Protein 8R2J (pdb70)

InterPro domains:
  IPR016040 NAD(P)-binding domain [PF13460] (7-174)
  IPR036291 NAD(P)-binding domain superfamily [SSF51735] (2-244)
  IPR051604 Ergot Alkaloid Biosynthesis Oxidoreductase [PTHR43162] (2-290)

B-factor: mean 44.1, std 20.08, range [18.5, 123.07]

Foldseek 3Di:
DEEEEECCLPQQNVLLQVVCVVVVYQYEYEDCDDDPPSHDPNHHYQHDDLVDQVSCLVVLAPHQEYEDEWDLVCLLVNLVSNVVNPHQEYEYAAACCVVVVLDPDTRVSNVVSNVVSPHFYEYEHEYAALVLCCQQALVVCQVPLEAEAQFQVAWAFHAYSSLSNLQSNCRRDDPDRGPYYAYAGHPDTDGNNVLSVLLCVLLVHHRHYHHDHLVVQQVVLCVSDDPSNVCSCCVSVVDDSGVDDDHGHSCVPNVDHGDHSSNNSNVCSVSSHD/DEEEEECCQPQQNVLLQVVCVVVVHQAEYEDCDDDPPSHDPRHHYQHDDLLDLVSCLVVLAPHAEYEDEWDLVRLLVNLVSNVVNPHQEYEYAAACCVVVVLDPDTRVSNVVSNVVSPHFYEYEHEYAALVVCCQQVLVVCQVPLEAEEQFQVAWFFHAYSSLSSLLSNCRRPHPDRTPYYAYAGHPDTDGNNRLSVLLCVLLVHHHYYHHDHLVVQQVVQCVVDDPSVVCVCPVSVVDDSRDVDDDHGHSCVPNVDHTDHSSNVSNVCSVSSHD

Secondary structure (DSSP, 8-state):
-EEEETTTTSTTHHHHHHHHHHTT-EEEEEESS--TTSS-TT-EEEE--TTSGGGGTTTTTT-SEEEE---TTTHHHHHHHHHHHT--EEEEE--HHHHHT--SSSHHHHHHHHHHT-SEEEEEEE-SBTHHHHHHHHHHHHHHSEEEES-TT-EE--B-HHHHHHHHHHHHHSSS-TTEEEEE--SS-EEHHHHHHHHHHHHTS--EEEE--HHHHHHHHHHH-HHHHHTHHHHTTSS----PPP---THHHHSSPPPPHHHHHHHHGGGG--/-EEEETTTTSHHHHHHHHHHHHTT-EEEEEESS--TTSS-TTSEEEE--TTSGGGGHHHHTT-SEEEE---TTTHHHHHHHHHHHT--EEEEE--HHHHHT--SSSHHHHHHHHHHTSSEEEEEEE-SBTHHHHHHHHHHHHHHSEEEES-TT-EE--B-HHHHHHHHHHHHHSSS-TTEEEEEB-SS-EEHHHHHHHHHHHHTS--EEEE--HHHHHHHHHHH-HHHHHTHHHHTTSS-S--------BTHHHHSSPPPPHHHHHHHTGGGGT-

Solvent-accessible surface area: 25677 Å² total; per-residue (Å²): 76,17,0,2,0,4,21,1,45,29,50,5,1,129,23,0,1,115,26,0,34,160,121,63,46,79,5,25,0,10,14,182,162,48,90,131,74,8,15,59,183,84,16,131,47,20,103,7,38,18,72,117,10,176,69,3,144,93,2,3,115,52,2,54,5,1,1,4,87,8,33,31,97,20,5,144,84,4,6,34,40,0,83,102,38,44,4,178,36,0,0,0,16,5,19,10,36,16,77,62,49,107,19,76,120,96,34,60,44,0,1,178,16,0,38,69,11,18,21,55,11,2,0,0,34,4,19,49,46,0,24,41,7,21,37,18,3,0,47,20,0,78,79,102,60,2,0,55,7,29,36,14,114,47,26,104,20,3,1,7,11,18,3,0,0,16,0,0,0,32,0,7,45,76,99,22,16,20,11,34,41,37,20,0,8,1,57,71,97,17,47,35,93,102,0,5,74,18,0,18,100,21,9,66,73,162,22,147,35,67,86,15,62,57,90,98,0,70,116,54,8,97,94,53,24,62,68,0,23,148,39,9,63,91,77,33,64,88,96,107,143,58,163,103,39,125,68,56,26,2,92,84,20,30,64,145,107,10,62,49,4,21,63,0,1,136,76,22,9,113,83,0,86,108,77,20,0,3,0,2,21,1,42,32,74,5,1,99,23,0,2,113,26,0,35,158,118,66,44,74,3,17,1,10,11,184,155,51,80,134,59,2,20,62,180,78,14,133,50,24,108,8,38,20,72,117,10,184,71,3,146,99,1,2,124,51,3,35,6,1,1,4,85,10,32,27,102,18,4,145,90,4,6,36,41,0,87,100,39,45,3,153,35,0,0,0,15,4,18,10,38,15,74,62,48,102,19,76,122,95,36,60,43,0,1,179,15,0,38,68,10,16,19,54,10,2,0,0,34,5,20,46,47,0,20,36,6,20,39,16,4,0,46,19,0,88,81,108,65,2,0,57,7,26,38,14,114,46,25,101,21,3,0,8,10,17,4,0,0,11,0,0,0,34,1,7,45,76,106,20,16,20,11,34,41,36,21,0,9,1,56,70,102,16,50,32,93,101,0,5,76,19,0,19,101,22,9,66,70,166,21,145,38,60,85,12,71,69,112,93,0,75,112,49,8,82,93,53,21,61,63,0,26,147,45,6,41,92,71,31,60,102,107,96,133,47,66,167,99,50,121,69,59,27,2,92,84,21,27,63,122,105,11,60,48,3,24,63,0,0,138,73,24,8,107,77,0,84,124

Organism: NCBI:txid487165

Nearest PDB structures (foldseek):
  8r2j-assembly1_A  TM=1.004E+00  e=3.677E-57  Streptomyces swartbergensis
  8r2j-assembly2_B  TM=1.001E+00  e=3.340E-54  Streptomyces swartbergensis
  5l4l-assembly1_A  TM=8.929E-01  e=9.845E-27  Streptomyces antibioticus
  2vrc-assembly1_D  TM=8.024E-01  e=5.718E-16  Citrobacter sp. MY-5
  2vrb-assembly1_A-2  TM=8.067E-01  e=1.349E-15  Citrobacter sp. MY-5

Sequence (549 aa):
STILVTGATGNVGRRNVVRQLAEERRGHDVRALTRRARPGAAPEGVRVQEGDLTHPKTLKDALEGVDALFLFPVAATAEEVVGMAKSAGVRRIVVLSSGAVTAGYDTDFHLPVERAVEASGLEWTHVRPGEFAMNKLALWGPPIRAERVVREPAPDAGWFPVHEQQDIADVAVLALTEEGHAGQAYTLNGPELLTHRRQVELIADAMGEEIRLEVVTPQQAREIYLAQGGFAAENVDFLLGFEDYGSLGPMPTAEAVTGRPARTFAQWARDHADEFRASTILVTGATGNVGRRNVVRQLAERRGHDVRALTRRARPGAAPEGVRVQEGDLTHPKTLKDALEGVDALFLFPVAATAEEVVGMAKSAGVRRIVVLSSGAVTAGYDTDFHLPVERAVEASGLEWTHVRPGEFAMNKLALWGPPIRAERVVREPAPDAGWFPVHEQQDIADVAVLALTEEGHAGQAYTLNGPELLTHRRQVELIADAMGEEIRLEVVTPQQAREIYLAQGGFAAENVDFLLGFEDYGGSLGPMPTAEAVTGRPARTFAQWARDHADEFRA

Radius of gyration: 28.28 Å; Cα contacts (8 Å, |Δi|>4): 1142; chains: 2; bounding box: 81×77×38 Å

Structure (mmCIF, N/CA/C/O backbone):
data_8R2J
#
_entry.id   8R2J
#
_cell.length_a   87.313
_cell.length_b   87.313
_cell.length_c   174.382
_cell.angle_alpha   90.00
_cell.angle_beta   90.00
_cell.angle_gamma   120.00
#
_symmetry.space_group_name_H-M   'P 65'
#
loop_
_entity.id
_entity.type
_entity.pdbx_description
1 polymer 'NmrA family transcriptional regulator'
2 non-polymer DOXORUBICIN
3 non-polymer 'NADP NICOTINAMIDE-ADENINE-DINUCLEOTIDE PHOSPHATE'
4 water water
#
loop_
_atom_site.group_PDB
_atom_site.id
_atom_site.type_symbol
_atom_site.label_atom_id
_atom_site.label_alt_id
_atom_site.label_comp_id
_atom_site.label_asym_id
_atom_site.label_entity_id
_atom_site.label_seq_id
_atom_site.pdbx_PDB_ins_code
_atom_site.Cartn_x
_atom_site.Cartn_y
_atom_site.Cartn_z
_atom_site.occupancy
_atom_site.B_iso_or_equiv
_atom_site.auth_seq_id
_atom_site.auth_comp_id
_atom_site.auth_asym_id
_atom_site.auth_atom_id
_atom_site.pdbx_PDB_model_num
ATOM 1 N N . SER A 1 1 ? -4.815 16.139 -2.346 1.00 36.60 1 SER A N 1
ATOM 2 C CA . SER A 1 1 ? -4.646 15.511 -3.658 1.00 36.18 1 SER A CA 1
ATOM 3 C C . SER A 1 1 ? -5.621 16.142 -4.647 1.00 35.28 1 SER A C 1
ATOM 4 O O . SER A 1 1 ? -6.735 16.500 -4.243 1.00 34.11 1 SER A O 1
ATOM 7 N N . THR A 1 2 ? -5.235 16.236 -5.917 1.00 33.91 2 THR A N 1
ATOM 8 C CA . THR A 1 2 ? -6.152 16.684 -6.987 1.00 32.65 2 THR A CA 1
ATOM 9 C C . THR A 1 2 ? -6.906 15.469 -7.507 1.00 30.11 2 THR A C 1
ATOM 10 O O . THR A 1 2 ? -6.290 14.570 -8.006 1.00 28.77 2 THR A O 1
ATOM 14 N N . ILE A 1 3 ? -8.219 15.474 -7.377 1.00 29.55 3 ILE A N 1
ATOM 15 C CA . ILE A 1 3 ? -9.079 14.325 -7.760 1.00 28.27 3 ILE A CA 1
ATOM 16 C C . ILE A 1 3 ? -10.155 14.835 -8.707 1.00 28.21 3 ILE A C 1
ATOM 17 O O . ILE A 1 3 ? -10.849 15.806 -8.405 1.00 28.67 3 ILE A O 1
ATOM 22 N N . LEU A 1 4 ? -10.263 14.177 -9.844 1.00 27.71 4 LEU A N 1
ATOM 23 C CA . LEU A 1 4 ? -11.328 14.445 -10.812 1.00 27.23 4 LEU A CA 1
ATOM 24 C C . LEU A 1 4 ? -12.342 13.344 -10.637 1.00 25.87 4 LEU A C 1
ATOM 25 O O . LEU A 1 4 ? -11.954 12.181 -10.683 1.00 25.34 4 LEU A O 1
ATOM 30 N N . VAL A 1 5 ? -13.569 13.738 -10.414 1.00 26.07 5 VAL A N 1
ATOM 31 C CA . VAL A 1 5 ? -14.718 12.823 -10.293 1.00 25.91 5 VAL A CA 1
ATOM 32 C C . VAL A 1 5 ? -15.568 12.981 -11.538 1.00 26.89 5 VAL A C 1
ATOM 33 O O . VAL A 1 5 ? -16.222 14.057 -11.721 1.00 28.20 5 VAL A O 1
ATOM 37 N N . THR A 1 6 ? -15.562 11.942 -12.370 1.00 26.80 6 THR A N 1
ATOM 38 C CA . THR A 1 6 ? -16.536 11.761 -13.480 1.00 26.65 6 THR A CA 1
ATOM 39 C C . THR A 1 6 ? -17.744 11.075 -12.865 1.00 26.20 6 THR A C 1
ATOM 40 O O . THR A 1 6 ? -17.572 10.427 -11.847 1.00 25.56 6 THR A O 1
ATOM 44 N N . GLY A 1 7 ? -18.920 11.246 -13.443 1.00 27.28 7 GLY A N 1
ATOM 45 C CA . GLY A 1 7 ? -20.177 10.821 -12.790 1.00 27.60 7 GLY A CA 1
ATOM 46 C C . GLY A 1 7 ? -20.526 11.677 -11.576 1.00 27.72 7 GLY A C 1
ATOM 47 O O . GLY A 1 7 ? -21.329 11.206 -10.760 1.00 27.77 7 GLY A O 1
ATOM 48 N N . ALA A 1 8 ? -20.021 12.919 -11.531 1.00 27.91 8 ALA A N 1
ATOM 49 C CA . ALA A 1 8 ? -20.080 13.877 -10.399 1.00 28.39 8 ALA A CA 1
ATOM 50 C C . ALA A 1 8 ? -21.503 14.316 -10.058 1.00 29.01 8 ALA A C 1
ATOM 51 O O . ALA A 1 8 ? -21.678 14.620 -8.895 1.00 29.43 8 ALA A O 1
ATOM 53 N N . THR A 1 9 ? -22.405 14.486 -11.032 1.00 29.24 9 THR A N 1
ATOM 54 C CA . THR A 1 9 ? -23.813 14.887 -10.800 1.00 30.04 9 THR A CA 1
ATOM 55 C C . THR A 1 9 ? -24.665 13.654 -10.498 1.00 29.63 9 THR A C 1
ATOM 56 O O . THR A 1 9 ? -25.839 13.829 -10.188 1.00 30.76 9 THR A O 1
ATOM 60 N N . GLY A 1 10 ? -24.084 12.459 -10.510 1.00 28.34 10 GLY A N 1
ATOM 61 C CA . GLY A 1 10 ? -24.832 11.200 -10.346 1.00 28.13 10 GLY A CA 1
ATOM 62 C C . GLY A 1 10 ? -25.074 10.838 -8.891 1.00 28.40 10 GLY A C 1
ATOM 63 O O . GLY A 1 10 ? -24.409 11.407 -7.958 1.00 28.42 10 GLY A O 1
ATOM 64 N N . ASN A 1 11 ? -25.971 9.874 -8.699 1.00 28.65 11 ASN A N 1
ATOM 65 C CA . ASN A 1 11 ? -26.365 9.331 -7.377 1.00 28.60 11 ASN A CA 1
ATOM 66 C C . ASN A 1 11 ? -25.099 9.067 -6.550 1.00 27.92 11 ASN A C 1
ATOM 67 O O . ASN A 1 11 ? -25.073 9.448 -5.381 1.00 28.67 11 ASN A O 1
ATOM 72 N N . VAL A 1 12 ? -24.091 8.441 -7.133 1.00 26.88 12 VAL A N 1
ATOM 73 C CA . VAL A 1 12 ? -22.862 8.040 -6.411 1.00 26.27 12 VAL A CA 1
ATOM 74 C C . VAL A 1 12 ? -21.909 9.217 -6.397 1.00 26.85 12 VAL A C 1
ATOM 75 O O . VAL A 1 12 ? -21.564 9.653 -5.303 1.00 27.30 12 VAL A O 1
ATOM 79 N N . GLY A 1 13 ? -21.578 9.768 -7.559 1.00 27.51 13 GLY A N 1
ATOM 80 C CA . GLY A 1 13 ? -20.605 10.872 -7.679 1.00 28.09 13 GLY A CA 1
ATOM 81 C C . GLY A 1 13 ? -20.926 12.115 -6.841 1.00 28.95 13 GLY A C 1
ATOM 82 O O . GLY A 1 13 ? -19.944 12.710 -6.331 1.00 28.66 13 GLY A O 1
ATOM 83 N N . ARG A 1 14 ? -22.194 12.562 -6.752 1.00 29.80 14 ARG A N 1
ATOM 84 C CA A ARG A 1 14 ? -22.592 13.717 -5.898 0.70 31.39 14 ARG A CA 1
ATOM 85 C CA B ARG A 1 14 ? -22.550 13.738 -5.911 0.30 30.37 14 ARG A CA 1
ATOM 86 C C . ARG A 1 14 ? -21.954 13.531 -4.512 1.00 30.17 14 ARG A C 1
ATOM 87 O O . ARG A 1 14 ? -21.418 14.514 -3.942 1.00 30.32 14 ARG A O 1
ATOM 102 N N . ASN A 1 15 ? -22.056 12.311 -3.977 1.00 28.72 15 ASN A N 1
ATOM 103 C CA . ASN A 1 15 ? -21.626 11.981 -2.585 1.00 28.33 15 ASN A CA 1
ATOM 104 C C . ASN A 1 15 ? -20.091 11.968 -2.523 1.00 26.87 15 ASN A C 1
ATOM 105 O O . ASN A 1 15 ? -19.515 12.635 -1.642 1.00 27.28 15 ASN A O 1
ATOM 110 N N . VAL A 1 16 ? -19.466 11.272 -3.463 1.00 25.37 16 VAL A N 1
ATOM 111 C CA . VAL A 1 16 ? -17.987 11.227 -3.588 1.00 25.02 16 VAL A CA 1
ATOM 112 C C . VAL A 1 16 ? -17.451 12.663 -3.530 1.00 25.83 16 VAL A C 1
ATOM 113 O O . VAL A 1 16 ? -16.586 12.951 -2.686 1.00 25.29 16 VAL A O 1
ATOM 117 N N . VAL A 1 17 ? -17.986 13.546 -4.368 1.00 27.41 17 VAL A N 1
ATOM 118 C CA . VAL A 1 17 ? -17.549 14.969 -4.445 1.00 28.96 17 VAL A CA 1
ATOM 119 C C . VAL A 1 17 ? -17.643 15.602 -3.066 1.00 29.94 17 VAL A C 1
ATOM 120 O O . VAL A 1 17 ? -16.641 16.245 -2.670 1.00 29.73 17 VAL A O 1
ATOM 124 N N . ARG A 1 18 ? -18.799 15.479 -2.409 1.00 31.56 18 ARG A N 1
ATOM 125 C CA . ARG A 1 18 ? -19.071 16.208 -1.145 1.00 34.83 18 ARG A CA 1
ATOM 126 C C . ARG A 1 18 ? -18.051 15.721 -0.086 1.00 32.73 18 ARG A C 1
ATOM 127 O O . ARG A 1 18 ? -17.457 16.558 0.597 1.00 32.40 18 ARG A O 1
ATOM 135 N N . GLN A 1 19 ? -17.800 14.422 -0.011 1.00 30.37 19 GLN A N 1
ATOM 136 C CA . GLN A 1 19 ? -16.871 13.830 0.983 1.00 30.35 19 GLN A CA 1
ATOM 137 C C . GLN A 1 19 ? -15.410 14.201 0.666 1.00 29.28 19 GLN A C 1
ATOM 138 O O . GLN A 1 19 ? -14.701 14.513 1.592 1.00 30.20 19 GLN A O 1
ATOM 144 N N . LEU A 1 20 ? -14.945 14.173 -0.581 1.00 28.02 20 LEU A N 1
ATOM 145 C CA . LEU A 1 20 ? -13.547 14.555 -0.906 1.00 27.33 20 LEU A CA 1
ATOM 146 C C . LEU A 1 20 ? -13.325 16.027 -0.565 1.00 28.28 20 LEU A C 1
ATOM 147 O O . LEU A 1 20 ? -12.225 16.396 -0.147 1.00 28.11 20 LEU A O 1
ATOM 152 N N . ALA A 1 21 ? -14.363 16.847 -0.745 1.00 28.93 21 ALA A N 1
ATOM 153 C CA . ALA A 1 21 ? -14.295 18.298 -0.532 1.00 29.66 21 ALA A CA 1
ATOM 154 C C . ALA A 1 21 ? -14.204 18.536 0.967 1.00 29.92 21 ALA A C 1
ATOM 155 O O . ALA A 1 21 ? -13.384 19.336 1.337 1.00 30.28 21 ALA A O 1
ATOM 157 N N . GLU A 1 22 ? -14.938 17.775 1.781 1.00 29.63 22 GLU A N 1
ATOM 158 C CA A GLU A 1 22 ? -14.901 17.916 3.268 0.50 30.29 22 GLU A CA 1
ATOM 159 C CA B GLU A 1 22 ? -14.913 17.877 3.261 0.50 30.09 22 GLU A CA 1
ATOM 160 C C . GLU A 1 22 ? -13.503 17.513 3.760 1.00 29.43 22 GLU A C 1
ATOM 161 O O . GLU A 1 22 ? -12.968 18.220 4.627 1.00 30.46 22 GLU A O 1
ATOM 172 N N . ARG A 1 23 ? -12.933 16.436 3.223 1.00 27.76 23 ARG A N 1
ATOM 173 C CA A ARG A 1 23 ? -11.552 15.992 3.560 0.50 27.20 23 ARG A CA 1
ATOM 174 C CA B ARG A 1 23 ? -11.550 15.986 3.547 0.50 27.64 23 ARG A CA 1
ATOM 175 C C . ARG A 1 23 ? -10.544 17.079 3.146 1.00 28.47 23 ARG A C 1
ATOM 176 O O . ARG A 1 23 ? -9.349 16.948 3.467 1.00 28.78 23 ARG A O 1
ATOM 191 N N . GLY A 1 24 ? -11.018 18.135 2.494 1.00 29.33 24 GLY A N 1
ATOM 192 C CA . GLY A 1 24 ? -10.152 19.224 2.028 1.00 30.64 24 GLY A CA 1
ATOM 193 C C . GLY A 1 24 ? -9.256 18.812 0.861 1.00 30.38 24 GLY A C 1
ATOM 194 O O . GLY A 1 24 ? -8.194 19.381 0.692 1.00 30.20 24 GLY A O 1
ATOM 195 N N . HIS A 1 25 ? -9.668 17.870 0.032 1.00 30.26 25 HIS A N 1
ATOM 196 C CA . HIS A 1 25 ? -8.958 17.626 -1.244 1.00 30.96 25 HIS A CA 1
ATOM 197 C C . HIS A 1 25 ? -9.294 18.691 -2.301 1.00 32.44 25 HIS A C 1
ATOM 198 O O . HIS A 1 25 ? -10.284 19.435 -2.162 1.00 32.59 25 HIS A O 1
ATOM 205 N N . ASP A 1 26 ? -8.449 18.750 -3.321 1.00 33.69 26 ASP A N 1
ATOM 206 C CA . ASP A 1 26 ? -8.604 19.672 -4.470 1.00 36.57 26 ASP A CA 1
ATOM 207 C C . ASP A 1 26 ? -9.469 18.929 -5.485 1.00 33.55 26 ASP A C 1
ATOM 208 O O . ASP A 1 26 ? -8.966 18.063 -6.163 1.00 31.88 26 ASP A O 1
ATOM 213 N N . VAL A 1 27 ? -10.763 19.178 -5.498 1.00 33.56 27 VAL A N 1
ATOM 214 C CA . VAL A 1 27 ? -11.733 18.304 -6.216 1.00 33.49 27 VAL A CA 1
ATOM 215 C C . VAL A 1 27 ? -12.214 18.976 -7.501 1.00 33.63 27 VAL A C 1
ATOM 216 O O . VAL A 1 27 ? -12.559 20.183 -7.479 1.00 36.18 27 VAL A O 1
ATOM 220 N N . ARG A 1 28 ? -12.315 18.192 -8.561 1.00 31.76 28 ARG A N 1
ATOM 221 C CA . ARG A 1 28 ? -12.900 18.651 -9.832 1.00 32.37 28 ARG A CA 1
ATOM 222 C C . ARG A 1 28 ? -14.061 17.733 -10.177 1.00 30.41 28 ARG A C 1
ATOM 223 O O . ARG A 1 28 ? -13.964 16.543 -9.903 1.00 29.22 28 ARG A O 1
ATOM 231 N N . ALA A 1 29 ? -15.115 18.304 -10.745 1.00 30.20 29 ALA A N 1
ATOM 232 C CA . ALA A 1 29 ? -16.359 17.603 -11.092 1.00 29.90 29 ALA A CA 1
ATOM 233 C C . ALA A 1 29 ? -16.593 17.728 -12.610 1.00 30.63 29 ALA A C 1
ATOM 234 O O . ALA A 1 29 ? -16.836 18.857 -13.094 1.00 30.64 29 ALA A O 1
ATOM 236 N N . LEU A 1 30 ? -16.520 16.596 -13.313 1.00 30.02 30 LEU A N 1
ATOM 237 C CA . LEU A 1 30 ? -16.802 16.496 -14.763 1.00 31.56 30 LEU A CA 1
ATOM 238 C C . LEU A 1 30 ? -18.305 16.323 -14.992 1.00 32.12 30 LEU A C 1
ATOM 239 O O . LEU A 1 30 ? -18.897 15.384 -14.389 1.00 31.17 30 LEU A O 1
ATOM 244 N N . THR A 1 31 ? -18.855 17.193 -15.842 1.00 33.00 31 THR A N 1
ATOM 245 C CA . THR A 1 31 ? -20.234 17.116 -16.352 1.00 34.67 31 THR A CA 1
ATOM 246 C C . THR A 1 31 ? -20.229 17.523 -17.834 1.00 36.10 31 THR A C 1
ATOM 247 O O . THR A 1 31 ? -19.379 18.355 -18.248 1.00 36.53 31 THR A O 1
ATOM 251 N N . ARG A 1 32 ? -21.192 17.014 -18.588 1.00 36.99 32 ARG A N 1
ATOM 252 C CA . ARG A 1 32 ? -21.384 17.413 -20.003 1.00 39.65 32 ARG A CA 1
ATOM 253 C C . ARG A 1 32 ? -21.932 18.836 -20.084 1.00 43.75 32 ARG A C 1
ATOM 254 O O . ARG A 1 32 ? -21.661 19.474 -21.097 1.00 44.71 32 ARG A O 1
ATOM 262 N N . ARG A 1 33 ? -22.629 19.346 -19.072 1.00 47.30 33 ARG A N 1
ATOM 263 C CA . ARG A 1 33 ? -23.088 20.755 -19.127 1.00 53.16 33 ARG A CA 1
ATOM 264 C C . ARG A 1 33 ? -22.757 21.428 -17.809 1.00 52.48 33 ARG A C 1
ATOM 265 O O . ARG A 1 33 ? -23.415 21.129 -16.812 1.00 52.63 33 ARG A O 1
ATOM 273 N N . ALA A 1 34 ? -21.738 22.283 -17.837 1.00 53.26 34 ALA A N 1
ATOM 274 C CA . ALA A 1 34 ? -21.249 23.065 -16.680 1.00 54.02 34 ALA A CA 1
ATOM 275 C C . ALA A 1 34 ? -22.308 24.087 -16.291 1.00 55.78 34 ALA A C 1
ATOM 276 O O . ALA A 1 34 ? -22.646 24.954 -17.098 1.00 56.42 34 ALA A O 1
ATOM 278 N N . ARG A 1 35 ? -22.784 23.996 -15.064 1.00 57.98 35 ARG A N 1
ATOM 279 C CA . ARG A 1 35 ? -23.707 24.987 -14.472 1.00 61.51 35 ARG A CA 1
ATOM 280 C C . ARG A 1 35 ? -23.457 25.009 -12.972 1.00 60.13 35 ARG A C 1
ATOM 281 O O . ARG A 1 35 ? -22.899 24.065 -12.417 1.00 55.04 35 ARG A O 1
ATOM 289 N N . PRO A 1 36 ? -23.910 26.062 -12.263 1.00 62.94 36 PRO A N 1
ATOM 290 C CA . PRO A 1 36 ? -23.801 26.090 -10.805 1.00 62.48 36 PRO A CA 1
ATOM 291 C C . PRO A 1 36 ? -24.693 25.003 -10.187 1.00 60.17 36 PRO A C 1
ATOM 292 O O . PRO A 1 36 ? -25.752 24.722 -10.751 1.00 61.93 36 PRO A O 1
ATOM 296 N N . GLY A 1 37 ? -24.234 24.386 -9.095 1.00 55.64 37 GLY A N 1
ATOM 297 C CA . GLY A 1 37 ? -25.012 23.353 -8.385 1.00 54.86 37 GLY A CA 1
ATOM 298 C C . GLY A 1 37 ? -24.833 21.961 -8.974 1.00 52.52 37 GLY A C 1
ATOM 299 O O . GLY A 1 37 ? -25.480 21.008 -8.475 1.00 51.85 37 GLY A O 1
ATOM 300 N N . ALA A 1 38 ? -23.967 21.816 -9.979 1.00 50.58 38 ALA A N 1
ATOM 301 C CA . ALA A 1 38 ? -23.439 20.509 -10.421 1.00 48.00 38 ALA A CA 1
ATOM 302 C C . ALA A 1 38 ? -22.536 19.941 -9.320 1.00 46.05 38 ALA A C 1
ATOM 303 O O . ALA A 1 38 ? -22.485 18.718 -9.152 1.00 44.53 38 ALA A O 1
ATOM 305 N N . ALA A 1 39 ? -21.859 20.824 -8.586 1.00 45.64 39 ALA A N 1
ATOM 306 C CA . ALA A 1 39 ? -20.955 20.490 -7.468 1.00 44.04 39 ALA A CA 1
ATOM 307 C C . ALA A 1 39 ? -21.073 21.553 -6.392 1.00 45.49 39 ALA A C 1
ATOM 308 O O . ALA A 1 39 ? -21.504 22.664 -6.638 1.00 47.21 39 ALA A O 1
ATOM 310 N N . PRO A 1 40 ? -20.660 21.244 -5.159 1.00 45.80 40 PRO A N 1
ATOM 311 C CA . PRO A 1 40 ? -20.562 22.256 -4.118 1.00 47.56 40 PRO A CA 1
ATOM 312 C C . PRO A 1 40 ? -19.615 23.419 -4.434 1.00 49.52 40 PRO A C 1
ATOM 313 O O . PRO A 1 40 ? -18.714 23.260 -5.219 1.00 48.58 40 PRO A O 1
ATOM 317 N N . GLU A 1 41 ? -19.837 24.539 -3.745 1.00 53.62 41 GLU A N 1
ATOM 318 C CA . GLU A 1 41 ? -18.921 25.707 -3.622 1.00 56.32 41 GLU A CA 1
ATOM 319 C C . GLU A 1 41 ? -17.500 25.219 -3.342 1.00 52.71 41 GLU A C 1
ATOM 320 O O . GLU A 1 41 ? -17.331 24.418 -2.393 1.00 51.09 41 GLU A O 1
ATOM 326 N N . GLY A 1 42 ? -16.535 25.701 -4.131 1.00 50.58 42 GLY A N 1
ATOM 327 C CA . GLY A 1 42 ? -15.094 25.439 -3.959 1.00 47.69 42 GLY A CA 1
ATOM 328 C C . GLY A 1 42 ? -14.629 24.278 -4.816 1.00 45.20 42 GLY A C 1
ATOM 329 O O . GLY A 1 42 ? -13.396 24.065 -4.905 1.00 44.46 42 GLY A O 1
ATOM 330 N N . VAL A 1 43 ? -15.571 23.511 -5.382 1.00 43.06 43 VAL A N 1
ATOM 331 C CA . VAL A 1 43 ? -15.270 22.403 -6.331 1.00 40.67 43 VAL A CA 1
ATOM 332 C C . VAL A 1 43 ? -15.298 22.978 -7.749 1.00 40.69 43 VAL A C 1
ATOM 333 O O . VAL A 1 43 ? -16.258 23.659 -8.082 1.00 39.60 43 VAL A O 1
ATOM 337 N N . ARG A 1 44 ? -14.252 22.700 -8.521 1.00 41.13 44 ARG A N 1
ATOM 338 C CA . ARG A 1 44 ? -14.047 23.187 -9.908 1.00 42.68 44 ARG A CA 1
ATOM 339 C C . ARG A 1 44 ? -14.888 22.298 -10.822 1.00 40.91 44 ARG A C 1
ATOM 340 O O . ARG A 1 44 ? -14.637 21.099 -10.858 1.00 39.97 44 ARG A O 1
ATOM 348 N N . VAL A 1 45 ? -15.911 22.844 -11.460 1.00 41.28 45 VAL A N 1
ATOM 349 C CA . VAL A 1 45 ? -16.742 22.119 -12.456 1.00 41.00 45 VAL A CA 1
ATOM 350 C C . VAL A 1 45 ? -16.021 22.206 -13.801 1.00 41.44 45 VAL A C 1
ATOM 351 O O . VAL A 1 45 ? -15.718 23.310 -14.211 1.00 42.21 45 VAL A O 1
ATOM 355 N N . GLN A 1 46 ? -15.712 21.059 -14.406 1.00 41.21 46 GLN A N 1
ATOM 356 C CA . GLN A 1 46 ? -15.083 20.947 -15.740 1.00 42.15 46 GLN A CA 1
ATOM 357 C C . GLN A 1 46 ? -16.116 20.354 -16.682 1.00 42.11 46 GLN A C 1
ATOM 358 O O . GLN A 1 46 ? -16.729 19.307 -16.378 1.00 39.92 46 GLN A O 1
ATOM 364 N N . GLU A 1 47 ? -16.284 21.028 -17.801 1.00 44.44 47 GLU A N 1
ATOM 365 C CA . GLU A 1 47 ? -17.186 20.579 -18.876 1.00 45.10 47 GLU A CA 1
ATOM 366 C C . GLU A 1 47 ? -16.408 19.617 -19.772 1.00 41.74 47 GLU A C 1
ATOM 367 O O . GLU A 1 47 ? -15.243 19.912 -20.108 1.00 40.00 47 GLU A O 1
ATOM 373 N N . GLY A 1 48 ? -17.043 18.500 -20.118 1.00 39.98 48 GLY A N 1
ATOM 374 C CA . GLY A 1 48 ? -16.400 17.443 -20.919 1.00 38.80 48 GLY A CA 1
ATOM 375 C C . GLY A 1 48 ? -17.288 16.236 -21.096 1.00 37.04 48 GLY A C 1
ATOM 376 O O . GLY A 1 48 ? -18.293 16.133 -20.424 1.00 36.54 48 GLY A O 1
ATOM 377 N N . ASP A 1 49 ? -16.922 15.363 -22.022 1.00 36.72 49 ASP A N 1
ATOM 378 C CA . ASP A 1 49 ? -17.767 14.219 -22.440 1.00 35.63 49 ASP A CA 1
ATOM 379 C C . ASP A 1 49 ? -16.841 13.020 -22.566 1.00 34.04 49 ASP A C 1
ATOM 380 O O . ASP A 1 49 ? -15.876 13.087 -23.319 1.00 34.82 49 ASP A O 1
ATOM 385 N N . LEU A 1 50 ? -17.151 11.972 -21.832 1.00 32.60 50 LEU A N 1
ATOM 386 C CA . LEU A 1 50 ? -16.390 10.715 -21.842 1.00 31.25 50 LEU A CA 1
ATOM 387 C C . LEU A 1 50 ? -16.431 10.107 -23.231 1.00 32.13 50 LEU A C 1
ATOM 388 O O . LEU A 1 50 ? -15.485 9.397 -23.535 1.00 31.82 50 LEU A O 1
ATOM 393 N N . THR A 1 51 ? -17.464 10.360 -24.043 1.00 33.20 51 THR A N 1
ATOM 394 C CA . THR A 1 51 ? -17.553 9.769 -25.415 1.00 34.01 51 THR A CA 1
ATOM 395 C C . THR A 1 51 ? -16.697 10.558 -26.417 1.00 35.42 51 THR A C 1
ATOM 396 O O . THR A 1 51 ? -16.553 10.066 -27.537 1.00 36.24 51 THR A O 1
ATOM 400 N N . HIS A 1 52 ? -16.157 11.713 -26.018 1.00 36.76 52 HIS A N 1
ATOM 401 C CA . HIS A 1 52 ? -15.278 12.592 -26.825 1.00 39.01 52 HIS A CA 1
ATOM 402 C C . HIS A 1 52 ? -14.052 12.934 -25.999 1.00 37.45 52 HIS A C 1
ATOM 403 O O . HIS A 1 52 ? -13.935 14.034 -25.509 1.00 36.52 52 HIS A O 1
ATOM 410 N N . PRO A 1 53 ? -13.139 11.978 -25.787 1.00 37.48 53 PRO A N 1
ATOM 411 C CA . PRO A 1 53 ? -12.010 12.152 -24.874 1.00 38.50 53 PRO A CA 1
ATOM 412 C C . PRO A 1 53 ? -11.128 13.403 -25.015 1.00 40.67 53 PRO A C 1
ATOM 413 O O . PRO A 1 53 ? -10.580 13.831 -24.040 1.00 40.84 53 PRO A O 1
ATOM 417 N N . LYS A 1 54 ? -11.028 14.010 -26.181 1.00 44.64 54 LYS A N 1
ATOM 418 C CA . LYS A 1 54 ? -10.165 15.211 -26.320 1.00 48.11 54 LYS A CA 1
ATOM 419 C C . LYS A 1 54 ? -10.734 16.359 -25.476 1.00 46.79 54 LYS A C 1
ATOM 420 O O . LYS A 1 54 ? -9.959 17.246 -25.088 1.00 47.82 54 LYS A O 1
ATOM 426 N N . THR A 1 55 ? -12.012 16.287 -25.107 1.00 44.56 55 THR A N 1
ATOM 427 C CA . THR A 1 55 ? -12.688 17.295 -24.256 1.00 43.69 55 THR A CA 1
ATOM 428 C C . THR A 1 55 ? -12.187 17.214 -22.804 1.00 42.28 55 THR A C 1
ATOM 429 O O . THR A 1 55 ? -12.526 18.144 -22.024 1.00 41.78 55 THR A O 1
ATOM 433 N N . LEU A 1 56 ? -11.409 16.187 -22.451 1.00 39.91 56 LEU A N 1
ATOM 434 C CA . LEU A 1 56 ? -11.018 15.956 -21.039 1.00 39.52 56 LEU A CA 1
ATOM 435 C C . LEU A 1 56 ? -9.608 16.474 -20.747 1.00 40.27 56 LEU A C 1
ATOM 436 O O . LEU A 1 56 ? -9.141 16.324 -19.632 1.00 37.98 56 LEU A O 1
ATOM 441 N N . LYS A 1 57 ? -8.950 17.068 -21.722 1.00 43.42 57 LYS A N 1
ATOM 442 C CA . LYS A 1 57 ? -7.530 17.422 -21.587 1.00 44.91 57 LYS A CA 1
ATOM 443 C C . LYS A 1 57 ? -7.346 18.337 -20.381 1.00 42.49 57 LYS A C 1
ATOM 444 O O . LYS A 1 57 ? -6.434 18.064 -19.609 1.00 40.93 57 LYS A O 1
ATOM 450 N N . ASP A 1 58 ? -8.154 19.385 -20.244 1.00 42.05 58 ASP A N 1
ATOM 451 C CA . ASP A 1 58 ? -7.928 20.406 -19.185 1.00 42.83 58 ASP A CA 1
ATOM 452 C C . ASP A 1 58 ? -8.348 19.808 -17.842 1.00 39.00 58 ASP A C 1
ATOM 453 O O . ASP A 1 58 ? -7.675 20.051 -16.841 1.00 38.03 58 ASP A O 1
ATOM 458 N N . ALA A 1 59 ? -9.387 18.992 -17.859 1.00 36.44 59 ALA A N 1
ATOM 459 C CA . ALA A 1 59 ? -9.973 18.362 -16.666 1.00 34.34 59 ALA A CA 1
ATOM 460 C C . ALA A 1 59 ? -8.954 17.405 -16.024 1.00 32.88 59 ALA A C 1
ATOM 461 O O . ALA A 1 59 ? -8.959 17.262 -14.778 1.00 31.46 59 ALA A O 1
ATOM 463 N N . LEU A 1 60 ? -8.106 16.764 -16.822 1.00 32.69 60 LEU A N 1
ATOM 464 C CA . LEU A 1 60 ? -7.157 15.752 -16.307 1.00 32.21 60 LEU A CA 1
ATOM 465 C C . LEU A 1 60 ? -5.818 16.402 -15.986 1.00 33.58 60 LEU A C 1
ATOM 466 O O . LEU A 1 60 ? -5.021 15.709 -15.428 1.00 32.76 60 LEU A O 1
ATOM 471 N N . GLU A 1 61 ? -5.584 17.673 -16.328 1.00 36.28 61 GLU A N 1
ATOM 472 C CA . GLU A 1 61 ? -4.244 18.304 -16.167 1.00 38.24 61 GLU A CA 1
ATOM 473 C C . GLU A 1 61 ? -3.940 18.482 -14.675 1.00 36.86 61 GLU A C 1
ATOM 474 O O . GLU A 1 61 ? -4.691 19.177 -14.018 1.00 36.02 61 GLU A O 1
ATOM 480 N N . GLY A 1 62 ? -2.857 17.875 -14.192 1.00 36.14 62 GLY A N 1
ATOM 481 C CA . GLY A 1 62 ? -2.323 18.008 -12.821 1.00 35.63 62 GLY A CA 1
ATOM 482 C C . GLY A 1 62 ? -3.028 17.095 -11.825 1.00 34.74 62 GLY A C 1
ATOM 483 O O . GLY A 1 62 ? -2.846 17.286 -10.597 1.00 34.95 62 GLY A O 1
ATOM 484 N N . VAL A 1 63 ? -3.819 16.138 -12.313 1.00 33.51 63 VAL A N 1
ATOM 485 C CA . VAL A 1 63 ? -4.689 15.269 -11.466 1.00 32.18 63 VAL A CA 1
ATOM 486 C C . VAL A 1 63 ? -3.874 14.081 -10.936 1.00 31.28 63 VAL A C 1
ATOM 487 O O . VAL A 1 63 ? -3.072 13.515 -11.698 1.00 31.30 63 VAL A O 1
ATOM 491 N N . ASP A 1 64 ? -4.113 13.712 -9.676 1.00 30.50 64 ASP A N 1
ATOM 492 C CA . ASP A 1 64 ? -3.445 12.585 -8.978 1.00 30.57 64 ASP A CA 1
ATOM 493 C C . ASP A 1 64 ? -4.309 11.331 -9.088 1.00 28.38 64 ASP A C 1
ATOM 494 O O . ASP A 1 64 ? -3.743 10.261 -9.226 1.00 27.41 64 ASP A O 1
ATOM 499 N N . ALA A 1 65 ? -5.633 11.464 -8.989 1.00 27.09 65 ALA A N 1
ATOM 500 C CA . ALA A 1 65 ? -6.568 10.325 -8.867 1.00 25.59 65 ALA A CA 1
ATOM 501 C C . ALA A 1 65 ? -7.847 10.661 -9.603 1.00 24.71 65 ALA A C 1
ATOM 502 O O . ALA A 1 65 ? -8.254 11.815 -9.586 1.00 25.31 65 ALA A O 1
ATOM 504 N N . LEU A 1 66 ? -8.495 9.636 -10.115 1.00 23.68 66 LEU A N 1
ATOM 505 C CA . LEU A 1 66 ? -9.666 9.756 -10.995 1.00 24.02 66 LEU A CA 1
ATOM 506 C C . LEU A 1 66 ? -10.729 8.755 -10.561 1.00 23.08 66 LEU A C 1
ATOM 507 O O . LEU A 1 66 ? -10.425 7.525 -10.484 1.00 22.46 66 LEU A O 1
ATOM 512 N N . PHE A 1 67 ? -11.936 9.243 -10.357 1.00 23.20 67 PHE A N 1
ATOM 513 C CA . PHE A 1 67 ? -13.125 8.375 -10.267 1.00 23.58 67 PHE A CA 1
ATOM 514 C C . PHE A 1 67 ? -13.750 8.305 -11.647 1.00 24.57 67 PHE A C 1
ATOM 515 O O . PHE A 1 67 ? -14.273 9.339 -12.190 1.00 25.40 67 PHE A O 1
ATOM 523 N N . LEU A 1 68 ? -13.743 7.104 -12.202 1.00 24.67 68 LEU A N 1
ATOM 524 C CA . LEU A 1 68 ? -14.123 6.878 -13.619 1.00 25.14 68 LEU A CA 1
ATOM 525 C C . LEU A 1 68 ? -15.534 6.272 -13.718 1.00 25.31 68 LEU A C 1
ATOM 526 O O . LEU A 1 68 ? -15.704 5.098 -13.370 1.00 25.29 68 LEU A O 1
ATOM 531 N N . PHE A 1 69 ? -16.471 7.018 -14.296 1.00 25.92 69 PHE A N 1
ATOM 532 C CA . PHE A 1 69 ? -17.830 6.554 -14.670 1.00 26.69 69 PHE A CA 1
ATOM 533 C C . PHE A 1 69 ? -17.682 5.650 -15.886 1.00 26.66 69 PHE A C 1
ATOM 534 O O . PHE A 1 69 ? -16.874 5.926 -16.761 1.00 27.82 69 PHE A O 1
ATOM 542 N N . PRO A 1 70 ? -18.360 4.496 -15.973 1.00 26.52 70 PRO A N 1
ATOM 543 C CA . PRO A 1 70 ? -18.085 3.539 -17.059 1.00 26.80 70 PRO A CA 1
ATOM 544 C C . PRO A 1 70 ? -18.625 3.863 -18.458 1.00 27.56 70 PRO A C 1
ATOM 545 O O . PRO A 1 70 ? -19.839 3.960 -18.674 1.00 29.15 70 PRO A O 1
ATOM 549 N N . VAL A 1 71 ? -17.705 4.000 -19.411 1.00 26.76 71 VAL A N 1
ATOM 550 C CA . VAL A 1 71 ? -18.056 4.173 -20.837 1.00 27.11 71 VAL A CA 1
ATOM 551 C C . VAL A 1 71 ? -17.069 3.329 -21.653 1.00 27.08 71 VAL A C 1
ATOM 552 O O . VAL A 1 71 ? -15.938 3.808 -22.004 1.00 26.33 71 VAL A O 1
ATOM 556 N N . ALA A 1 72 ? -17.496 2.088 -21.914 1.00 26.91 72 ALA A N 1
ATOM 557 C CA . ALA A 1 72 ? -16.683 1.028 -22.549 1.00 27.25 72 ALA A CA 1
ATOM 558 C C . ALA A 1 72 ? -16.154 1.482 -23.933 1.00 28.01 72 ALA A C 1
ATOM 559 O O . ALA A 1 72 ? -15.079 1.049 -24.320 1.00 28.54 72 ALA A O 1
ATOM 561 N N . ALA A 1 73 ? -16.864 2.318 -24.677 1.00 27.99 73 ALA A N 1
ATOM 562 C CA . ALA A 1 73 ? -16.462 2.627 -26.059 1.00 29.49 73 ALA A CA 1
ATOM 563 C C . ALA A 1 73 ? -15.130 3.375 -26.076 1.00 28.60 73 ALA A C 1
ATOM 564 O O . ALA A 1 73 ? -14.445 3.210 -27.066 1.00 29.04 73 ALA A O 1
ATOM 566 N N . THR A 1 74 ? -14.826 4.183 -25.058 1.00 27.25 74 THR A N 1
ATOM 567 C CA . THR A 1 74 ? -13.688 5.137 -25.069 1.00 27.34 74 THR A CA 1
ATOM 568 C C . THR A 1 74 ? -12.769 4.916 -23.883 1.00 26.54 74 THR A C 1
ATOM 569 O O . THR A 1 74 ? -11.871 5.718 -23.644 1.00 26.67 74 THR A O 1
ATOM 573 N N . ALA A 1 75 ? -13.026 3.887 -23.098 1.00 26.21 75 ALA A N 1
ATOM 574 C CA . ALA A 1 75 ? -12.335 3.712 -21.807 1.00 25.17 75 ALA A CA 1
ATOM 575 C C . ALA A 1 75 ? -10.836 3.722 -22.071 1.00 25.48 75 ALA A C 1
ATOM 576 O O . ALA A 1 75 ? -10.113 4.368 -21.340 1.00 24.95 75 ALA A O 1
ATOM 578 N N . GLU A 1 76 ? -10.385 2.995 -23.087 1.00 26.53 76 GLU A N 1
ATOM 579 C CA . GLU A 1 76 ? -8.928 2.858 -23.307 1.00 27.39 76 GLU A CA 1
ATOM 580 C C . GLU A 1 76 ? -8.334 4.248 -23.574 1.00 27.93 76 GLU A C 1
ATOM 581 O O . GLU A 1 76 ? -7.251 4.571 -23.051 1.00 27.85 76 GLU A O 1
ATOM 587 N N . GLU A 1 77 ? -9.051 5.046 -24.347 1.00 28.66 77 GLU A N 1
ATOM 588 C CA . GLU A 1 77 ? -8.577 6.373 -24.774 1.00 29.70 77 GLU A CA 1
ATOM 589 C C . GLU A 1 77 ? -8.542 7.287 -23.551 1.00 28.39 77 GLU A C 1
ATOM 590 O O . GLU A 1 77 ? -7.564 8.005 -23.409 1.00 28.76 77 GLU A O 1
ATOM 596 N N . VAL A 1 78 ? -9.548 7.215 -22.685 1.00 27.21 78 VAL A N 1
ATOM 597 C CA . VAL A 1 78 ? -9.663 8.079 -21.476 1.00 26.77 78 VAL A CA 1
ATOM 598 C C . VAL A 1 78 ? -8.557 7.683 -20.500 1.00 26.52 78 VAL A C 1
ATOM 599 O O . VAL A 1 78 ? -7.911 8.557 -19.965 1.00 26.85 78 VAL A O 1
ATOM 603 N N . VAL A 1 79 ? -8.368 6.392 -20.288 1.00 26.41 79 VAL A N 1
ATOM 604 C CA . VAL A 1 79 ? -7.287 5.842 -19.430 1.00 26.46 79 VAL A CA 1
ATOM 605 C C . VAL A 1 79 ? -5.939 6.321 -19.976 1.00 27.36 79 VAL A C 1
ATOM 606 O O . VAL A 1 79 ? -5.081 6.759 -19.157 1.00 27.83 79 VAL A O 1
ATOM 610 N N . GLY A 1 80 ? -5.772 6.275 -21.287 1.00 28.22 80 GLY A N 1
ATOM 611 C CA . GLY A 1 80 ? -4.512 6.680 -21.927 1.00 29.59 80 GLY A CA 1
ATOM 612 C C . GLY A 1 80 ? -4.215 8.142 -21.664 1.00 29.82 80 GLY A C 1
ATOM 613 O O . GLY A 1 80 ? -3.033 8.500 -21.522 1.00 29.86 80 GLY A O 1
ATOM 614 N N . MET A 1 81 ? -5.253 8.968 -21.644 1.00 30.32 81 MET A N 1
ATOM 615 C CA . MET A 1 81 ? -5.108 10.424 -21.376 1.00 32.08 81 MET A CA 1
ATOM 616 C C . MET A 1 81 ? -4.812 10.680 -19.890 1.00 30.84 81 MET A C 1
ATOM 617 O O . MET A 1 81 ? -4.015 11.559 -19.589 1.00 31.01 81 MET A O 1
ATOM 622 N N . ALA A 1 82 ? -5.455 9.930 -19.001 1.00 28.99 82 ALA A N 1
ATOM 623 C CA . ALA A 1 82 ? -5.204 9.942 -17.557 1.00 28.01 82 ALA A CA 1
ATOM 624 C C . ALA A 1 82 ? -3.721 9.632 -17.371 1.00 28.62 82 ALA A C 1
ATOM 625 O O . ALA A 1 82 ? -3.002 10.437 -16.765 1.00 28.72 82 ALA A O 1
ATOM 627 N N . LYS A 1 83 ? -3.254 8.539 -17.961 1.00 29.36 83 LYS A N 1
ATOM 628 C CA . LYS A 1 83 ? -1.831 8.151 -17.871 1.00 30.53 83 LYS A CA 1
ATOM 629 C C . LYS A 1 83 ? -0.921 9.264 -18.406 1.00 32.12 83 LYS A C 1
ATOM 630 O O . LYS A 1 83 ? 0.005 9.631 -17.714 1.00 33.48 83 LYS A O 1
ATOM 636 N N . SER A 1 84 ? -1.178 9.820 -19.577 1.00 32.61 84 SER A N 1
ATOM 637 C CA . SER A 1 84 ? -0.357 10.932 -20.124 1.00 34.45 84 SER A CA 1
ATOM 638 C C . SER A 1 84 ? -0.292 12.109 -19.155 1.00 33.84 84 SER A C 1
ATOM 639 O O . SER A 1 84 ? 0.796 12.724 -19.055 1.00 34.46 84 SER A O 1
ATOM 642 N N . ALA A 1 85 ? -1.431 12.439 -18.539 1.00 32.46 85 ALA A N 1
ATOM 643 C CA . ALA A 1 85 ? -1.593 13.603 -17.623 1.00 32.61 85 ALA A CA 1
ATOM 644 C C . ALA A 1 85 ? -0.825 13.376 -16.300 1.00 31.66 85 ALA A C 1
ATOM 645 O O . ALA A 1 85 ? -0.589 14.396 -15.616 1.00 31.97 85 ALA A O 1
ATOM 647 N N . GLY A 1 86 ? -0.423 12.136 -15.992 1.00 29.77 86 GLY A N 1
ATOM 648 C CA . GLY A 1 86 ? 0.310 11.791 -14.762 1.00 29.99 86 GLY A CA 1
ATOM 649 C C . GLY A 1 86 ? -0.621 11.361 -13.618 1.00 29.33 86 GLY A C 1
ATOM 650 O O . GLY A 1 86 ? -0.198 11.353 -12.482 1.00 28.46 86 GLY A O 1
ATOM 651 N N . VAL A 1 87 ? -1.865 10.994 -13.912 1.00 29.19 87 VAL A N 1
ATOM 652 C CA . VAL A 1 87 ? -2.770 10.363 -12.934 1.00 28.92 87 VAL A CA 1
ATOM 653 C C . VAL A 1 87 ? -2.088 9.074 -12.473 1.00 30.13 87 VAL A C 1
ATOM 654 O O . VAL A 1 87 ? -1.511 8.380 -13.329 1.00 31.61 87 VAL A O 1
ATOM 658 N N . ARG A 1 88 ? -2.096 8.818 -11.162 1.00 30.82 88 ARG A N 1
ATOM 659 C CA . ARG A 1 88 ? -1.445 7.653 -10.518 1.00 31.88 88 ARG A CA 1
ATOM 660 C C . ARG A 1 88 ? -2.485 6.588 -10.193 1.00 27.35 88 ARG A C 1
ATOM 661 O O . ARG A 1 88 ? -2.098 5.411 -10.076 1.00 25.30 88 ARG A O 1
ATOM 669 N N . ARG A 1 89 ? -3.744 6.991 -10.027 1.00 25.10 89 ARG A N 1
ATOM 670 C CA . ARG A 1 89 ? -4.788 6.096 -9.464 1.00 24.16 89 ARG A CA 1
ATOM 671 C C . ARG A 1 89 ? -6.132 6.288 -10.157 1.00 22.83 89 ARG A C 1
ATOM 672 O O . ARG A 1 89 ? -6.608 7.418 -10.264 1.00 22.36 89 ARG A O 1
ATOM 680 N N . ILE A 1 90 ? -6.758 5.174 -10.492 1.00 21.87 90 ILE A N 1
ATOM 681 C CA . ILE A 1 90 ? -8.131 5.182 -11.025 1.00 21.87 90 ILE A CA 1
ATOM 682 C C . ILE A 1 90 ? -8.999 4.248 -10.193 1.00 21.29 90 ILE A C 1
ATOM 683 O O . ILE A 1 90 ? -8.705 3.066 -10.036 1.00 21.14 90 ILE A O 1
ATOM 688 N N . VAL A 1 91 ? -10.116 4.787 -9.768 1.00 21.40 91 VAL A N 1
ATOM 689 C CA . VAL A 1 91 ? -11.150 4.014 -9.066 1.00 21.31 91 VAL A CA 1
ATOM 690 C C . VAL A 1 91 ? -12.342 3.961 -9.996 1.00 21.69 91 VAL A C 1
ATOM 691 O O . VAL A 1 91 ? -12.809 5.054 -10.425 1.00 21.56 91 VAL A O 1
ATOM 695 N N . VAL A 1 92 ? -12.817 2.754 -10.270 1.00 21.80 92 VAL A N 1
ATOM 696 C CA . VAL A 1 92 ? -13.835 2.535 -11.334 1.00 23.08 92 VAL A CA 1
ATOM 697 C C . VAL A 1 92 ? -15.230 2.348 -10.726 1.00 22.80 92 VAL A C 1
ATOM 698 O O . VAL A 1 92 ? -15.376 1.506 -9.835 1.00 22.21 92 VAL A O 1
ATOM 702 N N . LEU A 1 93 ? -16.245 3.023 -11.255 1.00 23.28 93 LEU A N 1
ATOM 703 C CA . LEU A 1 93 ? -17.642 2.631 -10.953 1.00 24.16 93 LEU A CA 1
ATOM 704 C C . LEU A 1 93 ? -18.010 1.470 -11.878 1.00 24.93 93 LEU A C 1
ATOM 705 O O . LEU A 1 93 ? -18.251 1.709 -13.058 1.00 26.48 93 LEU A O 1
ATOM 710 N N . SER A 1 94 ? -17.969 0.243 -11.365 1.00 24.01 94 SER A N 1
ATOM 711 C CA . SER A 1 94 ? -18.216 -0.980 -12.150 1.00 23.84 94 SER A CA 1
ATOM 712 C C . SER A 1 94 ? -19.548 -1.565 -11.684 1.00 24.50 94 SER A C 1
ATOM 713 O O . SER A 1 94 ? -20.497 -0.790 -11.438 1.00 24.54 94 SER A O 1
ATOM 716 N N . SER A 1 95 ? -19.628 -2.886 -11.583 1.00 24.68 95 SER A N 1
ATOM 717 C CA . SER A 1 95 ? -20.915 -3.583 -11.354 1.00 25.39 95 SER A CA 1
ATOM 718 C C . SER A 1 95 ? -20.648 -4.978 -10.784 1.00 25.78 95 SER A C 1
ATOM 719 O O . SER A 1 95 ? -19.690 -5.637 -11.257 1.00 26.91 95 SER A O 1
ATOM 722 N N . GLY A 1 96 ? -21.451 -5.407 -9.803 1.00 25.35 96 GLY A N 1
ATOM 723 C CA . GLY A 1 96 ? -21.345 -6.759 -9.236 1.00 25.76 96 GLY A CA 1
ATOM 724 C C . GLY A 1 96 ? -21.672 -7.818 -10.269 1.00 26.87 96 GLY A C 1
ATOM 725 O O . GLY A 1 96 ? -21.250 -8.995 -10.074 1.00 28.99 96 GLY A O 1
ATOM 726 N N . ALA A 1 97 ? -22.360 -7.446 -11.347 1.00 26.20 97 ALA A N 1
ATOM 727 C CA . ALA A 1 97 ? -22.624 -8.357 -12.478 1.00 26.96 97 ALA A CA 1
ATOM 728 C C . ALA A 1 97 ? -21.292 -8.790 -13.122 1.00 26.08 97 ALA A C 1
ATOM 729 O O . ALA A 1 97 ? -21.264 -9.872 -13.718 1.00 25.92 97 ALA A O 1
ATOM 731 N N . VAL A 1 98 ? -20.216 -8.028 -12.946 1.00 24.83 98 VAL A N 1
ATOM 732 C CA . VAL A 1 98 ? -18.876 -8.504 -13.374 1.00 25.22 98 VAL A CA 1
ATOM 733 C C . VAL A 1 98 ? -18.466 -9.675 -12.473 1.00 25.50 98 VAL A C 1
ATOM 734 O O . VAL A 1 98 ? -18.034 -10.711 -12.986 1.00 26.19 98 VAL A O 1
ATOM 738 N N . THR A 1 99 ? -18.600 -9.518 -11.161 1.00 25.69 99 THR A N 1
ATOM 739 C CA . THR A 1 99 ? -18.227 -10.552 -10.159 1.00 26.07 99 THR A CA 1
ATOM 740 C C . THR A 1 99 ? -18.977 -11.851 -10.472 1.00 27.35 99 THR A C 1
ATOM 741 O O . THR A 1 99 ? -18.353 -12.909 -10.425 1.00 27.27 99 THR A O 1
ATOM 745 N N . ALA A 1 100 ? -20.268 -11.733 -10.779 1.00 28.30 100 ALA A N 1
ATOM 746 C CA . ALA A 1 100 ? -21.191 -12.855 -11.033 1.00 30.44 100 ALA A CA 1
ATOM 747 C C . ALA A 1 100 ? -20.833 -13.576 -12.344 1.00 32.84 100 ALA A C 1
ATOM 748 O O . ALA A 1 100 ? -21.219 -14.775 -12.471 1.00 34.15 100 ALA A O 1
ATOM 750 N N . GLY A 1 101 ? -20.152 -12.897 -13.296 1.00 33.59 101 GLY A N 1
ATOM 751 C CA . GLY A 1 101 ? -19.838 -13.439 -14.643 1.00 34.75 101 GLY A CA 1
ATOM 752 C C . GLY A 1 101 ? -20.852 -13.034 -15.726 1.00 36.13 101 GLY A C 1
ATOM 753 O O . GLY A 1 101 ? -20.687 -13.458 -16.883 1.00 37.64 101 GLY A O 1
ATOM 754 N N . TYR A 1 102 ? -21.863 -12.234 -15.383 1.00 36.61 102 TYR A N 1
ATOM 755 C CA . TYR A 1 102 ? -22.977 -11.822 -16.277 1.00 37.52 102 TYR A CA 1
ATOM 756 C C . TYR A 1 102 ? -22.480 -10.713 -17.212 1.00 36.12 102 TYR A C 1
ATOM 757 O O . TYR A 1 102 ? -22.901 -10.709 -18.368 1.00 37.50 102 TYR A O 1
ATOM 766 N N . ASP A 1 103 ? -21.634 -9.802 -16.725 1.00 33.81 103 ASP A N 1
ATOM 767 C CA . ASP A 1 103 ? -21.127 -8.630 -17.476 1.00 32.97 103 ASP A CA 1
ATOM 768 C C . ASP A 1 103 ? -19.712 -8.957 -17.935 1.00 33.18 103 ASP A C 1
ATOM 769 O O . ASP A 1 103 ? -18.818 -8.992 -17.115 1.00 31.90 103 ASP A O 1
ATOM 774 N N . THR A 1 104 ? -19.543 -9.191 -19.230 1.00 35.00 104 THR A N 1
ATOM 775 C CA . THR A 1 104 ? -18.228 -9.394 -19.877 1.00 35.75 104 THR A CA 1
ATOM 776 C C . THR A 1 104 ? -18.057 -8.380 -21.002 1.00 36.44 104 THR A C 1
ATOM 777 O O . THR A 1 104 ? -17.003 -8.423 -21.644 1.00 37.47 104 THR A O 1
ATOM 781 N N . ASP A 1 105 ? -19.039 -7.514 -21.240 1.00 37.52 105 ASP A N 1
ATOM 782 C CA . ASP A 1 105 ? -19.022 -6.627 -22.431 1.00 38.38 105 ASP A CA 1
ATOM 783 C C . ASP A 1 105 ? -19.396 -5.185 -22.090 1.00 36.34 105 ASP A C 1
ATOM 784 O O . ASP A 1 105 ? -19.408 -4.364 -22.986 1.00 35.72 105 ASP A O 1
ATOM 789 N N . PHE A 1 106 ? -19.693 -4.823 -20.853 1.00 36.27 106 PHE A N 1
ATOM 790 C CA . PHE A 1 106 ? -19.944 -3.385 -20.575 1.00 35.36 106 PHE A CA 1
ATOM 791 C C . PHE A 1 106 ? -19.029 -2.851 -19.487 1.00 32.93 106 PHE A C 1
ATOM 792 O O . PHE A 1 106 ? -18.237 -1.944 -19.753 1.00 33.50 106 PHE A O 1
ATOM 800 N N . HIS A 1 107 ? -19.150 -3.339 -18.267 1.00 30.48 107 HIS A N 1
ATOM 801 C CA . HIS A 1 107 ? -18.283 -2.843 -17.181 1.00 28.23 107 HIS A CA 1
ATOM 802 C C . HIS A 1 107 ? -16.919 -3.506 -17.280 1.00 27.36 107 HIS A C 1
ATOM 803 O O . HIS A 1 107 ? -15.974 -2.829 -16.938 1.00 27.26 107 HIS A O 1
ATOM 810 N N . LEU A 1 108 ? -16.823 -4.761 -17.720 1.00 26.83 108 LEU A N 1
ATOM 811 C CA . LEU A 1 108 ? -15.522 -5.479 -17.700 1.00 26.35 108 LEU A CA 1
ATOM 812 C C . LEU A 1 108 ? -14.513 -4.764 -18.602 1.00 26.93 108 LEU A C 1
ATOM 813 O O . LEU A 1 108 ? -13.380 -4.570 -18.171 1.00 26.91 108 LEU A O 1
ATOM 818 N N . PRO A 1 109 ? -14.858 -4.336 -19.851 1.00 27.76 109 PRO A N 1
ATOM 819 C CA . PRO A 1 109 ? -13.905 -3.640 -20.715 1.00 27.98 109 PRO A CA 1
ATOM 820 C C . PRO A 1 109 ? -13.337 -2.374 -20.067 1.00 26.76 109 PRO A C 1
ATOM 821 O O . PRO A 1 109 ? -12.231 -2.026 -20.330 1.00 26.52 109 PRO A O 1
ATOM 825 N N . VAL A 1 110 ? -14.136 -1.700 -19.255 1.00 25.60 110 VAL A N 1
ATOM 826 C CA . VAL A 1 110 ? -13.657 -0.504 -18.524 1.00 24.92 110 VAL A CA 1
ATOM 827 C C . VAL A 1 110 ? -12.609 -0.963 -17.504 1.00 24.24 110 VAL A C 1
ATOM 828 O O . VAL A 1 110 ? -11.518 -0.364 -17.456 1.00 25.21 110 VAL A O 1
ATOM 832 N N . GLU A 1 111 ? -12.894 -2.011 -16.752 1.00 23.26 111 GLU A N 1
ATOM 833 C CA . GLU A 1 111 ? -11.939 -2.550 -15.757 1.00 23.01 111 GLU A CA 1
ATOM 834 C C . GLU A 1 111 ? -10.635 -2.906 -16.473 1.00 22.93 111 GLU A C 1
ATOM 835 O O . GLU A 1 111 ? -9.540 -2.534 -15.986 1.00 21.64 111 GLU A O 1
ATOM 841 N N . ARG A 1 112 ? -10.779 -3.574 -17.625 1.00 23.56 112 ARG A N 1
ATOM 842 C CA . ARG A 1 112 ? -9.665 -4.198 -18.365 1.00 23.82 112 ARG A CA 1
ATOM 843 C C . ARG A 1 112 ? -8.712 -3.113 -18.881 1.00 24.08 112 ARG A C 1
ATOM 844 O O . ARG A 1 112 ? -7.481 -3.314 -18.797 1.00 24.42 112 ARG A O 1
ATOM 852 N N . ALA A 1 113 ? -9.257 -1.977 -19.312 1.00 23.48 113 ALA A N 1
ATOM 853 C CA . ALA A 1 113 ? -8.465 -0.848 -19.816 1.00 24.00 113 ALA A CA 1
ATOM 854 C C . ALA A 1 113 ? -7.633 -0.309 -18.664 1.00 23.79 113 ALA A C 1
ATOM 855 O O . ALA A 1 113 ? -6.441 -0.105 -18.818 1.00 24.30 113 ALA A O 1
ATOM 857 N N . VAL A 1 114 ? -8.282 -0.132 -17.523 1.00 23.67 114 VAL A N 1
ATOM 858 C CA . VAL A 1 114 ? -7.666 0.403 -16.273 1.00 23.43 114 VAL A CA 1
ATOM 859 C C . VAL A 1 114 ? -6.586 -0.580 -15.798 1.00 23.96 114 VAL A C 1
ATOM 860 O O . VAL A 1 114 ? -5.457 -0.127 -15.467 1.00 24.24 114 VAL A O 1
ATOM 864 N N . GLU A 1 115 ? -6.871 -1.879 -15.809 1.00 24.23 115 GLU A N 1
ATOM 865 C CA . GLU A 1 115 ? -5.881 -2.885 -15.345 1.00 25.03 115 GLU A CA 1
ATOM 866 C C . GLU A 1 115 ? -4.656 -2.852 -16.269 1.00 26.31 115 GLU A C 1
ATOM 867 O O . GLU A 1 115 ? -3.541 -2.986 -15.783 1.00 27.20 115 GLU A O 1
ATOM 873 N N . ALA A 1 116 ? -4.842 -2.633 -17.560 1.00 27.13 116 ALA A N 1
ATOM 874 C CA . ALA A 1 116 ? -3.753 -2.729 -18.548 1.00 28.30 116 ALA A CA 1
ATOM 875 C C . ALA A 1 116 ? -2.851 -1.474 -18.516 1.00 28.85 116 ALA A C 1
ATOM 876 O O . ALA A 1 116 ? -1.786 -1.517 -19.178 1.00 30.14 116 ALA A O 1
ATOM 878 N N . SER A 1 117 ? -3.275 -0.367 -17.890 1.00 28.16 117 SER A N 1
ATOM 879 C CA . SER A 1 117 ? -2.600 0.965 -17.961 1.00 28.78 117 SER A CA 1
ATOM 880 C C . SER A 1 117 ? -1.313 1.003 -17.126 1.00 30.03 117 SER A C 1
ATOM 881 O O . SER A 1 117 ? -0.481 1.888 -17.371 1.00 31.03 117 SER A O 1
ATOM 884 N N . GLY A 1 118 ? -1.216 0.193 -16.073 1.00 29.94 118 GLY A N 1
ATOM 885 C CA . GLY A 1 118 ? -0.097 0.274 -15.110 1.00 29.69 118 GLY A CA 1
ATOM 886 C C . GLY A 1 118 ? -0.342 1.219 -13.933 1.00 28.65 118 GLY A C 1
ATOM 887 O O . GLY A 1 118 ? 0.495 1.203 -13.028 1.00 28.29 118 GLY A O 1
ATOM 888 N N . LEU A 1 119 ? -1.401 2.040 -13.934 1.00 27.60 119 LEU A N 1
ATOM 889 C CA . LEU A 1 119 ? -1.721 2.859 -12.749 1.00 28.05 119 LEU A CA 1
ATOM 890 C C . LEU A 1 119 ? -2.249 1.943 -11.610 1.00 27.74 119 LEU A C 1
ATOM 891 O O . LEU A 1 119 ? -2.548 0.762 -11.840 1.00 27.09 119 LEU A O 1
ATOM 896 N N . GLU A 1 120 ? -2.368 2.502 -10.411 1.00 27.93 120 GLU A N 1
ATOM 897 C CA . GLU A 1 120 ? -3.093 1.902 -9.264 1.00 27.84 120 GLU A CA 1
ATOM 898 C C . GLU A 1 120 ? -4.576 1.917 -9.607 1.00 24.86 120 GLU A C 1
ATOM 899 O O . GLU A 1 120 ? -5.024 2.927 -10.189 1.00 23.95 120 GLU A O 1
ATOM 905 N N . TRP A 1 121 ? -5.313 0.884 -9.212 1.00 22.98 121 TRP A N 1
ATOM 906 C CA . TRP A 1 121 ? -6.783 0.852 -9.405 1.00 21.83 121 TRP A CA 1
ATOM 907 C C . TRP A 1 121 ? -7.486 0.120 -8.267 1.00 21.62 121 TRP A C 1
ATOM 908 O O . TRP A 1 121 ? -6.877 -0.689 -7.534 1.00 21.44 121 TRP A O 1
ATOM 919 N N . THR A 1 122 ? -8.755 0.448 -8.153 1.00 21.35 122 THR A N 1
ATOM 920 C CA . THR A 1 122 ? -9.776 -0.260 -7.357 1.00 21.14 122 THR A CA 1
ATOM 921 C C . THR A 1 122 ? -11.074 -0.241 -8.188 1.00 20.68 122 THR A C 1
ATOM 922 O O . THR A 1 122 ? -11.362 0.802 -8.784 1.00 19.78 122 THR A O 1
ATOM 926 N N . HIS A 1 123 ? -11.738 -1.392 -8.305 1.00 20.52 123 HIS A N 1
ATOM 927 C CA . HIS A 1 123 ? -13.081 -1.517 -8.904 1.00 21.02 123 HIS A CA 1
ATOM 928 C C . HIS A 1 123 ? -14.100 -1.537 -7.780 1.00 20.94 123 HIS A C 1
ATOM 929 O O . HIS A 1 123 ? -13.983 -2.347 -6.842 1.00 21.30 123 HIS A O 1
ATOM 936 N N . VAL A 1 124 ? -15.058 -0.659 -7.872 1.00 21.05 124 VAL A N 1
ATOM 937 C CA . VAL A 1 124 ? -16.227 -0.657 -6.972 1.00 22.00 124 VAL A CA 1
ATOM 938 C C . VAL A 1 124 ? -17.389 -1.299 -7.719 1.00 22.64 124 VAL A C 1
ATOM 939 O O . VAL A 1 124 ? -17.843 -0.704 -8.676 1.00 23.44 124 VAL A O 1
ATOM 943 N N . ARG A 1 125 ? -17.819 -2.491 -7.311 1.00 22.98 125 ARG A N 1
ATOM 944 C CA . ARG A 1 125 ? -18.818 -3.298 -8.049 1.00 22.99 125 ARG A CA 1
ATOM 945 C C . ARG A 1 125 ? -20.112 -3.360 -7.250 1.00 23.34 125 ARG A C 1
ATOM 946 O O . ARG A 1 125 ? -20.408 -4.370 -6.603 1.00 23.71 125 ARG A O 1
ATOM 954 N N . PRO A 1 126 ? -20.934 -2.296 -7.271 1.00 23.42 126 PRO A N 1
ATOM 955 C CA . PRO A 1 126 ? -22.213 -2.331 -6.602 1.00 24.43 126 PRO A CA 1
ATOM 956 C C . PRO A 1 126 ? -23.086 -3.413 -7.221 1.00 26.07 126 PRO A C 1
ATOM 957 O O . PRO A 1 126 ? -23.015 -3.641 -8.427 1.00 25.30 126 PRO A O 1
ATOM 961 N N . GLY A 1 127 ? -23.868 -4.051 -6.366 1.00 27.42 127 GLY A N 1
ATOM 962 C CA . GLY A 1 127 ? -25.010 -4.854 -6.812 1.00 29.80 127 GLY A CA 1
ATOM 963 C C . GLY A 1 127 ? -26.191 -3.950 -7.153 1.00 31.56 127 GLY A C 1
ATOM 964 O O . GLY A 1 127 ? -25.957 -2.771 -7.535 1.00 33.19 127 GLY A O 1
ATOM 965 N N . GLU A 1 128 ? -27.411 -4.467 -6.992 1.00 31.85 128 GLU A N 1
ATOM 966 C CA . GLU A 1 128 ? -28.669 -3.742 -7.267 1.00 32.56 128 GLU A CA 1
ATOM 967 C C . GLU A 1 128 ? -28.738 -2.470 -6.446 1.00 30.98 128 GLU A C 1
ATOM 968 O O . GLU A 1 128 ? -28.820 -2.586 -5.255 1.00 31.09 128 GLU A O 1
ATOM 974 N N . PHE A 1 129 ? -28.822 -1.317 -7.091 1.00 30.83 129 PHE A N 1
ATOM 975 C CA . PHE A 1 129 ? -29.063 -0.017 -6.419 1.00 30.76 129 PHE A CA 1
ATOM 976 C C . PHE A 1 129 ? -30.465 0.016 -5.810 1.00 31.74 129 PHE A C 1
ATOM 977 O O . PHE A 1 129 ? -31.470 -0.279 -6.494 1.00 31.95 129 PHE A O 1
ATOM 985 N N . ALA A 1 130 ? -30.524 0.427 -4.548 1.00 32.18 130 ALA A N 1
ATOM 986 C CA . ALA A 1 130 ? -31.769 0.846 -3.870 1.00 33.50 130 ALA A CA 1
ATOM 987 C C . ALA A 1 130 ? -32.469 1.918 -4.702 1.00 34.70 130 ALA A C 1
ATOM 988 O O . ALA A 1 130 ? -33.715 1.872 -4.747 1.00 35.49 130 ALA A O 1
ATOM 990 N N . MET A 1 131 ? -31.707 2.804 -5.370 1.00 34.43 131 MET A N 1
ATOM 991 C CA . MET A 1 131 ? -32.271 3.890 -6.228 1.00 36.18 131 MET A CA 1
ATOM 992 C C . MET A 1 131 ? -33.218 3.302 -7.280 1.00 36.57 131 MET A C 1
ATOM 993 O O . MET A 1 131 ? -34.168 3.998 -7.651 1.00 37.83 131 MET A O 1
ATOM 998 N N . ASN A 1 132 ? -32.955 2.082 -7.751 1.00 35.62 132 ASN A N 1
ATOM 999 C CA . ASN A 1 132 ? -33.822 1.412 -8.749 1.00 36.82 132 ASN A CA 1
ATOM 1000 C C . ASN A 1 132 ? -35.273 1.470 -8.243 1.00 39.19 132 ASN A C 1
ATOM 1001 O O . ASN A 1 132 ? -36.167 1.525 -9.068 1.00 41.29 132 ASN A O 1
ATOM 1006 N N . LYS A 1 133 ? -35.507 1.502 -6.935 1.00 40.53 133 LYS A N 1
ATOM 1007 C CA . LYS A 1 133 ? -36.882 1.400 -6.374 1.00 43.36 133 LYS A CA 1
ATOM 1008 C C . LYS A 1 133 ? -37.565 2.768 -6.418 1.00 44.34 133 LYS A C 1
ATOM 1009 O O . LYS A 1 133 ? -38.790 2.797 -6.611 1.00 45.89 133 LYS A O 1
ATOM 1015 N N . LEU A 1 134 ? -36.804 3.859 -6.323 1.00 43.67 134 LEU A N 1
ATOM 1016 C CA . LEU A 1 134 ? -37.345 5.215 -6.593 1.00 45.22 134 LEU A CA 1
ATOM 1017 C C . LEU A 1 134 ? -37.696 5.310 -8.086 1.00 46.74 134 LEU A C 1
ATOM 1018 O O . LEU A 1 134 ? -38.817 5.776 -8.420 1.00 48.64 134 LEU A O 1
ATOM 1023 N N . ALA A 1 135 ? -36.792 4.859 -8.964 1.00 45.45 135 ALA A N 1
ATOM 1024 C CA . ALA A 1 135 ? -36.986 4.905 -10.429 1.00 46.48 135 ALA A CA 1
ATOM 1025 C C . ALA A 1 135 ? -38.243 4.114 -10.782 1.00 47.98 135 ALA A C 1
ATOM 1026 O O . ALA A 1 135 ? -39.103 4.661 -11.507 1.00 51.16 135 ALA A O 1
ATOM 1028 N N . LEU A 1 136 ? -38.377 2.901 -10.266 1.00 46.92 136 LEU A N 1
ATOM 1029 C CA . LEU A 1 136 ? -39.460 2.006 -10.727 1.00 48.55 136 LEU A CA 1
ATOM 1030 C C . LEU A 1 136 ? -40.773 2.371 -10.008 1.00 50.04 136 LEU A C 1
ATOM 1031 O O . LEU A 1 136 ? -41.807 2.407 -10.697 1.00 51.63 136 LEU A O 1
ATOM 1036 N N . TRP A 1 137 ? -40.763 2.659 -8.699 1.00 48.98 137 TRP A N 1
ATOM 1037 C CA . TRP A 1 137 ? -42.008 2.748 -7.899 1.00 50.45 137 TRP A CA 1
ATOM 1038 C C . TRP A 1 137 ? -42.357 4.190 -7.563 1.00 51.17 137 TRP A C 1
ATOM 1039 O O . TRP A 1 137 ? -43.491 4.417 -7.146 1.00 52.24 137 TRP A O 1
ATOM 1050 N N . GLY A 1 138 ? -41.430 5.126 -7.728 1.00 50.73 138 GLY A N 1
ATOM 1051 C CA . GLY A 1 138 ? -41.680 6.560 -7.478 1.00 52.39 138 GLY A CA 1
ATOM 1052 C C . GLY A 1 138 ? -42.926 7.070 -8.201 1.00 55.28 138 GLY A C 1
ATOM 1053 O O . GLY A 1 138 ? -43.897 7.490 -7.572 1.00 57.49 138 GLY A O 1
ATOM 1054 N N . PRO A 1 139 ? -42.956 7.018 -9.549 1.00 55.93 139 PRO A N 1
ATOM 1055 C CA . PRO A 1 139 ? -44.113 7.510 -10.303 1.00 58.46 139 PRO A CA 1
ATOM 1056 C C . PRO A 1 139 ? -45.464 7.028 -9.761 1.00 60.46 139 PRO A C 1
ATOM 1057 O O . PRO A 1 139 ? -46.320 7.865 -9.462 1.00 62.13 139 PRO A O 1
ATOM 1061 N N . PRO A 1 140 ? -45.731 5.698 -9.625 1.00 60.29 140 PRO A N 1
ATOM 1062 C CA . PRO A 1 140 ? -47.032 5.224 -9.154 1.00 62.00 140 PRO A CA 1
ATOM 1063 C C . PRO A 1 140 ? -47.260 5.503 -7.668 1.00 61.82 140 PRO A C 1
ATOM 1064 O O . PRO A 1 140 ? -48.382 5.673 -7.286 1.00 64.56 140 PRO A O 1
ATOM 1068 N N . ILE A 1 141 ? -46.215 5.518 -6.854 1.00 59.60 141 ILE A N 1
ATOM 1069 C CA . ILE A 1 141 ? -46.389 5.851 -5.411 1.00 59.93 141 ILE A CA 1
ATOM 1070 C C . ILE A 1 141 ? -46.787 7.327 -5.325 1.00 61.93 141 ILE A C 1
ATOM 1071 O O . ILE A 1 141 ? -47.668 7.669 -4.501 1.00 62.96 141 ILE A O 1
ATOM 1076 N N . ARG A 1 142 ? -46.162 8.159 -6.160 1.00 61.59 142 ARG A N 1
ATOM 1077 C CA . ARG A 1 142 ? -46.417 9.613 -6.181 1.00 63.50 142 ARG A CA 1
ATOM 1078 C C . ARG A 1 142 ? -47.801 9.868 -6.764 1.00 67.12 142 ARG A C 1
ATOM 1079 O O . ARG A 1 142 ? -48.460 10.797 -6.294 1.00 69.71 142 ARG A O 1
ATOM 1087 N N . ALA A 1 143 ? -48.211 9.088 -7.766 1.00 68.63 143 ALA A N 1
ATOM 1088 C CA . ALA A 1 143 ? -49.539 9.218 -8.410 1.00 71.19 143 ALA A CA 1
ATOM 1089 C C . ALA A 1 143 ? -50.624 8.742 -7.441 1.00 73.05 143 ALA A C 1
ATOM 1090 O O . ALA A 1 143 ? -51.491 9.545 -7.130 1.00 75.39 143 ALA A O 1
ATOM 1092 N N . GLU A 1 144 ? -50.568 7.497 -6.964 1.00 73.40 144 GLU A N 1
ATOM 1093 C CA . GLU A 1 144 ? -51.734 6.825 -6.323 1.00 76.71 144 GLU A CA 1
ATOM 1094 C C . GLU A 1 144 ? -51.379 6.083 -5.033 1.00 75.57 144 GLU A C 1
ATOM 1095 O O . GLU A 1 144 ? -52.221 5.276 -4.606 1.00 76.23 144 GLU A O 1
ATOM 1101 N N . ARG A 1 145 ? -50.204 6.304 -4.443 1.00 73.59 145 ARG A N 1
ATOM 1102 C CA . ARG A 1 145 ? -49.778 5.542 -3.239 1.00 72.78 145 ARG A CA 1
ATOM 1103 C C . ARG A 1 145 ? -50.099 4.068 -3.482 1.00 71.63 145 ARG A C 1
ATOM 1104 O O . ARG A 1 145 ? -50.647 3.426 -2.581 1.00 71.06 145 ARG A O 1
ATOM 1112 N N . VAL A 1 146 ? -49.784 3.565 -4.676 1.00 70.67 146 VAL A N 1
ATOM 1113 C CA . VAL A 1 146 ? -49.929 2.121 -5.019 1.00 70.57 146 VAL A CA 1
ATOM 1114 C C . VAL A 1 146 ? -48.645 1.642 -5.713 1.00 67.43 146 VAL A C 1
ATOM 1115 O O . VAL A 1 146 ? -47.930 2.458 -6.337 1.00 65.55 146 VAL A O 1
ATOM 1119 N N . VAL A 1 147 ? -48.331 0.359 -5.566 1.00 66.17 147 VAL A N 1
ATOM 1120 C CA . VAL A 1 147 ? -47.267 -0.302 -6.364 1.00 64.00 147 VAL A CA 1
ATOM 1121 C C . VAL A 1 147 ? -47.856 -1.548 -7.021 1.00 65.88 147 VAL A C 1
ATOM 1122 O O . VAL A 1 147 ? -48.517 -2.357 -6.328 1.00 65.34 147 VAL A O 1
ATOM 1126 N N . ARG A 1 148 ? -47.609 -1.689 -8.320 1.00 67.66 148 ARG A N 1
ATOM 1127 C CA . ARG A 1 148 ? -48.034 -2.868 -9.109 1.00 70.47 148 ARG A CA 1
ATOM 1128 C C . ARG A 1 148 ? -46.798 -3.741 -9.311 1.00 67.90 148 ARG A C 1
ATOM 1129 O O . ARG A 1 148 ? -45.799 -3.252 -9.882 1.00 64.95 148 ARG A O 1
ATOM 1137 N N . GLU A 1 149 ? -46.871 -4.971 -8.808 1.00 68.55 149 GLU A N 1
ATOM 1138 C CA . GLU A 1 149 ? -45.705 -5.873 -8.706 1.00 67.71 149 GLU A CA 1
ATOM 1139 C C . GLU A 1 149 ? -46.115 -7.286 -9.101 1.00 67.73 149 GLU A C 1
ATOM 1140 O O . GLU A 1 149 ? -47.026 -7.873 -8.500 1.00 67.34 149 GLU A O 1
ATOM 1146 N N . PRO A 1 150 ? -45.443 -7.863 -10.124 1.00 66.48 150 PRO A N 1
ATOM 1147 C CA . PRO A 1 150 ? -45.670 -9.259 -10.505 1.00 68.09 150 PRO A CA 1
ATOM 1148 C C . PRO A 1 150 ? -44.973 -10.296 -9.612 1.00 66.89 150 PRO A C 1
ATOM 1149 O O . PRO A 1 150 ? -45.353 -11.451 -9.662 1.00 68.13 150 PRO A O 1
ATOM 1153 N N . ALA A 1 151 ? -43.948 -9.886 -8.862 1.00 63.96 151 ALA A N 1
ATOM 1154 C CA . ALA A 1 151 ? -43.073 -10.799 -8.091 1.00 62.26 151 ALA A CA 1
ATOM 1155 C C . ALA A 1 151 ? -42.903 -10.241 -6.684 1.00 60.36 151 ALA A C 1
ATOM 1156 O O . ALA A 1 151 ? -41.815 -9.848 -6.279 1.00 57.28 151 ALA A O 1
ATOM 1158 N N . PRO A 1 152 ? -43.987 -10.186 -5.887 1.00 61.53 152 PRO A N 1
ATOM 1159 C CA . PRO A 1 152 ? -43.928 -9.548 -4.571 1.00 60.92 152 PRO A CA 1
ATOM 1160 C C . PRO A 1 152 ? -43.066 -10.351 -3.572 1.00 59.69 152 PRO A C 1
ATOM 1161 O O . PRO A 1 152 ? -42.450 -9.753 -2.668 1.00 56.51 152 PRO A O 1
ATOM 1165 N N . ASP A 1 153 ? -43.016 -11.672 -3.777 1.00 59.86 153 ASP A N 1
ATOM 1166 C CA . ASP A 1 153 ? -42.292 -12.637 -2.919 1.00 59.30 153 ASP A CA 1
ATOM 1167 C C . ASP A 1 153 ? -40.861 -12.832 -3.435 1.00 56.61 153 ASP A C 1
ATOM 1168 O O . ASP A 1 153 ? -40.095 -13.524 -2.744 1.00 59.22 153 ASP A O 1
ATOM 1173 N N . ALA A 1 154 ? -40.487 -12.215 -4.560 1.00 53.23 154 ALA A N 1
ATOM 1174 C CA . ALA A 1 154 ? -39.089 -12.154 -5.055 1.00 49.50 154 ALA A CA 1
ATOM 1175 C C . ALA A 1 154 ? -38.353 -10.990 -4.380 1.00 46.46 154 ALA A C 1
ATOM 1176 O O . ALA A 1 154 ? -39.014 -10.170 -3.736 1.00 47.76 154 ALA A O 1
ATOM 1178 N N . GLY A 1 155 ? -37.033 -10.909 -4.561 1.00 42.94 155 GLY A N 1
ATOM 1179 C CA . GLY A 1 155 ? -36.194 -9.798 -4.080 1.00 40.29 155 GLY A CA 1
ATOM 1180 C C . GLY A 1 155 ? -34.712 -10.134 -4.127 1.00 37.45 155 GLY A C 1
ATOM 1181 O O . GLY A 1 155 ? -34.357 -11.229 -4.510 1.00 37.22 155 GLY A O 1
ATOM 1182 N N . TRP A 1 156 ? -33.873 -9.191 -3.743 1.00 35.32 156 TRP A N 1
ATOM 1183 C CA . TRP A 1 156 ? -32.398 -9.345 -3.692 1.00 33.98 156 TRP A CA 1
ATOM 1184 C C . TRP A 1 156 ? -31.861 -8.551 -2.480 1.00 33.12 156 TRP A C 1
ATOM 1185 O O . TRP A 1 156 ? -32.625 -8.364 -1.499 1.00 33.29 156 TRP A O 1
ATOM 1196 N N . PHE A 1 157 ? -30.622 -8.043 -2.571 1.00 31.91 157 PHE A N 1
ATOM 1197 C CA . PHE A 1 157 ? -29.896 -7.279 -1.532 1.00 30.97 157 PHE A CA 1
ATOM 1198 C C . PHE A 1 157 ? -29.598 -5.863 -1.977 1.00 30.37 157 PHE A C 1
ATOM 1199 O O . PHE A 1 157 ? -28.428 -5.553 -2.128 1.00 29.74 157 PHE A O 1
ATOM 1207 N N . PRO A 1 158 ? -30.613 -4.979 -2.154 1.00 31.12 158 PRO A N 1
ATOM 1208 C CA . PRO A 1 158 ? -30.398 -3.618 -2.641 1.00 31.09 158 PRO A CA 1
ATOM 1209 C C . PRO A 1 158 ? -29.391 -2.822 -1.808 1.00 31.21 158 PRO A C 1
ATOM 1210 O O . PRO A 1 158 ? -29.393 -2.961 -0.624 1.00 33.30 158 PRO A O 1
ATOM 1214 N N . VAL A 1 159 ? -28.574 -2.008 -2.453 1.00 30.35 159 VAL A N 1
ATOM 1215 C CA . VAL A 1 159 ? -27.459 -1.311 -1.790 1.00 29.86 159 VAL A CA 1
ATOM 1216 C C . VAL A 1 159 ? -27.728 0.187 -1.841 1.00 30.76 159 VAL A C 1
ATOM 1217 O O . VAL A 1 159 ? -28.141 0.714 -2.886 1.00 31.80 159 VAL A O 1
ATOM 1221 N N . HIS A 1 160 ? -27.462 0.835 -0.718 1.00 30.67 160 HIS A N 1
ATOM 1222 C CA . HIS A 1 160 ? -27.537 2.294 -0.553 1.00 30.83 160 HIS A CA 1
ATOM 1223 C C . HIS A 1 160 ? -26.367 2.917 -1.317 1.00 29.56 160 HIS A C 1
ATOM 1224 O O . HIS A 1 160 ? -25.204 2.446 -1.177 1.00 28.68 160 HIS A O 1
ATOM 1231 N N . GLU A 1 161 ? -26.666 3.932 -2.114 1.00 29.58 161 GLU A N 1
ATOM 1232 C CA . GLU A 1 161 ? -25.651 4.629 -2.935 1.00 29.02 161 GLU A CA 1
ATOM 1233 C C . GLU A 1 161 ? -24.571 5.227 -2.032 1.00 28.28 161 GLU A C 1
ATOM 1234 O O . GLU A 1 161 ? -23.440 5.356 -2.481 1.00 27.74 161 GLU A O 1
ATOM 1240 N N . GLN A 1 162 ? -24.858 5.558 -0.785 1.00 29.24 162 GLN A N 1
ATOM 1241 C CA A GLN A 1 162 ? -23.825 6.224 0.057 0.60 29.55 162 GLN A CA 1
ATOM 1242 C CA B GLN A 1 162 ? -23.845 6.221 0.077 0.40 28.60 162 GLN A CA 1
ATOM 1243 C C . GLN A 1 162 ? -22.787 5.191 0.486 1.00 28.54 162 GLN A C 1
ATOM 1244 O O . GLN A 1 162 ? -21.610 5.613 0.712 1.00 28.26 162 GLN A O 1
ATOM 1255 N N . ASP A 1 163 ? -23.174 3.908 0.542 1.00 29.13 163 ASP A N 1
ATOM 1256 C CA . ASP A 1 163 ? -22.230 2.800 0.825 1.00 28.91 163 ASP A CA 1
ATOM 1257 C C . ASP A 1 163 ? -21.244 2.751 -0.335 1.00 28.68 163 ASP A C 1
ATOM 1258 O O . ASP A 1 163 ? -20.044 2.606 -0.099 1.00 29.09 163 ASP A O 1
ATOM 1263 N N . ILE A 1 164 ? -21.732 2.915 -1.568 1.00 28.76 164 ILE A N 1
ATOM 1264 C CA . ILE A 1 164 ? -20.890 2.890 -2.798 1.00 26.45 164 ILE A CA 1
ATOM 1265 C C . ILE A 1 164 ? -19.939 4.093 -2.754 1.00 25.71 164 ILE A C 1
ATOM 1266 O O . ILE A 1 164 ? -18.740 3.972 -3.055 1.00 23.83 164 ILE A O 1
ATOM 1271 N N . ALA A 1 165 ? -20.459 5.261 -2.447 1.00 26.70 165 ALA A N 1
ATOM 1272 C CA . ALA A 1 165 ? -19.619 6.482 -2.411 1.00 27.45 165 ALA A CA 1
ATOM 1273 C C . ALA A 1 165 ? -18.566 6.340 -1.303 1.00 27.67 165 ALA A C 1
ATOM 1274 O O . ALA A 1 165 ? -17.414 6.713 -1.574 1.00 27.87 165 ALA A O 1
ATOM 1276 N N . ASP A 1 166 ? -18.947 5.816 -0.122 1.00 28.35 166 ASP A N 1
ATOM 1277 C CA . ASP A 1 166 ? -18.039 5.591 1.036 1.00 28.78 166 ASP A CA 1
ATOM 1278 C C . ASP A 1 166 ? -16.852 4.761 0.542 1.00 26.54 166 ASP A C 1
ATOM 1279 O O . ASP A 1 166 ? -15.693 5.152 0.758 1.00 25.83 166 ASP A O 1
ATOM 1284 N N . VAL A 1 167 ? -17.122 3.702 -0.193 1.00 25.24 167 VAL A N 1
ATOM 1285 C CA . VAL A 1 167 ? -16.034 2.794 -0.627 1.00 24.60 167 VAL A CA 1
ATOM 1286 C C . VAL A 1 167 ? -15.154 3.497 -1.656 1.00 23.66 167 VAL A C 1
ATOM 1287 O O . VAL A 1 167 ? -13.918 3.377 -1.581 1.00 23.89 167 VAL A O 1
ATOM 1291 N N . ALA A 1 168 ? -15.762 4.204 -2.586 1.00 23.00 168 ALA A N 1
ATOM 1292 C CA . ALA A 1 168 ? -15.033 4.930 -3.654 1.00 22.42 168 ALA A CA 1
ATOM 1293 C C . ALA A 1 168 ? -14.079 5.938 -3.017 1.00 21.55 168 ALA A C 1
ATOM 1294 O O . ALA A 1 168 ? -12.914 5.985 -3.412 1.00 20.69 168 ALA A O 1
ATOM 1296 N N . VAL A 1 169 ? -14.590 6.688 -2.052 1.00 21.39 169 VAL A N 1
ATOM 1297 C CA . VAL A 1 169 ? -13.831 7.755 -1.365 1.00 22.29 169 VAL A CA 1
ATOM 1298 C C . VAL A 1 169 ? -12.595 7.163 -0.671 1.00 22.08 169 VAL A C 1
ATOM 1299 O O . VAL A 1 169 ? -11.505 7.766 -0.729 1.00 22.53 169 VAL A O 1
ATOM 1303 N N . LEU A 1 170 ? -12.740 6.016 -0.032 1.00 21.93 170 LEU A N 1
ATOM 1304 C CA . LEU A 1 170 ? -11.598 5.360 0.651 1.00 21.69 170 LEU A CA 1
ATOM 1305 C C . LEU A 1 170 ? -10.607 4.870 -0.405 1.00 21.49 170 LEU A C 1
ATOM 1306 O O . LEU A 1 170 ? -9.387 5.032 -0.233 1.00 21.87 170 LEU A O 1
ATOM 1311 N N . ALA A 1 171 ? -11.102 4.352 -1.520 1.00 21.45 171 ALA A N 1
ATOM 1312 C CA . ALA A 1 171 ? -10.218 3.778 -2.555 1.00 21.12 171 ALA A CA 1
ATOM 1313 C C . ALA A 1 171 ? -9.418 4.918 -3.184 1.00 21.97 171 ALA A C 1
ATOM 1314 O O . ALA A 1 171 ? -8.220 4.742 -3.475 1.00 22.79 171 ALA A O 1
ATOM 1316 N N . LEU A 1 172 ? -10.041 6.079 -3.335 1.00 22.45 172 LEU A N 1
ATOM 1317 C CA . LEU A 1 172 ? -9.401 7.271 -3.933 1.00 23.37 172 LEU A CA 1
ATOM 1318 C C . LEU A 1 172 ? -8.368 7.860 -2.986 1.00 25.13 172 LEU A C 1
ATOM 1319 O O . LEU A 1 172 ? -7.486 8.607 -3.500 1.00 27.45 172 LEU A O 1
ATOM 1324 N N . THR A 1 173 ? -8.454 7.590 -1.677 1.00 25.32 173 THR A N 1
ATOM 1325 C CA . THR A 1 173 ? -7.659 8.380 -0.707 1.00 26.53 173 THR A CA 1
ATOM 1326 C C . THR A 1 173 ? -6.827 7.559 0.281 1.00 26.95 173 THR A C 1
ATOM 1327 O O . THR A 1 173 ? -6.102 8.198 1.013 1.00 28.19 173 THR A O 1
ATOM 1331 N N . GLU A 1 174 ? -6.912 6.252 0.394 1.00 26.59 174 GLU A N 1
ATOM 1332 C CA . GLU A 1 174 ? -6.027 5.584 1.378 1.00 27.93 174 GLU A CA 1
ATOM 1333 C C . GLU A 1 174 ? -5.351 4.394 0.698 1.00 27.55 174 GLU A C 1
ATOM 1334 O O . GLU A 1 174 ? -5.799 3.977 -0.388 1.00 26.64 174 GLU A O 1
ATOM 1340 N N . GLU A 1 175 ? -4.286 3.896 1.318 1.00 28.38 175 GLU A N 1
ATOM 1341 C CA . GLU A 1 175 ? -3.550 2.696 0.862 1.00 29.26 175 GLU A CA 1
ATOM 1342 C C . GLU A 1 175 ? -4.331 1.441 1.225 1.00 28.33 175 GLU A C 1
ATOM 1343 O O . GLU A 1 175 ? -5.189 1.501 2.122 1.00 29.05 175 GLU A O 1
ATOM 1349 N N . GLY A 1 176 ? -4.014 0.357 0.535 1.00 27.20 176 GLY A N 1
ATOM 1350 C CA . GLY A 1 176 ? -4.492 -0.999 0.825 1.00 26.02 176 GLY A CA 1
ATOM 1351 C C . GLY A 1 176 ? -5.645 -1.397 -0.064 1.00 24.73 176 GLY A C 1
ATOM 1352 O O . GLY A 1 176 ? -6.124 -2.513 0.121 1.00 24.28 176 GLY A O 1
ATOM 1353 N N . HIS A 1 177 ? -6.045 -0.567 -1.037 1.00 23.99 177 HIS A N 1
ATOM 1354 C CA . HIS A 1 177 ? -7.174 -0.897 -1.944 1.00 23.08 177 HIS A CA 1
ATOM 1355 C C . HIS A 1 177 ? -6.676 -1.221 -3.361 1.00 22.73 177 HIS A C 1
ATOM 1356 O O . HIS A 1 177 ? -7.535 -1.599 -4.216 1.00 21.58 177 HIS A O 1
ATOM 1363 N N . ALA A 1 178 ? -5.382 -1.046 -3.638 1.00 22.83 178 ALA A N 1
ATOM 1364 C CA . ALA A 1 178 ? -4.821 -1.264 -4.994 1.00 22.79 178 ALA A CA 1
ATOM 1365 C C . ALA A 1 178 ? -5.118 -2.708 -5.396 1.00 23.08 178 ALA A C 1
ATOM 1366 O O . ALA A 1 178 ? -4.767 -3.589 -4.646 1.00 23.06 178 ALA A O 1
ATOM 1368 N N . GLY A 1 179 ? -5.752 -2.927 -6.553 1.00 23.24 179 GLY A N 1
ATOM 1369 C CA . GLY A 1 179 ? -5.872 -4.272 -7.134 1.00 23.77 179 GLY A CA 1
ATOM 1370 C C . GLY A 1 179 ? -7.008 -5.046 -6.517 1.00 23.77 179 GLY A C 1
ATOM 1371 O O . GLY A 1 179 ? -7.102 -6.264 -6.729 1.00 25.55 179 GLY A O 1
ATOM 1372 N N . GLN A 1 180 ? -7.885 -4.339 -5.840 1.00 23.67 180 GL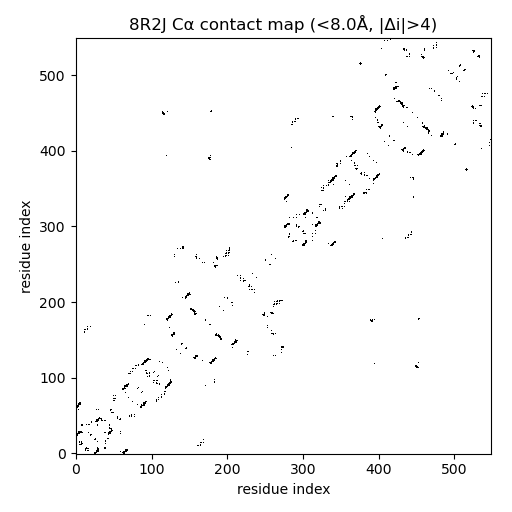N A N 1
ATOM 1373 C CA . GLN A 1 180 ? -9.089 -4.923 -5.204 1.00 23.61 180 GLN A CA 1
ATOM 1374 C C . GLN A 1 180 ? -10.261 -4.594 -6.113 1.00 22.91 180 GLN A C 1
ATOM 1375 O O . GLN A 1 180 ? -10.321 -3.499 -6.651 1.00 22.16 180 GLN A O 1
ATOM 1381 N N . ALA A 1 181 ? -11.170 -5.528 -6.218 1.00 23.43 181 ALA A N 1
ATOM 1382 C CA . ALA A 1 181 ? -12.513 -5.287 -6.752 1.00 23.79 181 ALA A CA 1
ATOM 1383 C C . ALA A 1 181 ? -13.492 -5.579 -5.610 1.00 23.64 181 ALA A C 1
ATOM 1384 O O . ALA A 1 181 ? -13.595 -6.740 -5.188 1.00 25.27 181 ALA A O 1
ATOM 1386 N N . TYR A 1 182 ? -14.153 -4.555 -5.093 1.00 22.55 182 TYR A N 1
ATOM 1387 C CA . TYR A 1 182 ? -15.080 -4.707 -3.951 1.00 22.09 182 TYR A CA 1
ATOM 1388 C C . TYR A 1 182 ? -16.516 -4.848 -4.425 1.00 22.52 182 TYR A C 1
ATOM 1389 O O . TYR A 1 182 ? -17.088 -3.865 -4.885 1.00 23.12 182 TYR A O 1
ATOM 1398 N N . THR A 1 183 ? -17.101 -6.022 -4.289 1.00 23.28 183 THR A N 1
ATOM 1399 C CA . THR A 1 183 ? -18.525 -6.195 -4.633 1.00 24.44 183 THR A CA 1
ATOM 1400 C C . THR A 1 183 ? -19.391 -5.711 -3.469 1.00 24.88 183 THR A C 1
ATOM 1401 O O . THR A 1 183 ? -19.123 -6.152 -2.316 1.00 24.33 183 THR A O 1
ATOM 1405 N N . LEU A 1 184 ? -20.390 -4.855 -3.762 1.00 25.26 184 LEU A N 1
ATOM 1406 C CA . LEU A 1 184 ? -21.179 -4.150 -2.716 1.00 25.97 184 LEU A CA 1
ATOM 1407 C C . LEU A 1 184 ? -22.648 -4.517 -2.763 1.00 26.13 184 LEU A C 1
ATOM 1408 O O . LEU A 1 184 ? -23.350 -3.877 -3.470 1.00 25.28 184 LEU A O 1
ATOM 1413 N N . ASN A 1 185 ? -23.086 -5.374 -1.857 1.00 27.70 185 ASN A N 1
ATOM 1414 C CA . ASN A 1 185 ? -24.532 -5.656 -1.677 1.00 29.31 185 ASN A CA 1
ATOM 1415 C C . ASN A 1 185 ? -25.036 -4.876 -0.468 1.00 30.32 185 ASN A C 1
ATOM 1416 O O . ASN A 1 185 ? -24.219 -4.498 0.418 1.00 30.36 185 ASN A O 1
ATOM 1421 N N . GLY A 1 186 ? -26.351 -4.684 -0.416 1.00 31.80 186 GLY A N 1
ATOM 1422 C CA . GLY A 1 186 ? -27.034 -4.334 0.844 1.00 32.92 186 GLY A CA 1
ATOM 1423 C C . GLY A 1 186 ? -26.958 -5.464 1.865 1.00 33.34 186 GLY A C 1
ATOM 1424 O O . GLY A 1 186 ? -26.715 -6.618 1.529 1.00 33.33 186 GLY A O 1
ATOM 1425 N N . PRO A 1 187 ? -27.200 -5.151 3.151 1.00 34.71 187 PRO A N 1
ATOM 1426 C CA . PRO A 1 187 ? -27.011 -6.101 4.244 1.00 35.29 187 PRO A CA 1
ATOM 1427 C C . PRO A 1 187 ? -28.087 -7.170 4.400 1.00 37.45 187 PRO A C 1
ATOM 1428 O O . PRO A 1 187 ? -27.861 -8.074 5.138 1.00 38.98 187 PRO A O 1
ATOM 1432 N N . GLU A 1 188 ? -29.224 -7.031 3.740 1.00 39.14 188 GLU A N 1
ATOM 1433 C CA . GLU A 1 188 ? -30.303 -8.027 3.918 1.00 41.92 188 GLU A CA 1
ATOM 1434 C C . GLU A 1 188 ? -30.930 -8.386 2.579 1.00 40.40 188 GLU A C 1
ATOM 1435 O O . GLU A 1 188 ? -31.032 -7.542 1.681 1.00 38.69 188 GLU A O 1
ATOM 1441 N N . LEU A 1 189 ? -31.362 -9.631 2.490 1.00 40.56 189 LEU A N 1
ATOM 1442 C CA . LEU A 1 189 ? -32.256 -10.060 1.405 1.00 42.15 189 LEU A CA 1
ATOM 1443 C C . LEU A 1 189 ? -33.659 -9.553 1.742 1.00 41.82 189 LEU A C 1
ATOM 1444 O O . LEU A 1 189 ? -34.130 -9.791 2.802 1.00 41.64 189 LEU A O 1
ATOM 1449 N N . LEU A 1 190 ? -34.304 -8.857 0.836 1.00 41.99 190 LEU A N 1
ATOM 1450 C CA . LEU A 1 190 ? -35.675 -8.372 1.088 1.00 42.82 190 LEU A CA 1
ATOM 1451 C C . LEU A 1 190 ? -36.546 -8.697 -0.114 1.00 43.66 190 LEU A C 1
ATOM 1452 O O . LEU A 1 190 ? -36.091 -8.467 -1.253 1.00 43.45 190 LEU A O 1
ATOM 1457 N N . THR A 1 191 ? -37.788 -9.097 0.154 1.00 45.24 191 THR A N 1
ATOM 1458 C CA . THR A 1 191 ? -38.851 -9.197 -0.871 1.00 46.67 191 THR A CA 1
ATOM 1459 C C . THR A 1 191 ? -39.221 -7.776 -1.321 1.00 47.03 191 THR A C 1
ATOM 1460 O O . THR A 1 191 ? -39.010 -6.803 -0.543 1.00 44.97 191 THR A O 1
ATOM 1464 N N . HIS A 1 192 ? -39.762 -7.674 -2.537 1.00 48.58 192 HIS A N 1
ATOM 1465 C CA . HIS A 1 192 ? -40.319 -6.423 -3.107 1.00 49.37 192 HIS A CA 1
ATOM 1466 C C . HIS A 1 192 ? -41.439 -5.952 -2.182 1.00 50.13 192 HIS A C 1
ATOM 1467 O O . HIS A 1 192 ? -41.504 -4.759 -1.898 1.00 49.14 192 HIS A O 1
ATOM 1474 N N . ARG A 1 193 ? -42.239 -6.887 -1.676 1.00 52.48 193 ARG A N 1
ATOM 1475 C CA . ARG A 1 193 ? -43.373 -6.599 -0.756 1.00 55.02 193 ARG A CA 1
ATOM 1476 C C . ARG A 1 193 ? -42.851 -5.918 0.511 1.00 53.68 193 ARG A C 1
ATOM 1477 O O . ARG A 1 193 ? -43.460 -4.922 0.967 1.00 55.18 193 ARG A O 1
ATOM 1485 N N . ARG A 1 194 ? -41.775 -6.457 1.075 1.00 51.64 194 ARG A N 1
ATOM 1486 C CA . ARG A 1 194 ? -41.102 -5.879 2.262 1.00 50.33 194 ARG A CA 1
ATOM 1487 C C . ARG A 1 194 ? -40.504 -4.512 1.874 1.00 48.45 194 ARG A C 1
ATOM 1488 O O . ARG A 1 194 ? -40.592 -3.565 2.680 1.00 49.39 194 ARG A O 1
ATOM 1496 N N . GLN A 1 195 ? -39.929 -4.389 0.682 1.00 46.82 195 GLN A N 1
ATOM 1497 C CA . GLN A 1 195 ? -39.320 -3.116 0.217 1.00 45.71 195 GLN A CA 1
ATOM 1498 C C . GLN A 1 195 ? -40.419 -2.058 0.145 1.00 46.75 195 GLN A C 1
ATOM 1499 O O . GLN A 1 195 ? -40.143 -0.898 0.467 1.00 46.03 195 GLN A O 1
ATOM 1505 N N . VAL A 1 196 ? -41.627 -2.446 -0.232 1.00 48.26 196 VAL A N 1
ATOM 1506 C CA . VAL A 1 196 ? -42.734 -1.461 -0.359 1.00 50.67 196 VAL A CA 1
ATOM 1507 C C . VAL A 1 196 ? -43.162 -1.043 1.050 1.00 51.96 196 VAL A C 1
ATOM 1508 O O . VAL A 1 196 ? -43.394 0.168 1.269 1.00 52.36 196 VAL A O 1
ATOM 1512 N N . GLU A 1 197 ? -43.199 -1.996 1.983 1.00 52.59 197 GLU A N 1
ATOM 1513 C CA . GLU A 1 197 ? -43.526 -1.719 3.408 1.00 53.93 197 GLU A CA 1
ATOM 1514 C C . GLU A 1 197 ? -42.553 -0.668 3.955 1.00 51.96 197 GLU A C 1
ATOM 1515 O O . GLU A 1 197 ? -43.015 0.263 4.632 1.00 53.63 197 GLU A O 1
ATOM 1521 N N . LEU A 1 198 ? -41.253 -0.809 3.696 1.00 49.36 198 LEU A N 1
ATOM 1522 C CA . LEU A 1 198 ? -40.229 0.060 4.327 1.00 47.85 198 LEU A CA 1
ATOM 1523 C C . LEU A 1 198 ? -40.345 1.462 3.753 1.00 47.91 198 LEU A C 1
ATOM 1524 O O . LEU A 1 198 ? -39.960 2.421 4.423 1.00 47.64 198 LEU A O 1
ATOM 1529 N N . ILE A 1 199 ? -40.858 1.571 2.544 1.00 48.92 199 ILE A N 1
ATOM 1530 C CA . ILE A 1 199 ? -41.089 2.902 1.929 1.00 50.06 199 ILE A CA 1
ATOM 1531 C C . ILE A 1 199 ? -42.315 3.494 2.620 1.00 52.49 199 ILE A C 1
ATOM 1532 O O . ILE A 1 199 ? -42.201 4.645 3.091 1.00 52.59 199 ILE A O 1
ATOM 1537 N N . ALA A 1 200 ? -43.390 2.706 2.741 1.00 54.01 200 ALA A N 1
ATOM 1538 C CA . ALA A 1 200 ? -44.592 3.086 3.517 1.00 57.22 200 ALA A CA 1
ATOM 1539 C C . ALA A 1 200 ? -44.142 3.573 4.904 1.00 57.69 200 ALA A C 1
ATOM 1540 O O . ALA A 1 200 ? -44.529 4.685 5.293 1.00 58.33 200 ALA A O 1
ATOM 1542 N N . ASP A 1 201 ? -43.283 2.826 5.593 1.00 58.15 201 ASP A N 1
ATOM 1543 C CA . ASP A 1 201 ? -42.763 3.251 6.919 1.00 60.48 201 ASP A CA 1
ATOM 1544 C C . ASP A 1 201 ? -42.082 4.616 6.820 1.00 59.13 201 ASP A C 1
ATOM 1545 O O . ASP A 1 201 ? -42.467 5.500 7.570 1.00 60.41 201 ASP A O 1
ATOM 1550 N N . ALA A 1 202 ? -41.110 4.772 5.925 1.00 57.11 202 ALA A N 1
ATOM 1551 C CA . ALA A 1 202 ? -40.288 5.996 5.772 1.00 56.74 202 ALA A CA 1
ATOM 1552 C C . ALA A 1 202 ? -41.197 7.208 5.520 1.00 58.87 202 ALA A C 1
ATOM 1553 O O . ALA A 1 202 ? -40.916 8.286 6.048 1.00 59.18 202 ALA A O 1
ATOM 1555 N N . MET A 1 203 ? -42.242 7.035 4.713 1.00 60.42 203 MET A N 1
ATOM 1556 C CA . MET A 1 203 ? -43.184 8.112 4.331 1.00 63.14 203 MET A CA 1
ATOM 1557 C C . MET A 1 203 ? -44.167 8.392 5.474 1.00 65.62 203 MET A C 1
ATOM 1558 O O . MET A 1 203 ? -44.675 9.512 5.551 1.00 66.15 203 MET A O 1
ATOM 1563 N N . GLY A 1 204 ? -44.438 7.393 6.308 1.00 66.76 204 GLY A N 1
ATOM 1564 C CA . GLY A 1 204 ? -45.506 7.442 7.320 1.00 69.70 204 GLY A CA 1
ATOM 1565 C C . GLY A 1 204 ? -46.863 7.484 6.652 1.00 72.55 204 GLY A C 1
ATOM 1566 O O . GLY A 1 204 ? -47.721 8.247 7.119 1.00 74.58 204 GLY A O 1
ATOM 1567 N N . GLU A 1 205 ? -47.031 6.697 5.586 1.00 73.34 205 GLU A N 1
ATOM 1568 C CA . GLU A 1 205 ? -48.258 6.655 4.747 1.00 75.84 205 GLU A CA 1
ATOM 1569 C C . GLU A 1 205 ? -48.506 5.206 4.335 1.00 76.01 205 GLU A C 1
ATOM 1570 O O . GLU A 1 205 ? -47.561 4.410 4.333 1.00 74.29 205 GLU A O 1
ATOM 1576 N N . GLU A 1 206 ? -49.761 4.855 4.089 1.00 78.78 206 GLU A N 1
ATOM 1577 C CA . GLU A 1 206 ? -50.106 3.525 3.544 1.00 79.09 206 GLU A CA 1
ATOM 1578 C C . GLU A 1 206 ? -49.727 3.538 2.060 1.00 76.49 206 GLU A C 1
ATOM 1579 O O . GLU A 1 206 ? -49.841 4.583 1.407 1.00 75.73 206 GLU A O 1
ATOM 1585 N N . ILE A 1 207 ? -49.228 2.411 1.581 1.00 74.29 207 ILE A N 1
ATOM 1586 C CA . ILE A 1 207 ? -49.088 2.104 0.134 1.00 73.72 207 ILE A CA 1
ATOM 1587 C C . ILE A 1 207 ? -49.751 0.748 -0.091 1.00 74.65 207 ILE A C 1
ATOM 1588 O O . ILE A 1 207 ? -49.377 -0.202 0.609 1.00 72.81 207 ILE A O 1
ATOM 1593 N N . ARG A 1 208 ? -50.713 0.668 -1.012 1.00 77.83 208 ARG A N 1
ATOM 1594 C CA . ARG A 1 208 ? -51.349 -0.623 -1.373 1.00 79.45 208 ARG A CA 1
ATOM 1595 C C . ARG A 1 208 ? -50.426 -1.279 -2.399 1.00 75.97 208 ARG A C 1
ATOM 1596 O O . ARG A 1 208 ? -49.918 -0.595 -3.308 1.00 73.00 208 ARG A O 1
ATOM 1604 N N . LEU A 1 209 ? -50.150 -2.556 -2.193 1.00 74.87 209 LEU A N 1
ATOM 1605 C CA . LEU A 1 209 ? -49.422 -3.371 -3.178 1.00 74.45 209 LEU A CA 1
ATOM 1606 C C . LEU A 1 209 ? -50.471 -4.131 -3.978 1.00 77.05 209 LEU A C 1
ATOM 1607 O O . LEU A 1 209 ? -51.222 -4.875 -3.359 1.00 78.46 209 LEU A O 1
ATOM 1612 N N . GLU A 1 210 ? -50.530 -3.926 -5.287 1.00 79.21 210 GLU A N 1
ATOM 1613 C CA . GLU A 1 210 ? -51.432 -4.715 -6.144 1.00 83.18 210 GLU A CA 1
ATOM 1614 C C . GLU A 1 210 ? -50.588 -5.769 -6.840 1.00 81.52 210 GLU A C 1
ATOM 1615 O O . GLU A 1 210 ? -49.758 -5.405 -7.692 1.00 79.31 210 GLU A O 1
ATOM 1621 N N . VAL A 1 211 ? -50.823 -7.027 -6.498 1.00 82.10 211 VAL A N 1
ATOM 1622 C CA . VAL A 1 211 ? -50.133 -8.157 -7.165 1.00 81.47 211 VAL A CA 1
ATOM 1623 C C . VAL A 1 211 ? -50.744 -8.335 -8.542 1.00 82.36 211 VAL A C 1
ATOM 1624 O O . VAL A 1 211 ? -51.884 -8.773 -8.624 1.00 86.50 211 VAL A O 1
ATOM 1628 N N . VAL A 1 212 ? -49.987 -8.051 -9.584 1.00 81.48 212 VAL A N 1
ATOM 1629 C CA . VAL A 1 212 ? -50.505 -8.180 -10.970 1.00 84.23 212 VAL A CA 1
ATOM 1630 C C . VAL A 1 212 ? -49.798 -9.347 -11.643 1.00 85.26 212 VAL A C 1
ATOM 1631 O O . VAL A 1 212 ? -49.009 -10.042 -10.977 1.00 84.92 212 VAL A O 1
ATOM 1635 N N . THR A 1 213 ? -50.071 -9.511 -12.931 1.00 87.58 213 THR A N 1
ATOM 1636 C CA . THR A 1 213 ? -49.408 -10.479 -13.829 1.00 88.37 213 THR A CA 1
ATOM 1637 C C . THR A 1 213 ? -48.183 -9.823 -14.458 1.00 86.88 213 THR A C 1
ATOM 1638 O O . THR A 1 213 ? -48.130 -8.599 -14.616 1.00 85.82 213 THR A O 1
ATOM 1642 N N . PRO A 1 214 ? -47.202 -10.633 -14.905 1.00 86.71 214 PRO A N 1
ATOM 1643 C CA . PRO A 1 214 ? -46.034 -10.098 -15.595 1.00 85.89 214 PRO A CA 1
ATOM 1644 C C . PRO A 1 214 ? -46.437 -9.333 -16.864 1.00 90.06 214 PRO A C 1
ATOM 1645 O O . PRO A 1 214 ? -45.771 -8.363 -17.183 1.00 90.39 214 PRO A O 1
ATOM 1649 N N . GLN A 1 215 ? -47.496 -9.773 -17.560 1.00 95.42 215 GLN A N 1
ATOM 1650 C CA . GLN A 1 215 ? -47.911 -9.143 -18.852 1.00 97.41 215 GLN A CA 1
ATOM 1651 C C . GLN A 1 215 ? -48.477 -7.755 -18.530 1.00 93.70 215 GLN A C 1
ATOM 1652 O O . GLN A 1 215 ? -47.881 -6.740 -19.028 1.00 88.16 215 GLN A O 1
ATOM 1658 N N . GLN A 1 216 ? -49.519 -7.727 -17.679 1.00 90.98 216 GLN A N 1
ATOM 1659 C CA . GLN A 1 216 ? -50.105 -6.491 -17.086 1.00 90.72 216 GLN A CA 1
ATOM 1660 C C . GLN A 1 216 ? -48.958 -5.565 -16.671 1.00 90.72 216 GLN A C 1
ATOM 1661 O O . GLN A 1 216 ? -48.997 -4.361 -17.025 1.00 90.08 216 GLN A O 1
ATOM 1667 N N . ALA A 1 217 ? -47.973 -6.134 -15.962 1.00 90.39 217 ALA A N 1
ATOM 1668 C CA . ALA A 1 217 ? -46.796 -5.429 -15.410 1.00 88.79 217 ALA A CA 1
ATOM 1669 C C . ALA A 1 217 ? -46.072 -4.697 -16.539 1.00 88.20 217 ALA A C 1
ATOM 1670 O O . ALA A 1 217 ? -45.898 -3.470 -16.445 1.00 85.70 217 ALA A O 1
ATOM 1672 N N . ARG A 1 218 ? -45.657 -5.429 -17.567 1.00 91.19 218 ARG A N 1
ATOM 1673 C CA . ARG A 1 218 ? -44.805 -4.859 -18.638 1.00 93.39 218 ARG A CA 1
ATOM 1674 C C . ARG A 1 218 ? -45.587 -3.751 -19.361 1.00 93.42 218 ARG A C 1
ATOM 1675 O O . ARG A 1 218 ? -44.929 -2.789 -19.797 1.00 91.08 218 ARG A O 1
ATOM 1683 N N . GLU A 1 219 ? -46.915 -3.859 -19.505 1.00 93.48 219 GLU A N 1
ATOM 1684 C CA . GLU A 1 219 ? -47.690 -2.782 -20.184 1.00 97.32 219 GLU A CA 1
ATOM 1685 C C . GLU A 1 219 ? -47.526 -1.534 -19.309 1.00 94.92 219 GLU A C 1
ATOM 1686 O O . GLU A 1 219 ? -47.015 -0.503 -19.810 1.00 94.63 219 GLU A O 1
ATOM 1692 N N . ILE A 1 220 ? -47.809 -1.679 -18.013 1.00 92.49 220 ILE A N 1
ATOM 1693 C CA . ILE A 1 220 ? -47.670 -0.589 -17.002 1.00 87.65 220 ILE A CA 1
ATOM 1694 C C . ILE A 1 220 ? -46.254 -0.007 -17.060 1.00 82.33 220 ILE A C 1
ATOM 1695 O O . ILE A 1 220 ? -46.118 1.216 -16.972 1.00 78.32 220 ILE A O 1
ATOM 1700 N N . TYR A 1 221 ? -45.234 -0.852 -17.175 1.00 80.79 221 TYR A N 1
ATOM 1701 C CA . TYR A 1 221 ? -43.824 -0.391 -17.178 1.00 81.60 221 TYR A CA 1
ATOM 1702 C C . TYR A 1 221 ? -43.594 0.394 -18.470 1.00 79.31 221 TYR A C 1
ATOM 1703 O O . TYR A 1 221 ? -42.896 1.413 -18.445 1.00 78.50 221 TYR A O 1
ATOM 1712 N N . LEU A 1 222 ? -44.185 -0.059 -19.575 1.00 80.67 222 LEU A N 1
ATOM 1713 C CA . LEU A 1 222 ? -44.005 0.603 -20.892 1.00 80.19 222 LEU A CA 1
ATOM 1714 C C . LEU A 1 222 ? -44.776 1.927 -20.912 1.00 79.96 222 LEU A C 1
ATOM 1715 O O . LEU A 1 222 ? -44.198 2.906 -21.426 1.00 77.75 222 LEU A O 1
ATOM 1720 N N . ALA A 1 223 ? -45.984 1.972 -20.327 1.00 80.66 223 ALA A N 1
ATOM 1721 C CA . ALA A 1 223 ? -46.774 3.214 -20.111 1.00 82.00 223 ALA A CA 1
ATOM 1722 C C . ALA A 1 223 ? -45.938 4.221 -19.306 1.00 81.62 223 ALA A C 1
ATOM 1723 O O . ALA A 1 223 ? -45.803 5.367 -19.773 1.00 83.75 223 ALA A O 1
ATOM 1725 N N . GLN A 1 224 ? -45.337 3.786 -18.185 1.00 79.21 224 GLN A N 1
ATOM 1726 C CA . GLN A 1 224 ? -44.601 4.650 -17.214 1.00 76.11 224 GLN A CA 1
ATOM 1727 C C . GLN A 1 224 ? -43.354 5.284 -17.858 1.00 74.71 224 GLN A C 1
ATOM 1728 O O . GLN A 1 224 ? -42.914 6.327 -17.355 1.00 74.97 224 GLN A O 1
ATOM 1734 N N . GLY A 1 225 ? -42.759 4.669 -18.881 1.00 73.98 225 GLY A N 1
ATOM 1735 C CA . GLY A 1 225 ? -41.528 5.178 -19.522 1.00 72.52 225 GLY A CA 1
ATOM 1736 C C . GLY A 1 225 ? -40.317 5.139 -18.593 1.00 71.34 225 GLY A C 1
ATOM 1737 O O . GLY A 1 225 ? -40.349 4.391 -17.590 1.00 71.03 225 GLY A O 1
ATOM 1738 N N . GLY A 1 226 ? -39.270 5.899 -18.933 1.00 70.12 226 GLY A N 1
ATOM 1739 C CA . GLY A 1 226 ? -38.060 6.073 -18.116 1.00 68.36 226 GLY A CA 1
ATOM 1740 C C . GLY A 1 226 ? -37.448 4.732 -17.764 1.00 69.65 226 GLY A C 1
ATOM 1741 O O . GLY A 1 226 ? -37.429 3.837 -18.628 1.00 71.73 226 GLY A O 1
ATOM 1742 N N . PHE A 1 227 ? -36.976 4.577 -16.529 1.00 68.75 227 PHE A N 1
ATOM 1743 C CA . PHE A 1 227 ? -36.221 3.384 -16.078 1.00 65.67 227 PHE A CA 1
ATOM 1744 C C . PHE A 1 227 ? -37.059 2.117 -16.290 1.00 65.67 227 PHE A C 1
ATOM 1745 O O . PHE A 1 227 ? -36.513 1.098 -16.735 1.00 63.32 227 PHE A O 1
ATOM 1753 N N . ALA A 1 228 ? -38.351 2.179 -15.972 1.00 68.39 228 ALA A N 1
ATOM 1754 C CA . ALA A 1 228 ? -39.259 1.009 -15.947 1.00 72.03 228 ALA A CA 1
ATOM 1755 C C . ALA A 1 228 ? -39.453 0.451 -17.354 1.00 77.01 228 ALA A C 1
ATOM 1756 O O . ALA A 1 228 ? -39.502 -0.780 -17.474 1.00 81.26 228 ALA A O 1
ATOM 1758 N N . ALA A 1 229 ? -39.596 1.316 -18.365 1.00 78.41 229 ALA A N 1
ATOM 1759 C CA . ALA A 1 229 ? -39.719 0.910 -19.785 1.00 79.63 229 ALA A CA 1
ATOM 1760 C C . ALA A 1 229 ? -38.354 0.473 -20.340 1.00 77.68 229 ALA A C 1
ATOM 1761 O O . ALA A 1 229 ? -38.290 -0.619 -20.924 1.00 76.38 229 ALA A O 1
ATOM 1763 N N . GLU A 1 230 ? -37.305 1.280 -20.149 1.00 75.92 230 GLU A N 1
ATOM 1764 C CA . GLU A 1 230 ? -35.964 1.059 -20.752 1.00 75.60 230 GLU A CA 1
ATOM 1765 C C . GLU A 1 230 ? -35.381 -0.303 -20.349 1.00 75.95 230 GLU A C 1
ATOM 1766 O O . GLU A 1 230 ? -34.489 -0.758 -21.066 1.00 77.08 230 GLU A O 1
ATOM 1772 N N . ASN A 1 231 ? -35.807 -0.896 -19.226 1.00 76.24 231 ASN A N 1
ATOM 1773 C CA . ASN A 1 231 ? -35.221 -2.148 -18.676 1.00 75.32 231 ASN A CA 1
ATOM 1774 C C . ASN A 1 231 ? -36.317 -3.203 -18.470 1.00 75.59 231 ASN A C 1
ATOM 1775 O O . ASN A 1 231 ? -35.992 -4.274 -17.947 1.00 77.42 231 ASN A O 1
ATOM 1780 N N . VAL A 1 232 ? -37.553 -2.941 -18.889 1.00 75.51 232 VAL A N 1
ATOM 1781 C CA . VAL A 1 232 ? -38.729 -3.814 -18.587 1.00 79.31 232 VAL A CA 1
ATOM 1782 C C . VAL A 1 232 ? -38.423 -5.284 -18.906 1.00 78.92 232 VAL A C 1
ATOM 1783 O O . VAL A 1 232 ? -38.901 -6.136 -18.156 1.00 79.99 232 VAL A O 1
ATOM 1787 N N . ASP A 1 233 ? -37.736 -5.584 -20.009 1.00 79.90 233 ASP A N 1
ATOM 1788 C CA . ASP A 1 233 ? -37.532 -6.986 -20.467 1.00 82.85 233 AS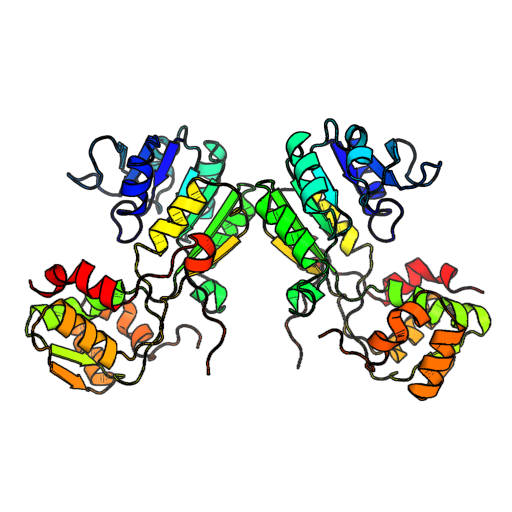P A CA 1
ATOM 1789 C C . ASP A 1 233 ? -36.674 -7.736 -19.438 1.00 80.08 233 ASP A C 1
ATOM 1790 O O . ASP A 1 233 ? -37.046 -8.888 -19.041 1.00 76.06 233 ASP A O 1
ATOM 1795 N N . PHE A 1 234 ? -35.582 -7.089 -19.021 1.00 80.41 234 PHE A N 1
ATOM 1796 C CA . PHE A 1 234 ? -34.573 -7.631 -18.074 1.00 80.32 234 PHE A CA 1
ATOM 1797 C C . PHE A 1 234 ? -35.205 -7.749 -16.681 1.00 78.73 234 PHE A C 1
ATOM 1798 O O . PHE A 1 234 ? -34.980 -8.783 -16.045 1.00 75.28 234 PHE A O 1
ATOM 1806 N N . LEU A 1 235 ? -36.056 -6.793 -16.291 1.00 81.64 235 LEU A N 1
ATOM 1807 C CA . LEU A 1 235 ? -36.701 -6.728 -14.950 1.00 84.49 235 LEU A CA 1
ATOM 1808 C C . LEU A 1 235 ? -37.751 -7.832 -14.770 1.00 85.17 235 LEU A C 1
ATOM 1809 O O . LEU A 1 235 ? -37.969 -8.228 -13.630 1.00 82.43 235 LEU A O 1
ATOM 1814 N N . LEU A 1 236 ? -38.416 -8.304 -15.821 1.00 90.43 236 LEU A N 1
ATOM 1815 C CA . LEU A 1 236 ? -39.505 -9.311 -15.654 1.00 93.67 236 LEU A CA 1
ATOM 1816 C C . LEU A 1 236 ? -39.044 -10.695 -16.123 1.00 90.97 236 LEU A C 1
ATOM 1817 O O . LEU A 1 236 ? -39.875 -11.617 -16.087 1.00 87.05 236 LEU A O 1
ATOM 1822 N N . GLY A 1 237 ? -37.773 -10.825 -16.519 1.00 90.73 237 GLY A N 1
ATOM 1823 C CA . GLY A 1 237 ? -37.152 -12.095 -16.942 1.00 93.45 237 GLY A CA 1
ATOM 1824 C C . GLY A 1 237 ? -37.679 -12.571 -18.290 1.00 96.50 237 GLY A C 1
ATOM 1825 O O . GLY A 1 2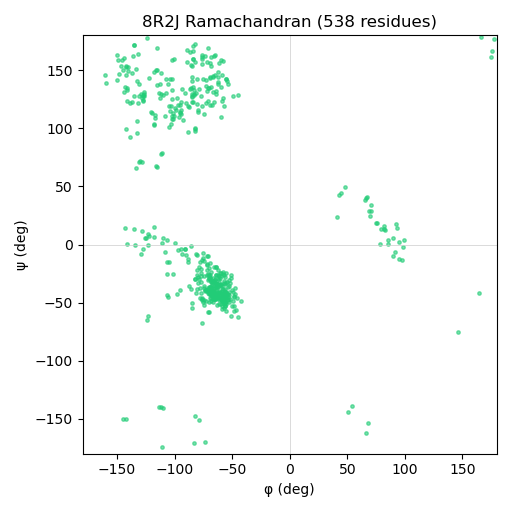37 ? -37.809 -13.802 -18.466 1.00 95.84 237 GLY A O 1
ATOM 1826 N N . PHE A 1 238 ? -37.995 -11.643 -19.205 1.00 98.24 238 PHE A N 1
ATOM 1827 C CA . PHE A 1 238 ? -38.398 -11.939 -20.610 1.00 98.64 238 PHE A CA 1
ATOM 1828 C C . PHE A 1 238 ? -37.115 -12.072 -21.430 1.00 98.86 238 PHE A C 1
ATOM 1829 O O . PHE A 1 238 ? -37.042 -12.958 -22.283 1.00 99.92 238 PHE A O 1
ATOM 1837 N N . GLU A 1 239 ? -36.117 -11.237 -21.135 1.00 99.82 239 GLU A N 1
ATOM 1838 C CA . GLU A 1 239 ? -34.727 -11.440 -21.612 1.00 100.00 239 GLU A CA 1
ATOM 1839 C C . GLU A 1 239 ? -33.829 -11.697 -20.397 1.00 90.45 239 GLU A C 1
ATOM 1840 O O . GLU A 1 239 ? -34.179 -11.236 -19.299 1.00 85.20 239 GLU A O 1
ATOM 1846 N N . ASP A 1 240 ? -32.756 -12.472 -20.588 1.00 84.33 240 ASP A N 1
ATOM 1847 C CA . ASP A 1 240 ? -31.844 -12.895 -19.497 1.00 81.29 240 ASP A CA 1
ATOM 1848 C C . ASP A 1 240 ? -30.685 -11.891 -19.436 1.00 77.29 240 ASP A C 1
ATOM 1849 O O . ASP A 1 240 ? -30.146 -11.492 -20.474 1.00 76.67 240 ASP A O 1
ATOM 1854 N N . TYR A 1 241 ? -30.370 -11.461 -18.223 1.00 75.66 241 TYR A N 1
ATOM 1855 C CA . TYR A 1 241 ? -29.198 -10.620 -17.879 1.00 72.36 241 TYR A CA 1
ATOM 1856 C C . TYR A 1 241 ? -27.953 -11.510 -17.863 1.00 71.21 241 TYR A C 1
ATOM 1857 O O . TYR A 1 241 ? -26.876 -10.987 -18.092 1.00 69.36 241 TYR A O 1
ATOM 1866 N N . GLY A 1 242 ? -28.131 -12.818 -17.640 1.00 74.53 242 GLY A N 1
ATOM 1867 C CA . GLY A 1 242 ? -27.074 -13.842 -17.515 1.00 75.86 242 GLY A CA 1
ATOM 1868 C C . GLY A 1 242 ? -27.498 -14.905 -16.509 1.00 78.78 242 GLY A C 1
ATOM 1869 O O . GLY A 1 242 ? -27.045 -16.057 -16.660 1.00 82.01 242 GLY A O 1
ATOM 1870 N N . SER A 1 261 ? -30.259 -20.536 0.102 1.00 87.93 261 SER A N 1
ATOM 1871 C CA . SER A 1 261 ? -29.029 -21.325 -0.179 1.00 90.27 261 SER A CA 1
ATOM 1872 C C . SER A 1 261 ? -28.007 -20.455 -0.896 1.00 90.01 261 SER A C 1
ATOM 1873 O O . SER A 1 261 ? -27.415 -20.961 -1.856 1.00 90.67 261 SER A O 1
ATOM 1876 N N . LEU A 1 262 ? -27.814 -19.207 -0.490 1.00 90.80 262 LEU A N 1
ATOM 1877 C CA . LEU A 1 262 ? -27.188 -18.237 -1.421 1.00 89.96 262 LEU A CA 1
ATOM 1878 C C . LEU A 1 262 ? -25.670 -18.220 -1.321 1.00 88.87 262 LEU A C 1
ATOM 1879 O O . LEU A 1 262 ? -25.118 -18.851 -0.397 1.00 87.77 262 LEU A O 1
ATOM 1884 N N . GLY A 1 263 ? -25.056 -17.569 -2.315 1.00 89.71 263 GLY A N 1
ATOM 1885 C CA . GLY A 1 263 ? -23.620 -17.236 -2.361 1.00 89.49 263 GLY A CA 1
ATOM 1886 C C . GLY A 1 263 ? -23.245 -16.258 -1.249 1.00 90.08 263 GLY A C 1
ATOM 1887 O O . GLY A 1 263 ? -24.100 -15.589 -0.660 1.00 90.48 263 GLY A O 1
ATOM 1888 N N . PRO A 1 264 ? -21.937 -16.138 -0.942 1.00 88.35 264 PRO A N 1
ATOM 1889 C CA . PRO A 1 264 ? -21.487 -15.343 0.208 1.00 80.40 264 PRO A CA 1
ATOM 1890 C C . PRO A 1 264 ? -21.670 -13.871 -0.183 1.00 68.79 264 PRO A C 1
ATOM 1891 O O . PRO A 1 264 ? -21.139 -13.558 -1.244 1.00 68.57 264 PRO A O 1
ATOM 1895 N N . MET A 1 265 ? -22.445 -13.049 0.544 1.00 54.87 265 MET A N 1
ATOM 1896 C CA . MET A 1 265 ? -22.857 -11.744 -0.059 1.00 47.68 265 MET A CA 1
ATOM 1897 C C . MET A 1 265 ? -22.080 -10.573 0.548 1.00 41.16 265 MET A C 1
ATOM 1898 O O . MET A 1 265 ? -22.348 -10.141 1.668 1.00 41.72 265 MET A O 1
ATOM 1903 N N . PRO A 1 266 ? -21.044 -10.041 -0.129 1.00 35.40 266 PRO A N 1
ATOM 1904 C CA . PRO A 1 266 ? -20.222 -8.991 0.457 1.00 32.38 266 PRO A CA 1
ATOM 1905 C C . PRO A 1 266 ? -20.921 -7.634 0.445 1.00 30.47 266 PRO A C 1
ATOM 1906 O O . PRO A 1 266 ? -21.827 -7.418 -0.315 1.00 30.35 266 PRO A O 1
ATOM 1910 N N . THR A 1 267 ? -20.496 -6.791 1.385 1.00 29.27 267 THR A N 1
ATOM 1911 C CA . THR A 1 267 ? -21.017 -5.431 1.658 1.00 27.85 267 THR A CA 1
ATOM 1912 C C . THR A 1 267 ? -19.841 -4.478 1.868 1.00 26.28 267 THR A C 1
ATOM 1913 O O . THR A 1 267 ? -18.682 -4.924 1.968 1.00 25.49 267 THR A O 1
ATOM 1917 N N . ALA A 1 268 ? -20.148 -3.196 1.949 1.00 26.12 268 ALA A N 1
ATOM 1918 C CA . ALA A 1 268 ? -19.173 -2.101 2.184 1.00 25.60 268 ALA A CA 1
ATOM 1919 C C . ALA A 1 268 ? -18.447 -2.283 3.524 1.00 25.17 268 ALA A C 1
ATOM 1920 O O . ALA A 1 268 ? -17.331 -1.731 3.674 1.00 24.28 268 ALA A O 1
ATOM 1922 N N . GLU A 1 269 ? -19.059 -2.986 4.479 1.00 25.62 269 GLU A N 1
ATOM 1923 C CA . GLU A 1 269 ? -18.447 -3.262 5.801 1.00 26.29 269 GLU A CA 1
ATOM 1924 C C . GLU A 1 269 ? -17.014 -3.750 5.598 1.00 24.88 269 GLU A C 1
ATOM 1925 O O . GLU A 1 269 ? -16.145 -3.406 6.432 1.00 24.37 269 GLU A O 1
ATOM 1931 N N . ALA A 1 270 ? -16.781 -4.547 4.555 1.00 24.16 270 ALA A N 1
ATOM 1932 C CA . ALA A 1 270 ? -15.470 -5.165 4.278 1.00 23.74 270 ALA A CA 1
ATOM 1933 C C . ALA A 1 270 ? -14.462 -4.058 4.035 1.00 23.00 270 ALA A C 1
ATOM 1934 O O . ALA A 1 270 ? -13.314 -4.301 4.289 1.00 23.36 270 ALA A O 1
ATOM 1936 N N . VAL A 1 271 ? -14.890 -2.891 3.589 1.00 22.89 271 VAL A N 1
ATOM 1937 C CA . VAL A 1 271 ? -13.956 -1.774 3.268 1.00 23.57 271 VAL A CA 1
ATOM 1938 C C . VAL A 1 271 ? -14.006 -0.687 4.345 1.00 23.72 271 VAL A C 1
ATOM 1939 O O . VAL A 1 271 ? -12.929 -0.222 4.703 1.00 23.38 271 VAL A O 1
ATOM 1943 N N . THR A 1 272 ? -15.208 -0.286 4.782 1.00 24.54 272 THR A N 1
ATOM 1944 C CA . THR A 1 272 ? -15.470 0.899 5.654 1.00 25.80 272 THR A CA 1
ATOM 1945 C C . THR A 1 272 ? -15.228 0.562 7.125 1.00 27.49 272 THR A C 1
ATOM 1946 O O . THR A 1 272 ? -14.790 1.444 7.865 1.00 29.02 272 THR A O 1
ATOM 1950 N N . GLY A 1 273 ? -15.438 -0.684 7.516 1.00 28.52 273 GLY A N 1
ATOM 1951 C CA . GLY A 1 273 ? -15.329 -1.118 8.917 1.00 30.04 273 GLY A CA 1
ATOM 1952 C C . GLY A 1 273 ? -16.618 -0.881 9.670 1.00 31.19 273 GLY A C 1
ATOM 1953 O O . GLY A 1 273 ? -16.667 -1.288 10.825 1.00 30.25 273 GLY A O 1
ATOM 1954 N N . ARG A 1 274 ? -17.625 -0.336 8.981 1.00 34.16 274 ARG A N 1
ATOM 1955 C CA . ARG A 1 274 ? -18.966 0.002 9.510 1.00 37.94 274 ARG A CA 1
ATOM 1956 C C . ARG A 1 274 ? -20.031 -0.801 8.791 1.00 35.56 274 ARG A C 1
ATOM 1957 O O . ARG A 1 274 ? -19.885 -1.132 7.629 1.00 34.19 274 ARG A O 1
ATOM 1965 N N . PRO A 1 275 ? -21.130 -1.150 9.474 1.00 34.62 275 PRO A N 1
ATOM 1966 C CA . PRO A 1 275 ? -22.196 -1.935 8.861 1.00 33.97 275 PRO A CA 1
ATOM 1967 C C . PRO A 1 275 ? -22.830 -1.198 7.682 1.00 33.40 275 PRO A C 1
ATOM 1968 O O . PRO A 1 275 ? -22.965 0.014 7.762 1.00 34.71 275 PRO A O 1
ATOM 1972 N N . ALA A 1 276 ? -23.127 -1.948 6.624 1.00 32.02 276 ALA A N 1
ATOM 1973 C CA . ALA A 1 276 ? -23.813 -1.478 5.412 1.00 32.38 276 ALA A CA 1
ATOM 1974 C C . ALA A 1 276 ? -25.135 -0.834 5.818 1.00 32.30 276 ALA A C 1
ATOM 1975 O O . ALA A 1 276 ? -25.761 -1.327 6.757 1.00 32.75 276 ALA A O 1
ATOM 1977 N N . ARG A 1 277 ? -25.506 0.245 5.138 1.00 31.63 277 ARG A N 1
ATOM 1978 C CA . ARG A 1 277 ? -26.773 0.946 5.398 1.00 32.30 277 ARG A CA 1
ATOM 1979 C C . ARG A 1 277 ? -27.912 0.046 4.933 1.00 32.25 277 ARG A C 1
ATOM 1980 O O . ARG A 1 277 ? -27.776 -0.637 3.927 1.00 31.90 277 ARG A O 1
ATOM 1988 N N . THR A 1 278 ? -29.012 0.072 5.657 1.00 33.24 278 THR A N 1
ATOM 1989 C CA . THR A 1 278 ? -30.198 -0.774 5.390 1.00 33.36 278 THR A CA 1
ATOM 1990 C C . THR A 1 278 ? -31.067 -0.086 4.332 1.00 33.42 278 THR A C 1
ATOM 1991 O O . THR A 1 278 ? -31.003 1.153 4.161 1.00 32.66 278 THR A O 1
ATOM 1995 N N . PHE A 1 279 ? -31.906 -0.870 3.681 1.00 33.82 279 PHE A N 1
ATOM 1996 C CA . PHE A 1 279 ? -32.964 -0.359 2.780 1.00 35.11 279 PHE A CA 1
ATOM 1997 C C . PHE A 1 279 ? -33.935 0.533 3.578 1.00 36.66 279 PHE A C 1
ATOM 1998 O O . PHE A 1 279 ? -34.423 1.532 3.037 1.00 36.74 279 PHE A O 1
ATOM 2006 N N . ALA A 1 280 ? -34.188 0.213 4.846 1.00 38.37 280 ALA A N 1
ATOM 2007 C CA . ALA A 1 280 ? -35.021 1.056 5.738 1.00 40.12 280 ALA A CA 1
ATOM 2008 C C . ALA A 1 280 ? -34.423 2.461 5.819 1.00 40.62 280 ALA A C 1
ATOM 2009 O O . ALA A 1 280 ? -35.187 3.427 5.643 1.00 41.87 280 ALA A O 1
ATOM 2011 N N .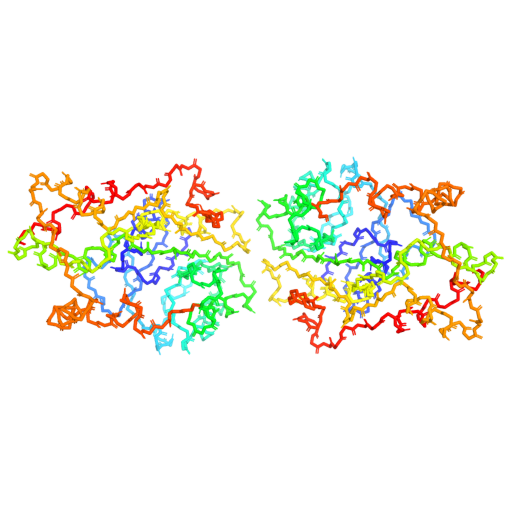 GLN A 1 281 ? -33.110 2.549 6.075 1.00 40.14 281 GLN A N 1
ATOM 2012 C CA . GLN A 1 281 ? -32.339 3.822 6.181 1.00 40.66 281 GLN A CA 1
ATOM 2013 C C . GLN A 1 281 ? -32.428 4.548 4.830 1.00 39.71 281 GLN A C 1
ATOM 2014 O O . GLN A 1 281 ? -32.698 5.755 4.817 1.00 40.23 281 GLN A O 1
ATOM 2020 N N . TRP A 1 282 ? -32.256 3.812 3.730 1.00 37.77 282 TRP A N 1
ATOM 2021 C CA . TRP A 1 282 ? -32.296 4.361 2.354 1.00 36.53 282 TRP A CA 1
ATOM 2022 C C . TRP A 1 282 ? -33.670 5.002 2.114 1.00 37.82 282 TRP A C 1
ATOM 2023 O O . TRP A 1 282 ? -33.733 6.140 1.597 1.00 37.82 282 TRP A O 1
ATOM 2034 N N . ALA A 1 283 ? -34.732 4.291 2.471 1.00 38.61 283 ALA A N 1
ATOM 2035 C CA . ALA A 1 283 ? -36.120 4.767 2.311 1.00 41.04 283 ALA A CA 1
ATOM 2036 C C . ALA A 1 283 ? -36.301 6.098 3.055 1.00 42.70 283 ALA A C 1
ATOM 2037 O O . ALA A 1 283 ? -36.900 7.031 2.494 1.00 42.92 283 ALA A O 1
ATOM 2039 N N . ARG A 1 284 ? -35.807 6.187 4.288 1.00 44.36 284 ARG A N 1
ATOM 2040 C CA . ARG A 1 284 ? -35.895 7.432 5.102 1.00 46.71 284 ARG A CA 1
ATOM 2041 C C . ARG A 1 284 ? -35.122 8.567 4.401 1.00 46.31 284 ARG A C 1
ATOM 2042 O O . ARG A 1 284 ? -35.673 9.672 4.252 1.00 47.25 284 ARG A O 1
ATOM 2050 N N . ASP A 1 285 ? -33.917 8.297 3.911 1.00 45.07 285 ASP A N 1
ATOM 2051 C CA . ASP A 1 285 ? -33.093 9.300 3.193 1.00 45.00 285 ASP A CA 1
ATOM 2052 C C . ASP A 1 285 ? -33.848 9.805 1.954 1.00 45.73 285 ASP A C 1
ATOM 2053 O O . ASP A 1 285 ? -33.549 10.920 1.532 1.00 46.75 285 ASP A O 1
ATOM 2058 N N . HIS A 1 286 ? -34.792 9.058 1.381 1.00 46.32 286 HIS A N 1
ATOM 2059 C CA . HIS A 1 286 ? -35.411 9.429 0.073 1.00 47.17 286 HIS A CA 1
ATOM 2060 C C . HIS A 1 286 ? -36.934 9.562 0.186 1.00 49.74 286 HIS A C 1
ATOM 2061 O O . HIS A 1 286 ? -37.592 9.738 -0.857 1.00 50.73 286 HIS A O 1
ATOM 2068 N N . ALA A 1 287 ? -37.475 9.534 1.402 1.00 51.27 287 ALA A N 1
ATOM 2069 C CA . ALA A 1 287 ? -38.929 9.543 1.657 1.00 54.38 287 ALA A CA 1
ATOM 2070 C C . ALA A 1 287 ? -39.609 10.657 0.848 1.00 56.51 287 ALA A C 1
ATOM 2071 O O . ALA A 1 287 ? -40.673 10.380 0.267 1.00 56.75 287 ALA A O 1
ATOM 2073 N N . ASP A 1 288 ? -39.033 11.866 0.836 1.00 58.55 288 ASP A N 1
ATOM 2074 C CA . ASP A 1 288 ? -39.679 13.092 0.284 1.00 62.20 288 ASP A CA 1
ATOM 2075 C C . ASP A 1 288 ? -39.784 12.954 -1.233 1.00 62.65 288 ASP A C 1
ATOM 2076 O O . ASP A 1 288 ? -40.736 13.518 -1.804 1.00 65.59 288 ASP A O 1
ATOM 2081 N N . GLU A 1 289 ? -38.862 12.215 -1.856 1.00 60.29 289 GLU A N 1
ATOM 2082 C CA . GLU A 1 289 ? -38.868 12.008 -3.325 1.00 59.76 289 GLU A CA 1
ATOM 2083 C C . GLU A 1 289 ? -40.021 11.080 -3.715 1.00 58.99 289 GLU A C 1
ATOM 2084 O O . GLU A 1 289 ? -40.380 11.058 -4.891 1.00 58.79 289 GLU A O 1
ATOM 2090 N N . PHE A 1 290 ? -40.588 10.342 -2.773 1.00 58.35 290 PHE A N 1
ATOM 2091 C CA . PHE A 1 290 ? -41.794 9.528 -3.020 1.00 60.49 290 PHE A CA 1
ATOM 2092 C C . PHE A 1 290 ? -43.077 10.309 -2.739 1.00 65.94 290 PHE A C 1
ATOM 2093 O O . PHE A 1 290 ? -44.160 9.770 -3.062 1.00 68.30 290 PHE A O 1
ATOM 2101 N N . ARG A 1 291 ? -43.005 11.511 -2.159 1.00 69.77 291 ARG A N 1
ATOM 2102 C CA . ARG A 1 291 ? -44.244 12.291 -1.882 1.00 74.77 291 ARG A CA 1
ATOM 2103 C C . ARG A 1 291 ? -44.675 12.976 -3.174 1.00 78.69 291 ARG A C 1
ATOM 2104 O O . ARG A 1 291 ? -43.791 13.416 -3.944 1.00 75.42 291 ARG A O 1
ATOM 2112 N N . ALA A 1 292 ? -46.001 13.021 -3.352 1.00 86.29 292 ALA A N 1
ATOM 2113 C CA . ALA A 1 292 ? -46.765 13.315 -4.590 1.00 91.58 292 ALA A CA 1
ATOM 2114 C C . ALA A 1 292 ? -46.164 14.513 -5.341 1.00 94.12 292 ALA A C 1
ATOM 2115 O O . ALA A 1 292 ? -44.996 14.563 -5.763 1.00 93.79 292 ALA A O 1
ATOM 2118 N N . SER B 1 1 ? 16.865 -2.052 -13.454 1.00 39.14 1 SER B N 1
ATOM 2119 C CA . SER B 1 1 ? 16.074 -2.041 -12.212 1.00 36.95 1 SER B CA 1
ATOM 2120 C C . SER B 1 1 ? 16.809 -2.919 -11.198 1.00 35.47 1 SER B C 1
ATOM 2121 O O . SER B 1 1 ? 17.329 -4.005 -11.617 1.00 33.98 1 SER B O 1
ATOM 2124 N N . THR B 1 2 ? 16.828 -2.514 -9.921 1.00 33.96 2 THR B N 1
ATOM 2125 C CA . THR B 1 2 ? 17.424 -3.332 -8.832 1.00 32.57 2 THR B CA 1
ATOM 2126 C C . THR B 1 2 ? 16.347 -4.256 -8.277 1.00 30.47 2 THR B C 1
ATOM 2127 O O . THR B 1 2 ? 15.295 -3.766 -7.834 1.00 29.00 2 THR B O 1
ATOM 2131 N N . ILE B 1 3 ? 16.586 -5.558 -8.370 1.00 29.90 3 ILE B N 1
ATOM 2132 C CA . ILE B 1 3 ? 15.573 -6.595 -8.040 1.00 28.49 3 ILE B CA 1
ATOM 2133 C C . ILE B 1 3 ? 16.218 -7.623 -7.141 1.00 28.29 3 ILE B C 1
ATOM 2134 O O . ILE B 1 3 ? 17.250 -8.171 -7.525 1.00 29.03 3 ILE B O 1
ATOM 2139 N N . LEU B 1 4 ? 15.643 -7.796 -5.956 1.00 27.82 4 LEU B N 1
ATOM 2140 C CA . LEU B 1 4 ? 16.048 -8.821 -4.966 1.00 27.09 4 LEU B CA 1
ATOM 2141 C C . LEU B 1 4 ? 15.140 -10.014 -5.169 1.00 25.80 4 LEU B C 1
ATOM 2142 O O . LEU B 1 4 ? 13.917 -9.829 -5.065 1.00 24.88 4 LEU B O 1
ATOM 2147 N N . VAL B 1 5 ? 15.737 -11.157 -5.478 1.00 25.76 5 VAL B N 1
ATOM 2148 C CA . VAL B 1 5 ? 15.022 -12.451 -5.544 1.00 25.06 5 VAL B CA 1
ATOM 2149 C C . VAL B 1 5 ? 15.323 -13.255 -4.291 1.00 25.71 5 VAL B C 1
ATOM 2150 O O . VAL B 1 5 ? 16.478 -13.714 -4.067 1.00 27.18 5 VAL B O 1
ATOM 2154 N N . THR B 1 6 ? 14.305 -13.393 -3.471 1.00 25.59 6 THR B N 1
ATOM 2155 C CA . THR B 1 6 ? 14.257 -14.389 -2.376 1.00 25.55 6 THR B CA 1
ATOM 2156 C C . THR B 1 6 ? 13.759 -15.673 -3.024 1.00 25.09 6 THR B C 1
ATOM 2157 O O . THR B 1 6 ? 13.049 -15.603 -4.020 1.00 24.04 6 THR B O 1
ATOM 2161 N N . GLY B 1 7 ? 14.111 -16.812 -2.468 1.00 26.22 7 GLY B N 1
ATOM 2162 C CA . GLY B 1 7 ? 13.817 -18.096 -3.119 1.00 26.54 7 GLY B CA 1
ATOM 2163 C C . GLY B 1 7 ? 14.768 -18.331 -4.276 1.00 27.32 7 GLY B C 1
ATOM 2164 O O . GLY B 1 7 ? 14.458 -19.233 -5.073 1.00 26.48 7 GLY B O 1
ATOM 2165 N N . ALA B 1 8 ? 15.910 -17.611 -4.292 1.00 28.30 8 ALA B N 1
ATOM 2166 C CA . ALA B 1 8 ? 16.851 -17.500 -5.432 1.00 29.38 8 ALA B CA 1
ATOM 2167 C C . ALA B 1 8 ? 17.529 -18.829 -5.775 1.00 30.46 8 ALA B C 1
ATOM 2168 O O . ALA B 1 8 ? 17.862 -18.996 -6.958 1.00 30.92 8 ALA B O 1
ATOM 2170 N N . THR B 1 9 ? 17.755 -19.716 -4.804 1.00 31.69 9 THR B N 1
ATOM 2171 C CA . THR B 1 9 ? 18.369 -21.044 -5.053 1.00 33.22 9 THR B CA 1
ATOM 2172 C C . THR B 1 9 ? 17.300 -22.091 -5.338 1.00 32.70 9 THR B C 1
ATOM 2173 O O . THR B 1 9 ? 17.671 -23.186 -5.728 1.00 35.67 9 THR B O 1
ATOM 2177 N N . GLY B 1 10 ? 16.028 -21.748 -5.256 1.00 31.39 10 GLY B N 1
ATOM 2178 C CA . GLY B 1 10 ? 14.935 -22.712 -5.458 1.00 31.29 10 GLY B CA 1
ATOM 2179 C C . GLY B 1 10 ? 14.581 -22.984 -6.919 1.00 31.80 10 GLY B C 1
ATOM 2180 O O . GLY B 1 10 ? 15.072 -22.291 -7.854 1.00 32.29 10 GLY B O 1
ATOM 2181 N N . ASN B 1 11 ? 13.706 -23.966 -7.113 1.00 31.05 11 ASN B N 1
ATOM 2182 C CA . ASN B 1 11 ? 13.268 -24.423 -8.441 1.00 30.27 11 ASN B CA 1
ATOM 2183 C C . ASN B 1 11 ? 12.775 -23.222 -9.227 1.00 29.46 11 ASN B C 1
ATOM 2184 O O . ASN B 1 11 ? 13.158 -23.120 -10.408 1.00 31.12 11 ASN B O 1
ATOM 2189 N N . VAL B 1 12 ? 12.011 -22.336 -8.607 1.00 27.97 12 VAL B N 1
ATOM 2190 C CA . VAL B 1 12 ? 11.403 -21.188 -9.323 1.00 27.29 12 VAL B CA 1
ATOM 2191 C C . VAL B 1 12 ? 12.415 -20.061 -9.371 1.00 27.99 12 VAL B C 1
ATOM 2192 O O . VAL B 1 12 ? 12.739 -19.575 -10.461 1.00 27.38 12 VAL B O 1
ATOM 2196 N N . GLY B 1 13 ? 12.985 -19.737 -8.215 1.00 28.83 13 GLY B N 1
ATOM 2197 C CA . GLY B 1 13 ? 13.953 -18.633 -8.071 1.00 29.12 13 GLY B CA 1
ATOM 2198 C C . GLY B 1 13 ? 15.192 -18.755 -8.950 1.00 30.06 13 GLY B C 1
ATOM 2199 O O . GLY B 1 13 ? 15.617 -17.690 -9.413 1.00 30.76 13 GLY B O 1
ATOM 2200 N N . ARG B 1 14 ? 15.815 -19.941 -9.099 1.00 30.84 14 ARG B N 1
ATOM 2201 C CA A ARG B 1 14 ? 17.012 -20.101 -9.973 0.70 32.69 14 ARG B CA 1
ATOM 2202 C CA B ARG B 1 14 ? 17.000 -20.141 -9.984 0.30 31.28 14 ARG B CA 1
ATOM 2203 C C . ARG B 1 14 ? 16.685 -19.506 -11.350 1.00 31.09 14 ARG B C 1
ATOM 2204 O O . ARG B 1 14 ? 17.499 -18.790 -11.886 1.00 30.66 14 ARG B O 1
ATOM 2219 N N . ASN B 1 15 ? 15.512 -19.803 -11.886 1.00 30.05 15 ASN B N 1
ATOM 2220 C CA . ASN B 1 15 ? 15.108 -19.362 -13.249 1.00 29.38 15 ASN B CA 1
ATOM 2221 C C . ASN B 1 15 ? 14.863 -17.842 -13.257 1.00 27.81 15 ASN B C 1
ATOM 2222 O O . ASN B 1 15 ? 15.458 -17.135 -14.111 1.00 26.98 15 ASN B O 1
ATOM 2227 N N . VAL B 1 16 ? 14.077 -17.361 -12.283 1.00 26.06 16 VAL B N 1
ATOM 2228 C CA . VAL B 1 16 ? 13.781 -15.913 -12.140 1.00 25.80 16 VAL B CA 1
ATOM 2229 C C . VAL B 1 16 ? 15.111 -15.151 -12.187 1.00 26.74 16 VAL B C 1
ATOM 2230 O O . VAL B 1 16 ? 15.248 -14.229 -13.004 1.00 26.35 16 VAL B O 1
ATOM 2234 N N . VAL B 1 17 ? 16.071 -15.541 -11.358 1.00 27.86 17 VAL B N 1
ATOM 2235 C CA . VAL B 1 17 ? 17.381 -14.838 -11.300 1.00 28.98 17 VAL B CA 1
ATOM 2236 C C . VAL B 1 17 ? 18.032 -14.855 -12.692 1.00 30.03 17 VAL B C 1
ATOM 2237 O O . VAL B 1 17 ? 18.532 -13.783 -13.147 1.00 29.39 17 VAL B O 1
ATOM 2241 N N . ARG B 1 18 ? 18.114 -16.033 -13.303 1.00 31.04 18 ARG B N 1
ATOM 2242 C CA . ARG B 1 18 ? 18.840 -16.188 -14.581 1.00 33.70 18 ARG B CA 1
ATOM 2243 C C . ARG B 1 18 ? 18.212 -15.233 -15.605 1.00 32.26 18 ARG B C 1
ATOM 2244 O O . ARG B 1 18 ? 18.966 -14.590 -16.342 1.00 33.10 18 ARG B O 1
ATOM 2252 N N . GLN B 1 19 ? 16.886 -15.151 -15.637 1.00 30.38 19 GLN B N 1
ATOM 2253 C CA . GLN B 1 19 ? 16.135 -14.380 -16.664 1.00 30.20 19 GLN B CA 1
ATOM 2254 C C . GLN B 1 19 ? 16.238 -12.874 -16.413 1.00 28.96 19 GLN B C 1
ATOM 2255 O O . GLN B 1 19 ? 16.318 -12.139 -17.359 1.00 29.84 19 GLN B O 1
ATOM 2261 N N . LEU B 1 20 ? 16.219 -12.425 -15.174 1.00 27.94 20 LEU B N 1
ATOM 2262 C CA . LEU B 1 20 ? 16.391 -10.989 -14.894 1.00 27.74 20 LEU B CA 1
ATOM 2263 C C . LEU B 1 20 ? 17.814 -10.613 -15.253 1.00 28.75 20 LEU B C 1
ATOM 2264 O O . LEU B 1 20 ? 18.043 -9.468 -15.666 1.00 28.83 20 LEU B O 1
ATOM 2269 N N . ALA B 1 21 ? 18.756 -11.529 -15.061 1.00 29.70 21 ALA B N 1
ATOM 2270 C CA . ALA B 1 21 ? 20.167 -11.191 -15.311 1.00 31.87 21 ALA B CA 1
ATOM 2271 C C . ALA B 1 21 ? 20.330 -11.049 -16.826 1.00 33.53 21 ALA B C 1
ATOM 2272 O O . ALA B 1 21 ? 21.055 -10.151 -17.250 1.00 34.07 21 ALA B O 1
ATOM 2274 N N . GLU B 1 22 ? 19.643 -11.870 -17.626 1.00 34.90 22 GLU B N 1
ATOM 2275 C CA . GLU B 1 22 ? 19.818 -11.825 -19.098 1.00 36.57 22 GLU B CA 1
ATOM 2276 C C . GLU B 1 22 ? 19.232 -10.483 -19.578 1.00 33.93 22 GLU B C 1
ATOM 2277 O O . GLU B 1 22 ? 19.784 -9.868 -20.508 1.00 34.50 22 GLU B O 1
ATOM 2283 N N . ARG B 1 23 ? 18.206 -9.977 -18.898 1.00 30.45 23 ARG B N 1
ATOM 2284 C CA A ARG B 1 23 ? 17.553 -8.700 -19.277 0.50 29.47 23 ARG B CA 1
ATOM 2285 C CA B ARG B 1 23 ? 17.553 -8.700 -19.276 0.50 29.94 23 ARG B CA 1
ATOM 2286 C C . ARG B 1 23 ? 18.469 -7.539 -18.881 1.00 30.62 23 ARG B C 1
ATOM 2287 O O . ARG B 1 23 ? 18.131 -6.398 -19.216 1.00 30.77 23 ARG B O 1
ATOM 2302 N N . GLY B 1 24 ? 19.596 -7.844 -18.216 1.00 31.16 24 GLY B N 1
ATOM 2303 C CA . GLY B 1 24 ? 20.541 -6.829 -17.726 1.00 32.38 24 GLY B CA 1
ATOM 2304 C C . GLY B 1 24 ? 19.981 -5.979 -16.580 1.00 32.25 24 GLY B C 1
ATOM 2305 O O . GLY B 1 24 ? 20.393 -4.832 -16.421 1.00 32.52 24 GLY B O 1
ATOM 2306 N N . HIS B 1 25 ? 19.081 -6.512 -15.772 1.00 31.58 25 HIS B N 1
ATOM 2307 C CA . HIS B 1 25 ? 18.695 -5.894 -14.480 1.00 32.62 25 HIS B CA 1
ATOM 2308 C C . HIS B 1 25 ? 19.831 -6.039 -13.442 1.00 34.19 25 HIS B C 1
ATOM 2309 O O . HIS B 1 25 ? 20.632 -6.979 -13.589 1.00 33.97 25 HIS B O 1
ATOM 2316 N N . ASP B 1 26 ? 19.853 -5.169 -12.425 1.00 35.42 26 ASP B N 1
ATOM 2317 C CA . ASP B 1 26 ? 20.786 -5.263 -11.270 1.00 38.20 26 ASP B CA 1
ATOM 2318 C C . ASP B 1 26 ? 20.181 -6.260 -10.283 1.00 35.25 26 ASP B C 1
ATOM 2319 O O . ASP B 1 26 ? 19.263 -5.882 -9.588 1.00 33.73 26 ASP B O 1
ATOM 2324 N N . VAL B 1 27 ? 20.614 -7.517 -10.302 1.00 34.42 27 VAL B N 1
ATOM 2325 C CA . VAL B 1 27 ? 19.894 -8.629 -9.619 1.00 33.26 27 VAL B CA 1
ATOM 2326 C C . VAL B 1 27 ? 20.665 -9.067 -8.362 1.00 33.37 27 VAL B C 1
ATOM 2327 O O . VAL B 1 27 ? 21.933 -9.080 -8.358 1.00 34.02 27 VAL B O 1
ATOM 2331 N N . ARG B 1 28 ? 19.902 -9.402 -7.327 1.00 31.92 28 ARG B N 1
ATOM 2332 C CA . ARG B 1 28 ? 20.432 -9.839 -6.028 1.00 32.46 28 ARG B CA 1
ATOM 2333 C C . ARG B 1 28 ? 19.692 -11.112 -5.659 1.00 30.79 28 ARG B C 1
ATOM 2334 O O . ARG B 1 28 ? 18.454 -11.157 -5.823 1.00 29.31 28 ARG B O 1
ATOM 2342 N N . ALA B 1 29 ? 20.429 -12.079 -5.129 1.00 30.90 29 ALA B N 1
ATOM 2343 C CA . ALA B 1 29 ? 19.917 -13.410 -4.793 1.00 30.87 29 ALA B CA 1
ATOM 2344 C C . ALA B 1 29 ? 20.104 -13.614 -3.287 1.00 32.16 29 ALA B C 1
ATOM 2345 O O . ALA B 1 29 ? 21.289 -13.616 -2.838 1.00 32.89 29 ALA B O 1
ATOM 2347 N N . LEU B 1 30 ? 18.978 -13.701 -2.553 1.00 31.33 30 LEU B N 1
ATOM 2348 C CA . LEU B 1 30 ? 18.973 -13.973 -1.106 1.00 32.68 30 LEU B CA 1
ATOM 2349 C C . LEU B 1 30 ? 19.076 -15.480 -0.866 1.00 33.59 30 LEU B C 1
ATOM 2350 O O . LEU B 1 30 ? 18.303 -16.249 -1.464 1.00 32.69 30 LEU B O 1
ATOM 2355 N N . THR B 1 31 ? 20.014 -15.871 -0.005 1.00 35.34 31 THR B N 1
ATOM 2356 C CA . THR B 1 31 ? 20.100 -17.243 0.549 1.00 36.63 31 THR B CA 1
ATOM 2357 C C . THR B 1 31 ? 20.541 -17.150 2.017 1.00 38.10 31 THR B C 1
ATOM 2358 O O . THR B 1 31 ? 21.229 -16.195 2.378 1.00 39.00 31 THR B O 1
ATOM 2362 N N . ARG B 1 32 ? 20.169 -18.137 2.815 1.00 39.53 32 ARG B N 1
ATOM 2363 C CA . ARG B 1 32 ? 20.604 -18.272 4.226 1.00 41.78 32 ARG B CA 1
ATOM 2364 C C . ARG B 1 32 ? 22.104 -18.514 4.288 1.00 46.64 32 ARG B C 1
ATOM 2365 O O . ARG B 1 32 ? 22.689 -18.082 5.277 1.00 49.35 32 ARG B O 1
ATOM 2373 N N . ARG B 1 33 ? 22.698 -19.144 3.281 1.00 50.19 33 ARG B N 1
ATOM 2374 C CA . ARG B 1 33 ? 24.119 -19.529 3.324 1.00 56.34 33 ARG B CA 1
ATOM 2375 C C . ARG B 1 33 ? 24.690 -19.328 1.923 1.00 56.82 33 ARG B C 1
ATOM 2376 O O . ARG B 1 33 ? 24.482 -20.219 1.081 1.00 56.14 33 ARG B O 1
ATOM 2384 N N . ALA B 1 34 ? 25.384 -18.205 1.698 1.00 58.26 34 ALA B N 1
ATOM 2385 C CA . ALA B 1 34 ? 26.074 -17.873 0.425 1.00 61.31 34 ALA B CA 1
ATOM 2386 C C . ALA B 1 34 ? 27.134 -18.936 0.110 1.00 65.72 34 ALA B C 1
ATOM 2387 O O . ALA B 1 34 ? 28.132 -19.003 0.822 1.00 66.50 34 ALA B O 1
ATOM 2389 N N . ARG B 1 35 ? 26.894 -19.748 -0.918 1.00 72.18 35 ARG B N 1
ATOM 2390 C CA . ARG B 1 35 ? 27.793 -20.833 -1.395 1.00 80.42 35 ARG B CA 1
ATOM 2391 C C . ARG B 1 35 ? 28.278 -20.474 -2.803 1.00 83.01 35 ARG B C 1
ATOM 2392 O O . ARG B 1 35 ? 27.788 -19.521 -3.426 1.00 78.17 35 ARG B O 1
ATOM 2400 N N . PRO B 1 36 ? 29.274 -21.207 -3.353 1.00 87.47 36 PRO B N 1
ATOM 2401 C CA . PRO B 1 36 ? 29.595 -21.084 -4.778 1.00 88.13 36 PRO B CA 1
ATOM 2402 C C . PRO B 1 36 ? 28.421 -21.555 -5.655 1.00 84.69 36 PRO B C 1
ATOM 2403 O O . PRO B 1 36 ? 27.871 -22.618 -5.370 1.00 86.72 36 PRO B O 1
ATOM 2407 N N . GLY B 1 37 ? 28.039 -20.761 -6.663 1.00 78.62 37 GLY B N 1
ATOM 2408 C CA . GLY B 1 37 ? 27.054 -21.170 -7.687 1.00 76.33 37 GLY B CA 1
ATOM 2409 C C . GLY B 1 37 ? 25.619 -21.164 -7.176 1.00 73.82 37 GLY B C 1
ATOM 2410 O O . GLY B 1 37 ? 24.733 -21.808 -7.822 1.00 72.89 37 GLY B O 1
ATOM 2411 N N . ALA B 1 38 ? 25.378 -20.456 -6.068 1.00 69.04 38 ALA B N 1
ATOM 2412 C CA . ALA B 1 38 ? 24.044 -19.979 -5.641 1.00 64.62 38 ALA B CA 1
ATOM 2413 C C . ALA B 1 38 ? 23.417 -19.119 -6.758 1.00 60.88 38 ALA B C 1
ATOM 2414 O O . ALA B 1 38 ? 22.184 -19.170 -6.922 1.00 57.52 38 ALA B O 1
ATOM 2416 N N . ALA B 1 39 ? 24.252 -18.370 -7.494 1.00 57.77 39 ALA B N 1
ATOM 2417 C CA . ALA B 1 39 ? 23.864 -17.382 -8.520 1.00 55.08 39 ALA B CA 1
ATOM 2418 C C . ALA B 1 39 ? 24.889 -17.339 -9.651 1.00 55.26 39 ALA B C 1
ATOM 2419 O O . ALA B 1 39 ? 26.064 -17.641 -9.454 1.00 55.69 39 ALA B O 1
ATOM 2421 N N . PRO B 1 40 ? 24.458 -16.940 -10.867 1.00 52.88 40 PRO B N 1
ATOM 2422 C CA . PRO B 1 40 ? 25.375 -16.593 -11.952 1.00 54.67 40 PRO B CA 1
ATOM 2423 C C . PRO B 1 40 ? 26.358 -15.460 -11.619 1.00 55.73 40 PRO B C 1
ATOM 2424 O O . PRO B 1 40 ? 26.076 -14.639 -10.744 1.00 53.34 40 PRO B O 1
ATOM 2428 N N . GLU B 1 41 ? 27.465 -15.421 -12.366 1.00 58.95 41 GLU B N 1
ATOM 2429 C CA . GLU B 1 41 ? 28.442 -14.302 -12.364 1.00 61.56 41 GLU B CA 1
ATOM 2430 C C . GLU B 1 41 ? 27.663 -13.003 -12.538 1.00 57.01 41 GLU B C 1
ATOM 2431 O O . GLU B 1 41 ? 26.850 -12.927 -13.479 1.00 54.79 41 GLU B O 1
ATOM 2437 N N . GLY B 1 42 ? 27.885 -12.042 -11.643 1.00 54.54 42 GLY B N 1
ATOM 2438 C CA . GLY B 1 42 ? 27.401 -10.659 -11.811 1.00 52.25 42 GLY B CA 1
ATOM 2439 C C . GLY B 1 42 ? 26.110 -10.406 -11.058 1.00 49.37 42 GLY B C 1
ATOM 2440 O O . GLY B 1 42 ? 25.727 -9.205 -10.949 1.00 48.80 42 GLY B O 1
ATOM 2441 N N . VAL B 1 43 ? 25.454 -11.481 -10.589 1.00 46.55 43 VAL B N 1
ATOM 2442 C CA . VAL B 1 43 ? 24.327 -11.435 -9.604 1.00 43.93 43 VAL B CA 1
ATOM 2443 C C . VAL B 1 43 ? 24.929 -11.357 -8.197 1.00 43.23 43 VAL B C 1
ATOM 2444 O O . VAL B 1 43 ? 25.738 -12.199 -7.868 1.00 42.26 43 VAL B O 1
ATOM 2448 N N . ARG B 1 44 ? 24.493 -10.393 -7.402 1.00 44.28 44 ARG B N 1
ATOM 2449 C CA . ARG B 1 44 ? 24.995 -10.188 -6.024 1.00 46.25 44 ARG B CA 1
ATOM 2450 C C . ARG B 1 44 ? 24.282 -11.182 -5.112 1.00 43.19 44 ARG B C 1
ATOM 2451 O O . ARG B 1 44 ? 23.045 -11.178 -5.078 1.00 40.06 44 ARG B O 1
ATOM 2459 N N . VAL B 1 45 ? 25.048 -12.039 -4.443 1.00 43.16 45 VAL B N 1
ATOM 2460 C CA . VAL B 1 45 ? 24.500 -12.955 -3.399 1.00 42.70 45 VAL B CA 1
ATOM 2461 C C . VAL B 1 45 ? 24.453 -12.200 -2.071 1.00 42.33 45 VAL B C 1
ATOM 2462 O O . VAL B 1 45 ? 25.472 -11.640 -1.657 1.00 43.19 45 VAL B O 1
ATOM 2466 N N . GLN B 1 46 ? 23.266 -12.119 -1.495 1.00 41.34 46 GLN B N 1
ATOM 2467 C CA . GLN B 1 46 ? 23.052 -11.535 -0.155 1.00 42.89 46 GLN B CA 1
ATOM 2468 C C . GLN B 1 46 ? 22.682 -12.677 0.775 1.00 43.08 46 GLN B C 1
ATOM 2469 O O . GLN B 1 46 ? 21.754 -13.498 0.436 1.00 40.65 46 GLN B O 1
ATOM 2475 N N . GLU B 1 47 ? 23.402 -12.735 1.884 1.00 44.42 47 GLU B N 1
ATOM 2476 C CA . GLU B 1 47 ? 23.085 -13.690 2.961 1.00 45.63 47 GLU B CA 1
ATOM 2477 C C . GLU B 1 47 ? 22.002 -13.079 3.848 1.00 42.68 47 GLU B C 1
ATOM 2478 O O . GLU B 1 47 ? 22.114 -11.882 4.156 1.00 42.32 47 GLU B O 1
ATOM 2484 N N . GLY B 1 48 ? 20.993 -13.870 4.215 1.00 40.32 48 GLY B N 1
ATOM 2485 C CA . GLY B 1 48 ? 19.874 -13.434 5.079 1.00 38.70 48 GLY B CA 1
ATOM 2486 C C . GLY B 1 48 ? 18.786 -14.480 5.247 1.00 36.94 48 GLY B C 1
ATOM 2487 O O . GLY B 1 48 ? 18.680 -15.404 4.447 1.00 36.79 48 GLY B O 1
ATOM 2488 N N . ASP B 1 49 ? 17.971 -14.326 6.275 1.00 36.90 49 ASP B N 1
ATOM 2489 C CA . ASP B 1 49 ? 16.901 -15.291 6.637 1.00 35.64 49 ASP B CA 1
ATOM 2490 C C . ASP B 1 49 ? 15.573 -14.519 6.770 1.00 34.51 49 ASP B C 1
ATOM 2491 O O . ASP B 1 49 ? 15.497 -13.544 7.537 1.00 35.39 49 ASP B O 1
ATOM 2496 N N . LEU B 1 50 ? 14.549 -14.986 6.075 1.00 32.89 50 LEU B N 1
ATOM 2497 C CA . LEU B 1 50 ? 13.183 -14.418 6.045 1.00 32.26 50 LEU B CA 1
ATOM 2498 C C . LEU B 1 50 ? 12.545 -14.468 7.426 1.00 32.77 50 LEU B C 1
ATOM 2499 O O . LEU B 1 50 ? 11.696 -13.608 7.688 1.00 32.19 50 LEU B O 1
ATOM 2504 N N . THR B 1 51 ? 12.920 -15.450 8.256 1.00 33.88 51 THR B N 1
ATOM 2505 C CA . THR B 1 51 ? 12.383 -15.646 9.633 1.00 34.52 51 THR B CA 1
ATOM 2506 C C . THR B 1 51 ? 13.096 -14.714 10.625 1.00 35.75 51 THR B C 1
ATOM 2507 O O . THR B 1 51 ? 12.621 -14.681 11.780 1.00 37.11 51 THR B O 1
ATOM 2511 N N . HIS B 1 52 ? 14.162 -14.009 10.201 1.00 36.27 52 HIS B N 1
ATOM 2512 C CA . HIS B 1 52 ? 14.943 -13.022 10.988 1.00 38.45 52 HIS B CA 1
ATOM 2513 C C . HIS B 1 52 ? 15.117 -11.746 10.181 1.00 37.83 52 HIS B C 1
ATOM 2514 O O . HIS B 1 52 ? 16.214 -11.415 9.747 1.00 37.10 52 HIS B O 1
ATOM 2521 N N . PRO B 1 53 ? 14.033 -10.967 10.001 1.00 38.03 53 PRO B N 1
ATOM 2522 C CA . PRO B 1 53 ? 14.032 -9.838 9.080 1.00 39.10 53 PRO B CA 1
ATOM 2523 C C . PRO B 1 53 ? 15.104 -8.756 9.265 1.00 41.58 53 PRO B C 1
ATOM 2524 O O . PRO B 1 53 ? 15.454 -8.134 8.287 1.00 42.16 53 PRO B O 1
ATOM 2528 N N . LYS B 1 54 ? 15.653 -8.583 10.453 1.00 44.56 54 LYS B N 1
ATOM 2529 C CA . LYS B 1 54 ? 16.785 -7.642 10.624 1.00 47.59 54 LYS B CA 1
ATOM 2530 C C . LYS B 1 54 ? 17.963 -8.034 9.716 1.00 45.58 54 LYS B C 1
ATOM 2531 O O . LYS B 1 54 ? 18.692 -7.128 9.301 1.00 45.78 54 LYS B O 1
ATOM 2537 N N . THR B 1 55 ? 18.090 -9.297 9.324 1.00 42.91 55 THR B N 1
ATOM 2538 C CA . THR B 1 55 ? 19.203 -9.775 8.467 1.00 42.03 55 THR B CA 1
ATOM 2539 C C . THR B 1 55 ? 19.069 -9.294 7.021 1.00 40.70 55 THR B C 1
ATOM 2540 O O . THR B 1 55 ? 20.037 -9.477 6.271 1.00 39.85 55 THR B O 1
ATOM 2544 N N . LEU B 1 56 ? 17.930 -8.709 6.656 1.00 40.44 56 LEU B N 1
ATOM 2545 C CA . LEU B 1 56 ? 17.575 -8.333 5.267 1.00 40.11 56 LEU B CA 1
ATOM 2546 C C . LEU B 1 56 ? 17.872 -6.867 4.952 1.00 41.24 56 LEU B C 1
ATOM 2547 O O . LEU B 1 56 ? 17.660 -6.477 3.811 1.00 40.20 56 LEU B O 1
ATOM 2552 N N . LYS B 1 57 ? 18.311 -6.079 5.918 1.00 44.23 57 LYS B N 1
ATOM 2553 C CA . LYS B 1 57 ? 18.421 -4.614 5.757 1.00 47.00 57 LYS B CA 1
ATOM 2554 C C . LYS B 1 57 ? 19.309 -4.307 4.530 1.00 44.91 57 LYS B C 1
ATOM 2555 O O . LYS B 1 57 ? 18.854 -3.519 3.688 1.00 41.42 57 LYS B O 1
ATOM 2561 N N . ASP B 1 58 ? 20.493 -4.913 4.407 1.00 44.60 58 ASP B N 1
ATOM 2562 C CA . ASP B 1 58 ? 21.444 -4.610 3.298 1.00 45.57 58 ASP B CA 1
ATOM 2563 C C . ASP B 1 58 ? 20.875 -5.094 1.965 1.00 42.07 58 ASP B C 1
ATOM 2564 O O . ASP B 1 58 ? 21.013 -4.373 0.981 1.00 41.26 58 ASP B O 1
ATOM 2569 N N . ALA B 1 59 ? 20.287 -6.290 1.967 1.00 39.52 59 ALA B N 1
ATOM 2570 C CA . ALA B 1 59 ? 19.688 -6.962 0.797 1.00 36.75 59 ALA B CA 1
ATOM 2571 C C . ALA B 1 59 ? 18.582 -6.075 0.230 1.00 34.99 59 ALA B C 1
ATOM 2572 O O . ALA B 1 59 ? 18.470 -6.048 -0.998 1.00 34.89 59 ALA B O 1
ATOM 2574 N N . LEU B 1 60 ? 17.834 -5.354 1.067 1.00 34.13 60 LEU B N 1
ATOM 2575 C CA . LEU B 1 60 ? 16.692 -4.529 0.599 1.00 33.53 60 LEU B CA 1
ATOM 2576 C C . LEU B 1 60 ? 17.150 -3.116 0.220 1.00 34.48 60 LEU B C 1
ATOM 2577 O O . LEU B 1 60 ? 16.365 -2.444 -0.417 1.00 33.18 60 LEU B O 1
ATOM 2582 N N . GLU B 1 61 ? 18.358 -2.682 0.558 1.00 36.64 61 GLU B N 1
ATOM 2583 C CA . GLU B 1 61 ? 18.738 -1.259 0.378 1.00 39.30 61 GLU B CA 1
ATOM 2584 C C . GLU B 1 61 ? 18.895 -0.925 -1.120 1.00 37.69 61 GLU B C 1
ATOM 2585 O O . GLU B 1 61 ? 19.691 -1.587 -1.817 1.00 37.15 61 GLU B O 1
ATOM 2591 N N . GLY B 1 62 ? 18.145 0.073 -1.594 1.00 36.74 62 GLY B N 1
ATOM 2592 C CA . GLY B 1 62 ? 18.151 0.570 -2.987 1.00 35.85 62 GLY B CA 1
ATOM 2593 C C . GLY B 1 62 ? 17.344 -0.316 -3.941 1.00 34.49 62 GLY B C 1
ATOM 2594 O O . GLY B 1 62 ? 17.494 -0.169 -5.177 1.00 34.88 62 GLY B O 1
ATOM 2595 N N . VAL B 1 63 ? 16.520 -1.236 -3.445 1.00 32.71 63 VAL B N 1
ATOM 2596 C CA . VAL B 1 63 ? 15.785 -2.187 -4.321 1.00 30.94 63 VAL B CA 1
ATOM 2597 C C . VAL B 1 63 ? 14.506 -1.524 -4.819 1.00 30.29 63 VAL B C 1
ATOM 2598 O O . VAL B 1 63 ? 13.862 -0.789 -4.055 1.00 29.62 63 VAL B O 1
ATOM 2602 N N . ASP B 1 64 ? 14.148 -1.827 -6.067 1.00 30.74 64 ASP B N 1
ATOM 2603 C CA . ASP B 1 64 ? 12.938 -1.325 -6.774 1.00 30.21 64 ASP B CA 1
ATOM 2604 C C . ASP B 1 64 ? 11.858 -2.386 -6.675 1.00 27.82 64 ASP B C 1
ATOM 2605 O O . ASP B 1 64 ? 10.734 -2.025 -6.468 1.00 27.55 64 ASP B O 1
ATOM 2610 N N . ALA B 1 65 ? 12.195 -3.653 -6.848 1.00 26.60 65 ALA B N 1
ATOM 2611 C CA . ALA B 1 65 ? 11.185 -4.737 -6.959 1.00 25.33 65 ALA B CA 1
ATOM 2612 C C . ALA B 1 65 ? 11.700 -5.984 -6.240 1.00 24.71 65 ALA B C 1
ATOM 2613 O O . ALA B 1 65 ? 12.930 -6.255 -6.253 1.00 25.74 65 ALA B O 1
ATOM 2615 N N . LEU B 1 66 ? 10.788 -6.724 -5.638 1.00 23.64 66 LEU B N 1
ATOM 2616 C CA . LEU B 1 66 ? 11.121 -7.865 -4.763 1.00 23.81 66 LEU B CA 1
ATOM 2617 C C . LEU B 1 66 ? 10.335 -9.098 -5.184 1.00 22.94 66 LEU B C 1
ATOM 2618 O O . LEU B 1 66 ? 9.099 -9.024 -5.307 1.00 22.10 66 LEU B O 1
ATOM 2623 N N . PHE B 1 67 ? 11.024 -10.212 -5.357 1.00 23.62 67 PHE B N 1
ATOM 2624 C CA . PHE B 1 67 ? 10.360 -11.526 -5.474 1.00 23.84 67 PHE B CA 1
ATOM 2625 C C . PHE B 1 67 ? 10.356 -12.174 -4.095 1.00 24.30 67 PHE B C 1
ATOM 2626 O O . PHE B 1 67 ? 11.440 -12.553 -3.580 1.00 24.21 67 PHE B O 1
ATOM 2634 N N . LEU B 1 68 ? 9.149 -12.321 -3.554 1.00 23.97 68 LEU B N 1
ATOM 2635 C CA . LEU B 1 68 ? 8.930 -12.718 -2.150 1.00 24.73 68 LEU B CA 1
ATOM 2636 C C . LEU B 1 68 ? 8.537 -14.200 -2.072 1.00 24.50 68 LEU B C 1
ATOM 2637 O O . LEU B 1 68 ? 7.405 -14.552 -2.418 1.00 23.82 68 LEU B O 1
ATOM 2642 N N . PHE B 1 69 ? 9.465 -15.022 -1.588 1.00 25.19 69 PHE B N 1
ATOM 2643 C CA . PHE B 1 69 ? 9.207 -16.414 -1.153 1.00 25.78 69 PHE B CA 1
ATOM 2644 C C . PHE B 1 69 ? 8.355 -16.384 0.108 1.00 25.44 69 PHE B C 1
ATOM 2645 O O . PHE B 1 69 ? 8.581 -15.587 1.006 1.00 24.75 69 PHE B O 1
ATOM 2653 N N . PRO B 1 70 ? 7.308 -17.227 0.206 1.00 26.13 70 PRO B N 1
ATOM 2654 C CA . PRO B 1 70 ? 6.366 -17.167 1.344 1.00 26.46 70 PRO B CA 1
ATOM 2655 C C . PRO B 1 70 ? 6.760 -17.821 2.690 1.00 27.04 70 PRO B C 1
ATOM 2656 O O . PRO B 1 70 ? 6.952 -19.028 2.813 1.00 26.85 70 PRO B O 1
ATOM 2660 N N . VAL B 1 71 ? 6.882 -16.935 3.681 1.00 27.06 71 VAL B N 1
ATOM 2661 C CA . VAL B 1 71 ? 7.070 -17.214 5.112 1.00 27.22 71 VAL B CA 1
ATOM 2662 C C . VAL B 1 71 ? 6.075 -16.334 5.873 1.00 27.56 71 VAL B C 1
ATOM 2663 O O . VAL B 1 71 ? 6.398 -15.127 6.120 1.00 27.38 71 VAL B O 1
ATOM 2667 N N . ALA B 1 72 ? 4.912 -16.917 6.221 1.00 27.46 72 ALA B N 1
ATOM 2668 C CA . ALA B 1 72 ? 3.734 -16.208 6.773 1.00 27.38 72 ALA B CA 1
ATOM 2669 C C . ALA B 1 72 ? 4.060 -15.577 8.145 1.00 28.31 72 ALA B C 1
ATOM 2670 O O . ALA B 1 72 ? 3.550 -14.506 8.442 1.00 28.71 72 ALA B O 1
ATOM 2672 N N . ALA B 1 73 ? 4.904 -16.187 8.969 1.00 28.88 73 ALA B N 1
ATOM 2673 C CA . ALA B 1 73 ? 5.149 -15.709 10.342 1.00 29.21 73 ALA B CA 1
ATOM 2674 C C . ALA B 1 73 ? 5.761 -14.309 10.298 1.00 28.60 73 ALA B C 1
ATOM 2675 O O . ALA B 1 73 ? 5.407 -13.514 11.169 1.00 29.03 73 ALA B O 1
ATOM 2677 N N . THR B 1 74 ? 6.585 -13.976 9.303 1.00 27.89 74 THR B N 1
ATOM 2678 C CA . THR B 1 74 ? 7.297 -12.667 9.268 1.00 28.21 74 THR B CA 1
ATOM 2679 C C . THR B 1 74 ? 6.938 -11.793 8.067 1.00 27.73 74 THR B C 1
ATOM 2680 O O . THR B 1 74 ? 7.598 -10.750 7.876 1.00 27.55 74 THR B O 1
ATOM 2684 N N . ALA B 1 75 ? 5.966 -12.197 7.260 1.00 27.62 75 ALA B N 1
ATOM 2685 C CA . ALA B 1 75 ? 5.646 -11.495 5.990 1.00 27.23 75 ALA B CA 1
ATOM 2686 C C . ALA B 1 75 ? 5.382 -10.012 6.275 1.00 27.24 75 ALA B C 1
ATOM 2687 O O . ALA B 1 75 ? 5.873 -9.151 5.539 1.00 26.91 75 ALA B O 1
ATOM 2689 N N . GLU B 1 76 ? 4.641 -9.697 7.332 1.00 28.05 76 GLU B N 1
ATOM 2690 C CA . GLU B 1 76 ? 4.283 -8.273 7.586 1.00 28.33 76 GLU B CA 1
ATOM 2691 C C . GLU B 1 76 ? 5.560 -7.465 7.849 1.00 28.28 76 GLU B C 1
ATOM 2692 O O . GLU B 1 76 ? 5.670 -6.338 7.360 1.00 27.78 76 GLU B O 1
ATOM 2698 N N . GLU B 1 77 ? 6.511 -8.056 8.554 1.00 29.14 77 GLU B N 1
ATOM 2699 C CA . GLU B 1 77 ? 7.732 -7.354 8.982 1.00 30.61 77 GLU B CA 1
ATOM 2700 C C . GLU B 1 77 ? 8.627 -7.163 7.763 1.00 29.51 77 GLU B C 1
ATOM 2701 O O . GLU B 1 77 ? 9.196 -6.082 7.633 1.00 29.39 77 GLU B O 1
ATOM 2707 N N . VAL B 1 78 ? 8.701 -8.176 6.899 1.00 28.60 78 VAL B N 1
ATOM 2708 C CA . VAL B 1 78 ? 9.530 -8.156 5.660 1.00 28.30 78 VAL B CA 1
ATOM 2709 C C . VAL B 1 78 ? 8.943 -7.123 4.697 1.00 27.66 78 VAL B C 1
ATOM 2710 O O . VAL B 1 78 ? 9.712 -6.348 4.116 1.00 27.56 78 VAL B O 1
ATOM 2714 N N . VAL B 1 79 ? 7.622 -7.105 4.554 1.00 26.82 79 VAL B N 1
ATOM 2715 C CA . VAL B 1 79 ? 6.924 -6.112 3.692 1.00 26.46 79 VAL B CA 1
ATOM 2716 C C . VAL B 1 79 ? 7.158 -4.696 4.230 1.00 27.25 79 VAL B C 1
ATOM 2717 O O . VAL B 1 79 ? 7.517 -3.796 3.437 1.00 26.66 79 VAL B O 1
ATOM 2721 N N . GLY B 1 80 ? 7.021 -4.500 5.527 1.00 28.43 80 GLY B N 1
ATOM 2722 C CA . GLY B 1 80 ? 7.278 -3.176 6.123 1.00 29.74 80 GLY B CA 1
ATOM 2723 C C . GLY B 1 80 ? 8.696 -2.714 5.843 1.00 30.33 80 GLY B C 1
ATOM 2724 O O . GLY B 1 80 ? 8.883 -1.512 5.606 1.00 30.65 80 GLY B O 1
ATOM 2725 N N . MET B 1 81 ? 9.659 -3.636 5.871 1.00 30.99 81 MET B N 1
ATOM 2726 C CA . MET B 1 81 ? 11.088 -3.318 5.639 1.00 32.88 81 MET B CA 1
ATOM 2727 C C . MET B 1 81 ? 11.304 -2.964 4.165 1.00 32.03 81 MET B C 1
ATOM 2728 O O . MET B 1 81 ? 12.118 -2.096 3.881 1.00 33.41 81 MET B O 1
ATOM 2733 N N . ALA B 1 82 ? 10.648 -3.688 3.265 1.00 30.31 82 ALA B N 1
ATOM 2734 C CA . ALA B 1 82 ? 10.691 -3.444 1.822 1.00 29.42 82 ALA B CA 1
ATOM 2735 C C . ALA B 1 82 ? 10.184 -2.015 1.583 1.00 30.15 82 ALA B C 1
ATOM 2736 O O . ALA B 1 82 ? 10.883 -1.191 0.965 1.00 30.73 82 ALA B O 1
ATOM 2738 N N . LYS B 1 83 ? 9.012 -1.713 2.123 1.00 30.65 83 LYS B N 1
ATOM 2739 C CA . LYS B 1 83 ? 8.382 -0.391 1.971 1.00 31.46 83 LYS B CA 1
ATOM 2740 C C . LYS B 1 83 ? 9.331 0.682 2.529 1.00 32.68 83 LYS B C 1
ATOM 2741 O O . LYS B 1 83 ? 9.571 1.667 1.839 1.00 34.17 83 LYS B O 1
ATOM 2747 N N . SER B 1 84 ? 9.894 0.510 3.711 1.00 32.82 84 SER B N 1
ATOM 2748 C CA . SER B 1 84 ? 10.856 1.497 4.265 1.00 34.15 84 SER B CA 1
ATOM 2749 C C . SER B 1 84 ? 12.013 1.753 3.309 1.00 33.78 84 SER B C 1
ATOM 2750 O O . SER B 1 84 ? 12.465 2.908 3.267 1.00 34.77 84 SER B O 1
ATOM 2753 N N . ALA B 1 85 ? 12.530 0.693 2.680 1.00 32.62 85 ALA B N 1
ATOM 2754 C CA . ALA B 1 85 ? 13.744 0.744 1.829 1.00 32.72 85 ALA B CA 1
ATOM 2755 C C . ALA B 1 85 ? 13.387 1.406 0.480 1.00 32.71 85 ALA B C 1
ATOM 2756 O O . ALA B 1 85 ? 14.322 1.774 -0.251 1.00 33.48 85 ALA B O 1
ATOM 2758 N N . GLY B 1 86 ? 12.088 1.595 0.196 1.00 31.37 86 GLY B N 1
ATOM 2759 C CA . GLY B 1 86 ? 11.590 2.298 -1.000 1.00 31.50 86 GLY B CA 1
ATOM 2760 C C . GLY B 1 86 ? 11.284 1.347 -2.162 1.00 30.32 86 GLY B C 1
ATOM 2761 O O . GLY B 1 86 ? 11.061 1.816 -3.272 1.00 29.08 86 GLY B O 1
ATOM 2762 N N . VAL B 1 87 ? 11.207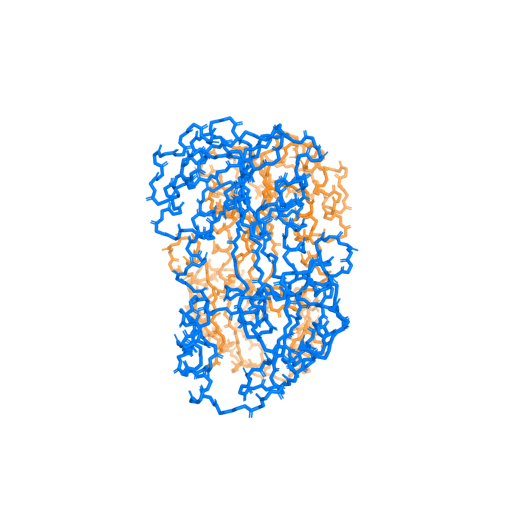 0.050 -1.885 1.00 29.70 87 VAL B N 1
ATOM 2763 C CA . VAL B 1 87 ? 10.689 -0.954 -2.848 1.00 28.98 87 VAL B CA 1
ATOM 2764 C C . VAL B 1 87 ? 9.302 -0.505 -3.309 1.00 29.73 87 VAL B C 1
ATOM 2765 O O . VAL B 1 87 ? 8.547 0.002 -2.490 1.00 30.82 87 VAL B O 1
ATOM 2769 N N . ARG B 1 88 ? 9.034 -0.642 -4.610 1.00 31.10 88 ARG B N 1
ATOM 2770 C CA . ARG B 1 88 ? 7.791 -0.174 -5.274 1.00 31.81 88 ARG B CA 1
ATOM 2771 C C . ARG B 1 88 ? 6.891 -1.365 -5.612 1.00 27.55 88 ARG B C 1
ATOM 2772 O O . ARG B 1 88 ? 5.671 -1.179 -5.743 1.00 26.34 88 ARG B O 1
ATOM 2780 N N . ARG B 1 89 ? 7.469 -2.540 -5.782 1.00 24.93 89 ARG B N 1
ATOM 2781 C CA . ARG B 1 89 ? 6.725 -3.675 -6.347 1.00 23.91 89 ARG B CA 1
ATOM 2782 C C . ARG B 1 89 ? 7.158 -4.955 -5.649 1.00 22.63 89 ARG B C 1
ATOM 2783 O O . ARG B 1 89 ? 8.354 -5.213 -5.523 1.00 21.62 89 ARG B O 1
ATOM 2791 N N . ILE B 1 90 ? 6.166 -5.751 -5.305 1.00 21.92 90 ILE B N 1
ATOM 2792 C CA . ILE B 1 90 ? 6.399 -7.090 -4.728 1.00 22.28 90 ILE B CA 1
ATOM 2793 C C . ILE B 1 90 ? 5.611 -8.108 -5.530 1.00 21.43 90 ILE B C 1
ATOM 2794 O O . ILE B 1 90 ? 4.375 -7.971 -5.709 1.00 21.69 90 ILE B O 1
ATOM 2799 N N . VAL B 1 91 ? 6.315 -9.128 -5.938 1.00 21.08 91 VAL B N 1
ATOM 2800 C CA . VAL B 1 91 ? 5.675 -10.239 -6.657 1.00 20.97 91 VAL B CA 1
ATOM 2801 C C . VAL B 1 91 ? 5.816 -11.408 -5.706 1.00 21.15 91 VAL B C 1
ATOM 2802 O O . VAL B 1 91 ? 6.936 -11.675 -5.284 1.00 21.15 91 VAL B O 1
ATOM 2806 N N . VAL B 1 92 ? 4.712 -12.090 -5.471 1.00 21.10 92 VAL B N 1
ATOM 2807 C CA . VAL B 1 92 ? 4.618 -13.130 -4.432 1.00 22.04 92 VAL B CA 1
ATOM 2808 C C . VAL B 1 92 ? 4.559 -14.517 -5.052 1.00 21.75 92 VAL B C 1
ATOM 2809 O O . VAL B 1 92 ? 3.693 -14.777 -5.886 1.00 21.20 92 VAL B O 1
ATOM 2813 N N . LEU B 1 93 ? 5.396 -15.408 -4.548 1.00 22.37 93 LEU B N 1
ATOM 2814 C CA . LEU B 1 93 ? 5.251 -16.842 -4.843 1.00 23.27 93 LEU B CA 1
ATOM 2815 C C . LEU B 1 93 ? 4.191 -17.421 -3.909 1.00 23.46 93 LEU B C 1
ATOM 2816 O O . LEU B 1 93 ? 4.500 -17.674 -2.749 1.00 25.62 93 LEU B O 1
ATOM 2821 N N . SER B 1 94 ? 2.970 -17.588 -4.390 1.00 22.61 94 SER B N 1
ATOM 2822 C CA . SER B 1 94 ? 1.813 -17.970 -3.569 1.00 22.57 94 SER B CA 1
ATOM 2823 C C . SER B 1 94 ? 1.411 -19.371 -4.039 1.00 23.79 94 SER B C 1
ATOM 2824 O O . SER B 1 94 ? 2.326 -20.176 -4.372 1.00 24.11 94 SER B O 1
ATOM 2827 N N . SER B 1 95 ? 0.108 -19.646 -4.145 1.00 24.32 95 SER B N 1
ATOM 2828 C CA . SER B 1 95 ? -0.420 -20.994 -4.417 1.00 24.81 95 SER B CA 1
ATOM 2829 C C . SER B 1 95 ? -1.859 -20.926 -4.957 1.00 25.16 95 SER B C 1
ATOM 2830 O O . SER B 1 95 ? -2.632 -20.053 -4.547 1.00 26.80 95 SER B O 1
ATOM 2833 N N . GLY B 1 96 ? -2.220 -21.837 -5.851 1.00 24.74 96 GLY B N 1
ATOM 2834 C CA . GLY B 1 96 ? -3.578 -21.944 -6.411 1.00 24.67 96 GLY B CA 1
ATOM 2835 C C . GLY B 1 96 ? -4.542 -22.477 -5.387 1.00 25.18 96 GLY B C 1
ATOM 2836 O O . GLY B 1 96 ? -5.767 -22.269 -5.538 1.00 26.17 96 GLY B O 1
ATOM 2837 N N . ALA B 1 97 ? -4.022 -23.070 -4.318 1.00 25.15 97 ALA B N 1
ATOM 2838 C CA . ALA B 1 97 ? -4.825 -23.447 -3.128 1.00 25.06 97 ALA B CA 1
ATOM 2839 C C . ALA B 1 97 ? -5.459 -22.194 -2.520 1.00 24.27 97 ALA B C 1
ATOM 2840 O O . ALA B 1 97 ? -6.529 -22.323 -1.984 1.00 24.81 97 ALA B O 1
ATOM 2842 N N . VAL B 1 98 ? -4.861 -21.016 -2.642 1.00 23.51 98 VAL B N 1
ATOM 2843 C CA . VAL B 1 98 ? -5.524 -19.746 -2.224 1.00 23.65 98 VAL B CA 1
ATOM 2844 C C . VAL B 1 98 ? -6.740 -19.478 -3.121 1.00 24.49 98 VAL B C 1
ATOM 2845 O O . VAL B 1 98 ? -7.820 -19.169 -2.595 1.00 24.74 98 VAL B O 1
ATOM 2849 N N . THR B 1 99 ? -6.586 -19.630 -4.442 1.00 24.93 99 THR B N 1
ATOM 2850 C CA . THR B 1 99 ? -7.679 -19.439 -5.425 1.00 25.41 99 THR B CA 1
ATOM 2851 C C . THR B 1 99 ? -8.852 -20.379 -5.091 1.00 26.66 99 THR B C 1
ATOM 2852 O O . THR B 1 99 ? -10.038 -19.960 -5.098 1.00 26.57 99 THR B O 1
ATOM 2856 N N . ALA B 1 100 ? -8.546 -21.636 -4.814 1.00 27.80 100 ALA B N 1
ATOM 2857 C CA . ALA B 1 100 ? -9.577 -22.675 -4.598 1.00 29.83 100 ALA B CA 1
ATOM 2858 C C . ALA B 1 100 ? -10.229 -22.477 -3.216 1.00 31.02 100 ALA B C 1
ATOM 2859 O O . ALA B 1 100 ? -11.283 -23.095 -2.988 1.00 32.07 100 ALA B O 1
ATOM 2861 N N . GLY B 1 101 ? -9.629 -21.665 -2.323 1.00 30.96 101 GLY B N 1
ATOM 2862 C CA . GLY B 1 101 ? -10.164 -21.371 -0.974 1.00 31.93 101 GLY B CA 1
ATOM 2863 C C . GLY B 1 101 ? -9.685 -22.345 0.104 1.00 33.23 101 GLY B C 1
ATOM 2864 O O . GLY B 1 101 ? -10.175 -22.247 1.219 1.00 35.08 101 GLY B O 1
ATOM 2865 N N . TYR B 1 102 ? -8.772 -23.262 -0.208 1.00 33.57 102 TYR B N 1
ATOM 2866 C CA . TYR B 1 102 ? -8.198 -24.246 0.739 1.00 34.94 102 TYR B CA 1
ATOM 2867 C C . TYR B 1 102 ? -7.147 -23.563 1.627 1.00 33.88 102 TYR B C 1
ATOM 2868 O O . TYR B 1 102 ? -7.097 -23.856 2.818 1.00 35.13 102 TYR B O 1
ATOM 2877 N N . ASP B 1 103 ? -6.298 -22.696 1.077 1.00 31.88 103 ASP B N 1
ATOM 2878 C CA . ASP B 1 103 ? -5.253 -21.979 1.841 1.00 30.88 103 ASP B CA 1
ATOM 2879 C C . ASP B 1 103 ? -5.814 -20.637 2.294 1.00 31.20 103 ASP B C 1
ATOM 2880 O O . ASP B 1 103 ? -5.976 -19.743 1.483 1.00 29.77 103 ASP B O 1
ATOM 2885 N N . THR B 1 104 ? -6.101 -20.500 3.579 1.00 33.11 104 THR B N 1
ATOM 2886 C CA . THR B 1 104 ? -6.443 -19.187 4.179 1.00 33.42 104 THR B CA 1
ATOM 2887 C C . THR B 1 104 ? -5.477 -18.875 5.297 1.00 33.79 104 THR B C 1
ATOM 2888 O O . THR B 1 104 ? -5.720 -17.909 5.961 1.00 35.37 104 THR B O 1
ATOM 2892 N N . ASP B 1 105 ? -4.441 -19.677 5.480 1.00 34.92 105 ASP B N 1
ATOM 2893 C CA . ASP B 1 105 ? -3.579 -19.544 6.668 1.00 35.34 105 ASP B CA 1
ATOM 2894 C C . ASP B 1 105 ? -2.112 -19.762 6.343 1.00 33.95 105 ASP B C 1
ATOM 2895 O O . ASP B 1 105 ? -1.362 -19.685 7.266 1.00 34.47 105 ASP B O 1
ATOM 2900 N N . PHE B 1 106 ? -1.678 -20.024 5.118 1.00 33.58 106 PHE B N 1
ATOM 2901 C CA . PHE B 1 106 ? -0.216 -20.041 4.866 1.00 33.94 106 PHE B CA 1
ATOM 2902 C C . PHE B 1 106 ? 0.147 -19.051 3.772 1.00 31.92 106 PHE B C 1
ATOM 2903 O O . PHE B 1 106 ? 0.919 -18.156 4.036 1.00 32.29 106 PHE B O 1
ATOM 2911 N N . HIS B 1 107 ? -0.359 -19.220 2.559 1.00 29.26 107 HIS B N 1
ATOM 2912 C CA . HIS B 1 107 ? -0.041 -18.286 1.460 1.00 27.20 107 HIS B CA 1
ATOM 2913 C C . HIS B 1 107 ? -0.909 -17.047 1.588 1.00 26.24 107 HIS B C 1
ATOM 2914 O O . HIS B 1 107 ? -0.408 -15.997 1.294 1.00 26.28 107 HIS B O 1
ATOM 2921 N N . LEU B 1 108 ? -2.169 -17.164 1.974 1.00 25.49 108 LEU B N 1
ATOM 2922 C CA . LEU B 1 108 ? -3.032 -15.966 2.000 1.00 24.92 108 LEU B CA 1
ATOM 2923 C C . LEU B 1 108 ? -2.436 -14.898 2.921 1.00 24.84 108 LEU B C 1
ATOM 2924 O O . LEU B 1 108 ? -2.303 -13.757 2.516 1.00 24.27 108 LEU B O 1
ATOM 2929 N N . PRO B 1 109 ? -2.006 -15.189 4.168 1.00 25.90 109 PRO B N 1
ATOM 2930 C CA . PRO B 1 109 ? -1.433 -14.148 5.018 1.00 26.22 109 PRO B CA 1
ATOM 2931 C C . PRO B 1 109 ? -0.270 -13.367 4.378 1.00 25.43 109 PRO B C 1
ATOM 2932 O O . PRO B 1 109 ? -0.132 -12.180 4.612 1.00 25.85 109 PRO B O 1
ATOM 2936 N N . VAL B 1 110 ? 0.566 -14.044 3.605 1.00 24.55 110 VAL B N 1
ATOM 2937 C CA . VAL B 1 110 ? 1.656 -13.387 2.827 1.00 23.71 110 VAL B CA 1
ATOM 2938 C C . VAL B 1 110 ? 1.015 -12.413 1.830 1.00 23.24 110 VAL B C 1
ATOM 2939 O O . VAL B 1 110 ? 1.465 -11.267 1.780 1.00 23.42 110 VAL B O 1
ATOM 2943 N N . GLU B 1 111 ? 0.036 -12.866 1.032 1.00 22.84 111 GLU B N 1
ATOM 2944 C CA . GLU B 1 111 ? -0.683 -12.001 0.061 1.00 22.52 111 GLU B CA 1
ATOM 2945 C C . GLU B 1 111 ? -1.261 -10.796 0.810 1.00 22.60 111 GLU B C 1
ATOM 2946 O O . GLU B 1 111 ? -1.110 -9.644 0.339 1.00 22.98 111 GLU B O 1
ATOM 2952 N N . ARG B 1 112 ? -1.863 -11.037 1.965 1.00 22.27 112 ARG B N 1
ATOM 2953 C CA . ARG B 1 112 ? -2.641 -10.000 2.668 1.00 22.59 112 ARG B CA 1
ATOM 2954 C C . ARG B 1 112 ? -1.701 -8.886 3.127 1.00 22.42 112 ARG B C 1
ATOM 2955 O O . ARG B 1 112 ? -2.103 -7.698 3.130 1.00 22.17 112 ARG B O 1
ATOM 2963 N N . ALA B 1 113 ? -0.492 -9.263 3.526 1.00 22.06 113 ALA B N 1
ATOM 2964 C CA . ALA B 1 113 ? 0.479 -8.306 4.065 1.00 22.91 113 ALA B CA 1
ATOM 2965 C C . ALA B 1 113 ? 0.952 -7.442 2.911 1.00 22.92 113 ALA B C 1
ATOM 2966 O O . ALA B 1 113 ? 1.022 -6.228 3.020 1.00 23.51 113 ALA B O 1
ATOM 2968 N N . VAL B 1 114 ? 1.179 -8.073 1.782 1.00 23.07 114 VAL B N 1
ATOM 2969 C CA . VAL B 1 114 ? 1.575 -7.343 0.555 1.00 23.21 114 VAL B CA 1
ATOM 2970 C C . VAL B 1 114 ? 0.438 -6.412 0.128 1.00 23.50 114 VAL B C 1
ATOM 2971 O O . VAL B 1 114 ? 0.727 -5.283 -0.225 1.00 23.70 114 VAL B O 1
ATOM 2975 N N . GLU B 1 115 ? -0.809 -6.872 0.160 1.00 24.36 115 GLU B N 1
ATOM 2976 C CA . GLU B 1 115 ? -1.966 -6.073 -0.315 1.00 25.35 115 GLU B CA 1
ATOM 2977 C C . GLU B 1 115 ? -2.133 -4.880 0.612 1.00 27.01 115 GLU B C 1
ATOM 2978 O O . GLU B 1 115 ? -2.614 -3.822 0.113 1.00 28.99 115 GLU B O 1
ATOM 2984 N N . ALA B 1 116 ? -1.778 -5.032 1.895 1.00 27.67 116 ALA B N 1
ATOM 2985 C CA . ALA B 1 116 ? -1.983 -3.987 2.920 1.00 29.03 116 ALA B CA 1
ATOM 2986 C C . ALA B 1 116 ? -0.907 -2.895 2.778 1.00 29.73 116 ALA B C 1
ATOM 2987 O O . ALA B 1 116 ? -1.184 -1.801 3.247 1.00 31.27 116 ALA B O 1
ATOM 2989 N N . SER B 1 117 ? 0.253 -3.149 2.151 1.00 28.44 117 SER B N 1
ATOM 2990 C CA . SER B 1 117 ? 1.435 -2.230 2.171 1.00 28.81 117 SER B CA 1
ATOM 2991 C C . SER B 1 117 ? 1.232 -0.921 1.372 1.00 29.50 117 SER B C 1
ATOM 2992 O O . SER B 1 117 ? 1.987 0.049 1.622 1.00 31.07 117 SER B O 1
ATOM 2995 N N . GLY B 1 118 ? 0.406 -0.933 0.323 1.00 28.63 118 GLY B N 1
ATOM 2996 C CA . GLY B 1 118 ? 0.270 0.188 -0.633 1.00 28.16 118 GLY B CA 1
ATOM 2997 C C . GLY B 1 118 ? 1.197 0.088 -1.836 1.00 27.20 118 GLY B C 1
ATOM 2998 O O . GLY B 1 118 ? 1.076 0.950 -2.709 1.00 26.41 118 GLY B O 1
ATOM 2999 N N . LEU B 1 119 ? 2.117 -0.886 -1.854 1.00 26.75 119 LEU B N 1
ATOM 3000 C CA . LEU B 1 119 ? 2.985 -1.162 -3.011 1.00 26.63 119 LEU B CA 1
ATOM 3001 C C . LEU B 1 119 ? 2.174 -1.842 -4.129 1.00 26.14 119 LEU B C 1
ATOM 3002 O O . LEU B 1 119 ? 1.097 -2.377 -3.911 1.00 25.73 119 LEU B O 1
ATOM 3007 N N . GLU B 1 120 ? 2.721 -1.813 -5.324 1.00 26.48 120 GLU B N 1
ATOM 3008 C CA . GLU B 1 120 ? 2.266 -2.641 -6.457 1.00 26.25 120 GLU B CA 1
ATOM 3009 C C . GLU B 1 120 ? 2.531 -4.101 -6.100 1.00 23.33 120 GLU B C 1
ATOM 3010 O O . GLU B 1 120 ? 3.592 -4.415 -5.547 1.00 21.92 120 GLU B O 1
ATOM 3016 N N . TRP B 1 121 ? 1.652 -4.970 -6.554 1.00 21.78 121 TRP B N 1
ATOM 3017 C CA . TRP B 1 121 ? 1.827 -6.418 -6.337 1.00 21.04 121 TRP B CA 1
ATOM 3018 C C . TRP B 1 121 ? 1.227 -7.221 -7.486 1.00 20.47 121 TRP B C 1
ATOM 3019 O O . TRP B 1 121 ? 0.345 -6.745 -8.232 1.00 19.47 121 TRP B O 1
ATOM 3030 N N . THR B 1 122 ? 1.742 -8.431 -7.554 1.00 20.51 122 THR B N 1
ATOM 3031 C CA . THR B 1 122 ? 1.223 -9.570 -8.332 1.00 20.56 122 THR B CA 1
ATOM 3032 C C . THR B 1 122 ? 1.484 -10.830 -7.485 1.00 20.24 122 THR B C 1
ATOM 3033 O O . THR B 1 122 ? 2.608 -11.008 -7.049 1.00 19.41 122 THR B O 1
ATOM 3037 N N . HIS B 1 123 ? 0.456 -11.652 -7.326 1.00 20.46 123 HIS B N 1
ATOM 3038 C CA . HIS B 1 123 ? 0.526 -13.017 -6.769 1.00 21.09 123 HIS B CA 1
ATOM 3039 C C . HIS B 1 123 ? 0.663 -14.009 -7.918 1.00 21.27 123 HIS B C 1
ATOM 3040 O O . HIS B 1 123 ? -0.210 -14.063 -8.801 1.00 21.34 123 HIS B O 1
ATOM 3047 N N . VAL B 1 124 ? 1.713 -14.790 -7.885 1.00 21.58 124 VAL B N 1
ATOM 3048 C CA . VAL B 1 124 ? 1.818 -15.971 -8.763 1.00 22.24 124 VAL B CA 1
ATOM 3049 C C . VAL B 1 124 ? 1.331 -17.196 -7.996 1.00 22.98 124 VAL B C 1
ATOM 3050 O O . VAL B 1 124 ? 2.021 -17.637 -7.086 1.00 23.62 124 VAL B O 1
ATOM 3054 N N . ARG B 1 125 ? 0.212 -17.767 -8.407 1.00 23.16 125 ARG B N 1
ATOM 3055 C CA . ARG B 1 125 ? -0.443 -18.866 -7.681 1.00 23.65 125 ARG B CA 1
ATOM 3056 C C . ARG B 1 125 ? -0.338 -20.150 -8.483 1.00 23.87 125 ARG B C 1
ATOM 3057 O O . ARG B 1 125 ? -1.309 -20.579 -9.110 1.00 24.77 125 ARG B O 1
ATOM 3065 N N . PRO B 1 126 ? 0.824 -20.825 -8.446 1.00 23.77 126 PRO B N 1
ATOM 3066 C CA . PRO B 1 126 ? 0.985 -22.103 -9.117 1.00 23.83 126 PRO B CA 1
ATOM 3067 C C . PRO B 1 126 ? 0.115 -23.169 -8.468 1.00 24.89 126 PRO B C 1
ATOM 3068 O O . PRO B 1 126 ? -0.041 -23.131 -7.287 1.00 24.94 126 PRO B O 1
ATOM 3072 N N . GLY B 1 127 ? -0.408 -24.084 -9.280 1.00 25.74 127 GLY B N 1
ATOM 3073 C CA . GLY B 1 127 ? -1.052 -25.326 -8.825 1.00 26.54 127 GLY B CA 1
ATOM 3074 C C . GLY B 1 127 ? -0.008 -26.391 -8.523 1.00 26.91 127 GLY B C 1
ATOM 3075 O O . GLY B 1 127 ? 1.089 -26.051 -8.100 1.00 26.91 127 GLY B O 1
ATOM 3076 N N . GLU B 1 128 ? -0.328 -27.650 -8.734 1.00 27.77 128 GLU B N 1
ATOM 3077 C CA . GLU B 1 128 ? 0.585 -28.765 -8.395 1.00 29.30 128 GLU B CA 1
ATOM 3078 C C . GLU B 1 128 ? 1.901 -28.616 -9.157 1.00 28.83 128 GLU B C 1
ATOM 3079 O O . GLU B 1 128 ? 1.845 -28.674 -10.380 1.00 29.28 128 GLU B O 1
ATOM 3085 N N . PHE B 1 129 ? 3.045 -28.567 -8.479 1.00 28.78 129 PHE B N 1
ATOM 3086 C CA . PHE B 1 129 ? 4.348 -28.543 -9.184 1.00 29.66 129 PHE B CA 1
ATOM 3087 C C . PHE B 1 129 ? 4.622 -29.902 -9.835 1.00 30.64 129 PHE B C 1
ATOM 3088 O O . PHE B 1 129 ? 4.488 -30.970 -9.157 1.00 30.78 129 PHE B O 1
ATOM 3096 N N . ALA B 1 130 ? 5.077 -29.857 -11.092 1.00 31.16 130 ALA B N 1
ATOM 3097 C CA . ALA B 1 130 ? 5.701 -31.007 -11.799 1.00 32.51 130 ALA B CA 1
ATOM 3098 C C . ALA B 1 130 ? 6.888 -31.511 -10.975 1.00 33.34 130 ALA B C 1
ATOM 3099 O O . ALA B 1 130 ? 7.026 -32.741 -10.855 1.00 34.50 130 ALA B O 1
ATOM 3101 N N . MET B 1 131 ? 7.654 -30.606 -10.357 1.00 33.44 131 MET B N 1
ATOM 3102 C CA . MET B 1 131 ? 8.785 -30.971 -9.448 1.00 35.18 131 MET B CA 1
ATOM 3103 C C . MET B 1 131 ? 8.310 -31.968 -8.385 1.00 34.98 131 MET B C 1
ATOM 3104 O O . MET B 1 131 ? 9.134 -32.792 -8.002 1.00 35.96 131 MET B O 1
ATOM 3109 N N . ASN B 1 132 ? 7.056 -31.911 -7.920 1.00 34.12 132 ASN B N 1
ATOM 3110 C CA . ASN B 1 132 ? 6.608 -32.857 -6.868 1.00 35.24 132 ASN B CA 1
ATOM 3111 C C . ASN B 1 132 ? 6.933 -34.275 -7.345 1.00 37.70 132 ASN B C 1
ATOM 3112 O O . ASN B 1 132 ? 7.221 -35.113 -6.489 1.00 37.61 132 ASN B O 1
ATOM 3117 N N . LYS B 1 133 ? 6.926 -34.520 -8.664 1.00 39.42 133 LYS B N 1
ATOM 3118 C CA . LYS B 1 133 ? 7.069 -35.901 -9.203 1.00 42.40 133 LYS B CA 1
ATOM 3119 C C . LYS B 1 133 ? 8.543 -36.314 -9.126 1.00 42.28 133 LYS B C 1
ATOM 3120 O O . LYS B 1 133 ? 8.768 -37.506 -8.852 1.00 42.55 133 LYS B O 1
ATOM 3126 N N . LEU B 1 134 ? 9.493 -35.376 -9.273 1.00 40.82 134 LEU B N 1
ATOM 3127 C CA . LEU B 1 134 ? 10.943 -35.661 -9.048 1.00 41.77 134 LEU B CA 1
ATOM 3128 C C . LEU B 1 134 ? 11.178 -35.891 -7.556 1.00 42.60 134 LEU B C 1
ATOM 3129 O O . LEU B 1 134 ? 11.856 -36.877 -7.220 1.00 44.43 134 LEU B O 1
ATOM 3134 N N . ALA B 1 135 ? 10.625 -35.024 -6.699 1.00 41.34 135 ALA B N 1
ATOM 3135 C CA . ALA B 1 135 ? 10.750 -35.135 -5.230 1.00 41.84 135 ALA B CA 1
ATOM 3136 C C . ALA B 1 135 ? 10.228 -36.504 -4.781 1.00 42.79 135 ALA B C 1
ATOM 3137 O O . ALA B 1 135 ? 10.944 -37.231 -4.095 1.00 43.93 135 ALA B O 1
ATOM 3139 N N . LEU B 1 136 ? 9.009 -36.840 -5.188 1.00 43.15 136 LEU B N 1
ATOM 3140 C CA . LEU B 1 136 ? 8.262 -38.037 -4.738 1.00 44.64 136 LEU B CA 1
ATOM 3141 C C . LEU B 1 136 ? 8.772 -39.297 -5.450 1.00 45.51 136 LEU B C 1
ATOM 3142 O O . LEU B 1 136 ? 8.951 -40.303 -4.749 1.00 46.72 136 LEU B O 1
ATOM 3147 N N . TRP B 1 137 ? 8.980 -39.290 -6.779 1.00 44.36 137 TRP B N 1
ATOM 3148 C CA . TRP B 1 137 ? 9.246 -40.555 -7.510 1.00 45.43 137 TRP B CA 1
ATOM 3149 C C . TRP B 1 137 ? 10.715 -40.680 -7.871 1.00 45.88 137 TRP B C 1
ATOM 3150 O O . TRP B 1 137 ? 11.132 -41.838 -8.160 1.00 47.97 137 TRP B O 1
ATOM 3161 N N . GLY B 1 138 ? 11.471 -39.586 -7.797 1.00 44.54 138 GLY B N 1
ATOM 3162 C CA . GLY B 1 138 ? 12.928 -39.623 -8.043 1.00 45.97 138 GLY B CA 1
ATOM 3163 C C . GLY B 1 138 ? 13.602 -40.802 -7.344 1.00 48.29 138 GLY B C 1
ATOM 3164 O O . GLY B 1 138 ? 14.193 -41.680 -7.974 1.00 50.22 138 GLY B O 1
ATOM 3165 N N . PRO B 1 139 ? 13.547 -40.831 -5.997 1.00 49.30 139 PRO B N 1
ATOM 3166 C CA . PRO B 1 139 ? 14.228 -41.870 -5.224 1.00 51.23 139 PRO B CA 1
ATOM 3167 C C . PRO B 1 139 ? 13.998 -43.305 -5.707 1.00 52.47 139 PRO B C 1
ATOM 3168 O O . PRO B 1 139 ? 14.973 -44.008 -5.983 1.00 54.45 139 PRO B O 1
ATOM 3172 N N . PRO B 1 140 ? 12.740 -43.806 -5.792 1.00 51.72 140 PRO B N 1
ATOM 3173 C CA . PRO B 1 140 ? 12.507 -45.178 -6.237 1.00 53.13 140 PRO B CA 1
ATOM 3174 C C . PRO B 1 140 ? 12.860 -45.371 -7.729 1.00 53.45 140 PRO B C 1
ATOM 3175 O O . PRO B 1 140 ? 13.327 -46.448 -8.108 1.00 54.79 140 PRO B O 1
ATOM 3179 N N . ILE B 1 141 ? 12.689 -44.343 -8.559 1.00 51.35 141 ILE B N 1
ATOM 3180 C CA . ILE B 1 141 ? 13.079 -44.470 -9.995 1.00 51.75 141 ILE B CA 1
ATOM 3181 C C . ILE B 1 141 ? 14.602 -44.562 -10.087 1.00 52.47 141 ILE B C 1
ATOM 3182 O O . ILE B 1 141 ? 15.081 -45.383 -10.870 1.00 54.16 141 ILE B O 1
ATOM 3187 N N . ARG B 1 142 ? 15.325 -43.740 -9.333 1.00 51.77 142 ARG B N 1
ATOM 3188 C CA . ARG B 1 142 ? 16.801 -43.784 -9.303 1.00 53.48 142 ARG B CA 1
ATOM 3189 C C . ARG B 1 142 ? 17.280 -45.093 -8.683 1.00 56.24 142 ARG B C 1
ATOM 3190 O O . ARG B 1 142 ? 18.299 -45.604 -9.137 1.00 57.99 142 ARG B O 1
ATOM 3198 N N . ALA B 1 143 ? 16.601 -45.602 -7.665 1.00 57.22 143 ALA B N 1
ATOM 3199 C CA . ALA B 1 143 ? 17.080 -46.787 -6.924 1.00 60.52 143 ALA B CA 1
ATOM 3200 C C . ALA B 1 143 ? 16.823 -48.055 -7.751 1.00 63.20 143 ALA B C 1
ATOM 3201 O O . ALA B 1 143 ? 17.773 -48.858 -7.855 1.00 65.63 143 ALA B O 1
ATOM 3203 N N . GLU B 1 144 ? 15.612 -48.233 -8.301 1.00 63.62 144 GLU B N 1
ATOM 3204 C CA . GLU B 1 144 ? 15.150 -49.519 -8.899 1.00 66.36 144 GLU B CA 1
ATOM 3205 C C . GLU B 1 144 ? 14.273 -49.338 -10.136 1.00 65.77 144 GLU B C 1
ATOM 3206 O O . GLU B 1 144 ? 13.563 -50.295 -10.451 1.00 67.26 144 GLU B O 1
ATOM 3212 N N . ARG B 1 145 ? 14.212 -48.158 -10.758 1.00 64.16 145 ARG B N 1
ATOM 3213 C CA . ARG B 1 145 ? 13.321 -47.919 -11.926 1.00 62.69 145 ARG B CA 1
ATOM 3214 C C . ARG B 1 145 ? 11.909 -48.443 -11.635 1.00 61.78 145 ARG B C 1
ATOM 3215 O O . ARG B 1 145 ? 11.350 -49.132 -12.473 1.00 61.59 145 ARG B O 1
ATOM 3223 N N . VAL B 1 146 ? 11.331 -48.089 -10.494 1.00 61.49 146 VAL B N 1
ATOM 3224 C CA . VAL B 1 146 ? 9.951 -48.525 -10.118 1.00 62.04 146 VAL B CA 1
ATOM 3225 C C . VAL B 1 146 ? 9.202 -47.373 -9.446 1.00 58.33 146 VAL B C 1
ATOM 3226 O O . VAL B 1 146 ? 9.848 -46.551 -8.775 1.00 56.40 146 VAL B O 1
ATOM 3230 N N . VAL B 1 147 ? 7.883 -47.333 -9.616 1.00 56.86 147 VAL B N 1
ATOM 3231 C CA . VAL B 1 147 ? 7.020 -46.353 -8.903 1.00 55.54 147 VAL B CA 1
ATOM 3232 C C . VAL B 1 147 ? 5.882 -47.104 -8.214 1.00 56.68 147 VAL B C 1
ATOM 3233 O O . VAL B 1 147 ? 5.180 -47.887 -8.897 1.00 56.74 147 VAL B O 1
ATOM 3237 N N . ARG B 1 148 ? 5.744 -46.874 -6.904 1.00 56.49 148 ARG B N 1
ATOM 3238 C CA . ARG B 1 148 ? 4.674 -47.461 -6.068 1.00 58.30 148 ARG B CA 1
ATOM 3239 C C . ARG B 1 148 ? 3.669 -46.349 -5.809 1.00 57.07 148 ARG B C 1
ATOM 3240 O O . ARG B 1 148 ? 4.078 -45.325 -5.240 1.00 55.88 148 ARG B O 1
ATOM 3248 N N . GLU B 1 149 ? 2.431 -46.546 -6.256 1.00 58.05 149 GLU B N 1
ATOM 3249 C CA . GLU B 1 149 ? 1.409 -45.481 -6.372 1.00 56.91 149 GLU B CA 1
ATOM 3250 C C . GLU B 1 149 ? 0.069 -46.071 -5.973 1.00 57.36 149 GLU B C 1
ATOM 3251 O O . GLU B 1 149 ? -0.349 -47.065 -6.536 1.00 59.20 149 GLU B O 1
ATOM 3257 N N . PRO B 1 150 ? -0.640 -45.499 -4.988 1.00 56.71 150 PRO B N 1
ATOM 3258 C CA . PRO B 1 150 ? -1.954 -46.013 -4.620 1.00 58.56 150 PRO B CA 1
ATOM 3259 C C . PRO B 1 150 ? -3.100 -45.553 -5.529 1.00 58.62 150 PRO B C 1
ATOM 3260 O O . PRO B 1 150 ? -4.113 -46.220 -5.525 1.00 59.92 150 PRO B O 1
ATOM 3264 N N . ALA B 1 151 ? -2.938 -44.438 -6.256 1.00 56.99 151 ALA B N 1
ATOM 3265 C CA . ALA B 1 151 ? -4.011 -43.828 -7.072 1.00 55.61 151 ALA B CA 1
ATOM 3266 C C . ALA B 1 151 ? -3.498 -43.601 -8.486 1.00 55.61 151 ALA B C 1
ATOM 3267 O O . ALA B 1 151 ? -3.334 -42.470 -8.932 1.00 53.75 151 ALA B O 1
ATOM 3269 N N . PRO B 1 152 ? -3.302 -44.686 -9.260 1.00 57.54 152 PRO B N 1
ATOM 3270 C CA . PRO B 1 152 ? -2.664 -44.596 -10.575 1.00 56.71 152 PRO B CA 1
ATOM 3271 C C . PRO B 1 152 ? -3.591 -43.933 -11.607 1.00 56.37 152 PRO B C 1
ATOM 3272 O O . PRO B 1 152 ? -3.132 -43.342 -12.564 1.00 54.68 152 PRO B O 1
ATOM 3276 N N . ASP B 1 153 ? -4.894 -44.048 -11.360 1.00 58.01 153 ASP B N 1
ATOM 3277 C CA . ASP B 1 153 ? -5.978 -43.572 -12.251 1.00 57.67 153 ASP B CA 1
ATOM 3278 C C . ASP B 1 153 ? -6.414 -42.171 -11.828 1.00 54.45 153 ASP B C 1
ATOM 3279 O O . ASP B 1 153 ? -7.263 -41.639 -12.502 1.00 54.64 153 ASP B O 1
ATOM 3284 N N . ALA B 1 154 ? -5.868 -41.625 -10.742 1.00 52.23 154 ALA B N 1
ATOM 3285 C CA . ALA B 1 154 ? -6.078 -40.226 -10.306 1.00 49.06 154 ALA B CA 1
ATOM 3286 C C . ALA B 1 154 ? -5.058 -39.336 -11.005 1.00 46.74 154 ALA B C 1
ATOM 3287 O O . ALA B 1 154 ? -4.072 -39.869 -11.521 1.00 48.33 154 ALA B O 1
ATOM 3289 N N . GLY B 1 155 ? -5.267 -38.021 -10.969 1.00 43.92 155 GLY B N 1
ATOM 3290 C CA . GLY B 1 155 ? -4.268 -37.055 -11.453 1.00 41.20 155 GLY B CA 1
ATOM 3291 C C . GLY B 1 155 ? -4.733 -35.616 -11.386 1.00 38.21 155 GLY B C 1
ATOM 3292 O O . GLY B 1 155 ? -5.837 -35.349 -10.975 1.00 37.94 155 GLY B O 1
ATOM 3293 N N . TRP B 1 156 ? -3.864 -34.695 -11.749 1.00 36.22 156 TRP B N 1
ATOM 3294 C CA . TRP B 1 156 ? -4.218 -33.263 -11.829 1.00 35.02 156 TRP B CA 1
ATOM 3295 C C . TRP B 1 156 ? -3.503 -32.643 -13.042 1.00 33.16 156 TRP B C 1
ATOM 3296 O O . TRP B 1 156 ? -3.254 -33.361 -14.006 1.00 34.05 156 TRP B O 1
ATOM 3307 N N . PHE B 1 157 ? -3.182 -31.360 -12.967 1.00 30.78 157 PHE B N 1
ATOM 3308 C CA . PHE B 1 157 ? -2.571 -30.536 -14.011 1.00 29.34 157 PHE B CA 1
ATOM 3309 C C . PHE B 1 157 ? -1.200 -30.072 -13.576 1.00 28.07 157 PHE B C 1
ATOM 3310 O O . PHE B 1 157 ? -0.996 -28.884 -13.419 1.00 27.04 157 PHE B O 1
ATOM 3318 N N . PRO B 1 158 ? -0.200 -30.943 -13.415 1.00 28.59 158 PRO B N 1
ATOM 3319 C CA . PRO B 1 158 ? 1.103 -30.482 -12.969 1.00 28.54 158 PRO B CA 1
ATOM 3320 C C . PRO B 1 158 ? 1.644 -29.370 -13.877 1.00 27.93 158 PRO B C 1
ATOM 3321 O O . PRO B 1 158 ? 1.532 -29.483 -15.071 1.00 30.14 158 PRO B O 1
ATOM 3325 N N . VAL B 1 159 ? 2.280 -28.377 -13.279 1.00 26.92 159 VAL B N 1
ATOM 3326 C CA . VAL B 1 159 ? 2.777 -27.164 -13.969 1.00 26.62 159 VAL B CA 1
ATOM 3327 C C . VAL B 1 159 ? 4.293 -27.175 -13.935 1.00 26.67 159 VAL B C 1
ATOM 3328 O O . VAL B 1 159 ? 4.855 -27.510 -12.925 1.00 27.42 159 VAL B O 1
ATOM 3332 N N . HIS B 1 160 ? 4.908 -26.808 -15.037 1.00 26.87 160 HIS B N 1
ATOM 3333 C CA . HIS B 1 160 ? 6.367 -26.633 -15.154 1.00 27.91 160 HIS B CA 1
ATOM 3334 C C . HIS B 1 160 ? 6.802 -25.376 -14.386 1.00 27.17 160 HIS B C 1
ATOM 3335 O O . HIS B 1 160 ? 6.168 -24.306 -14.515 1.00 27.16 160 HIS B O 1
ATOM 3342 N N . GLU B 1 161 ? 7.864 -25.495 -13.616 1.00 27.39 161 GLU B N 1
ATOM 3343 C CA . GLU B 1 161 ? 8.376 -24.394 -12.782 1.00 27.80 161 GLU B CA 1
ATOM 3344 C C . GLU B 1 161 ? 8.846 -23.233 -13.661 1.00 27.86 161 GLU B C 1
ATOM 3345 O O . GLU B 1 161 ? 8.860 -22.098 -13.158 1.00 28.00 161 GLU B O 1
ATOM 3351 N N . GLN B 1 162 ? 9.255 -23.468 -14.909 1.00 29.05 162 GLN B N 1
ATOM 3352 C CA A GLN B 1 162 ? 9.740 -22.360 -15.784 0.60 29.16 162 GLN B CA 1
ATOM 3353 C CA B GLN B 1 162 ? 9.739 -22.382 -15.805 0.40 28.16 162 GLN B CA 1
ATOM 3354 C C . GLN B 1 162 ? 8.532 -21.541 -16.235 1.00 27.76 162 GLN B C 1
ATOM 3355 O O . GLN B 1 162 ? 8.689 -20.331 -16.414 1.00 27.02 162 GLN B O 1
ATOM 3366 N N . ASP B 1 163 ? 7.357 -22.163 -16.335 1.00 28.35 163 ASP B N 1
ATOM 3367 C CA . ASP B 1 163 ? 6.092 -21.404 -16.540 1.00 28.50 163 ASP B CA 1
ATOM 3368 C C . ASP B 1 163 ? 5.947 -20.422 -15.374 1.00 27.65 163 ASP B C 1
ATOM 3369 O O . ASP B 1 163 ? 5.581 -19.284 -15.632 1.00 28.03 163 ASP B O 1
ATOM 3374 N N . ILE B 1 164 ? 6.218 -20.852 -14.134 1.00 26.96 164 ILE B N 1
ATOM 3375 C CA . ILE B 1 164 ? 6.060 -20.039 -12.892 1.00 25.81 164 ILE B CA 1
ATOM 3376 C C . ILE B 1 164 ? 7.084 -18.890 -12.905 1.00 24.90 164 ILE B C 1
ATOM 3377 O O . ILE B 1 164 ? 6.692 -17.736 -12.641 1.00 22.90 164 ILE B O 1
ATOM 3382 N N . ALA B 1 165 ? 8.355 -19.210 -13.170 1.00 24.95 165 ALA B N 1
ATOM 3383 C CA . ALA B 1 165 ? 9.442 -18.219 -13.347 1.00 25.29 165 ALA B CA 1
ATOM 3384 C C . ALA B 1 165 ? 9.064 -17.233 -14.446 1.00 25.05 165 ALA B C 1
ATOM 3385 O O . ALA B 1 165 ? 9.177 -15.995 -14.212 1.00 24.94 165 ALA B O 1
ATOM 3387 N N . ASP B 1 166 ? 8.641 -17.745 -15.589 1.00 25.33 166 ASP B N 1
ATOM 3388 C CA . ASP B 1 166 ? 8.297 -16.875 -16.740 1.00 26.36 166 ASP B CA 1
ATOM 3389 C C . ASP B 1 166 ? 7.304 -15.823 -16.270 1.00 24.09 166 ASP B C 1
ATOM 3390 O O . ASP B 1 166 ? 7.500 -14.653 -16.567 1.00 23.94 166 ASP B O 1
ATOM 3395 N N . VAL B 1 167 ? 6.248 -16.239 -15.589 1.00 23.39 167 VAL B N 1
ATOM 3396 C CA . VAL B 1 167 ? 5.173 -15.300 -15.145 1.00 23.01 167 VAL B CA 1
ATOM 3397 C C . VAL B 1 167 ? 5.750 -14.326 -14.108 1.00 22.48 167 VAL B C 1
ATOM 3398 O O . VAL B 1 167 ? 5.421 -13.126 -14.132 1.00 22.03 167 VAL B O 1
ATOM 3402 N N . ALA B 1 168 ? 6.560 -14.812 -13.180 1.00 22.82 168 ALA B N 1
ATOM 3403 C CA . ALA B 1 168 ? 7.136 -13.949 -12.124 1.00 23.00 168 ALA B CA 1
ATOM 3404 C C . ALA B 1 168 ? 7.993 -12.845 -12.768 1.00 23.01 168 ALA B C 1
ATOM 3405 O O . ALA B 1 168 ? 7.907 -11.658 -12.304 1.00 22.46 168 ALA B O 1
ATOM 3407 N N . VAL B 1 169 ? 8.764 -13.209 -13.799 1.00 23.24 169 VAL B N 1
ATOM 3408 C CA . VAL B 1 169 ? 9.713 -12.285 -14.482 1.00 23.57 169 VAL B CA 1
ATOM 3409 C C . VAL B 1 169 ? 8.909 -11.197 -15.158 1.00 23.09 169 VAL B C 1
ATOM 3410 O O . VAL B 1 169 ? 9.261 -10.009 -15.018 1.00 23.67 169 VAL B O 1
ATOM 3414 N N . LEU B 1 170 ? 7.827 -11.576 -15.816 1.00 22.89 170 LEU B N 1
ATOM 3415 C CA . LEU B 1 170 ? 6.945 -10.576 -16.481 1.00 22.72 170 LEU B CA 1
ATOM 3416 C C . LEU B 1 170 ? 6.338 -9.652 -15.406 1.00 22.16 170 LEU B C 1
ATOM 3417 O O . LEU B 1 170 ? 6.348 -8.427 -15.582 1.00 22.65 170 LEU B O 1
ATOM 3422 N N . ALA B 1 171 ? 5.913 -10.187 -14.271 1.00 21.96 171 ALA B N 1
ATOM 3423 C CA . ALA B 1 171 ? 5.260 -9.379 -13.215 1.00 21.66 171 ALA B CA 1
ATOM 3424 C C . ALA B 1 171 ? 6.303 -8.451 -12.602 1.00 21.97 171 ALA B C 1
ATOM 3425 O O . ALA B 1 171 ? 5.960 -7.285 -12.277 1.00 21.88 171 ALA B O 1
ATOM 3427 N N . LEU B 1 172 ? 7.532 -8.935 -12.464 1.00 22.39 172 LEU B N 1
ATOM 3428 C CA . LEU B 1 172 ? 8.629 -8.114 -11.894 1.00 23.47 172 LEU B CA 1
ATOM 3429 C C . LEU B 1 172 ? 9.041 -6.970 -12.830 1.00 24.39 172 LEU B C 1
ATOM 3430 O O . LEU B 1 172 ? 9.579 -5.988 -12.311 1.00 24.12 172 LEU B O 1
ATOM 3435 N N . THR B 1 173 ? 8.844 -7.081 -14.151 1.00 25.00 173 THR B N 1
ATOM 3436 C CA . THR B 1 173 ? 9.500 -6.139 -15.089 1.00 26.79 173 THR B CA 1
ATOM 3437 C C . THR B 1 173 ? 8.528 -5.478 -16.062 1.00 27.45 173 THR B C 1
ATOM 3438 O O . THR B 1 173 ? 8.992 -4.642 -16.790 1.00 29.55 173 THR B O 1
ATOM 3442 N N . GLU B 1 174 ? 7.248 -5.784 -16.118 1.00 26.87 174 GLU B N 1
ATOM 3443 C CA . GLU B 1 174 ? 6.435 -5.011 -17.073 1.00 27.74 174 GLU B CA 1
ATOM 3444 C C . GLU B 1 174 ? 5.105 -4.586 -16.434 1.00 27.98 174 GLU B C 1
ATOM 3445 O O . GLU B 1 174 ? 4.681 -5.165 -15.410 1.00 27.05 174 GLU B O 1
ATOM 3451 N N . GLU B 1 175 ? 4.467 -3.596 -17.047 1.00 28.84 175 GLU B N 1
ATOM 3452 C CA . GLU B 1 175 ? 3.179 -3.013 -16.596 1.00 30.07 175 GLU B CA 1
ATOM 3453 C C . GLU B 1 175 ? 2.017 -3.949 -16.944 1.00 28.54 175 GLU B C 1
ATOM 3454 O O . GLU B 1 175 ? 2.181 -4.813 -17.791 1.00 29.01 175 GLU B O 1
ATOM 3460 N N . GLY B 1 176 ? 0.876 -3.763 -16.295 1.00 27.22 176 GLY B N 1
ATOM 3461 C CA . GLY B 1 176 ? -0.353 -4.488 -16.619 1.00 26.77 176 GLY B CA 1
ATOM 3462 C C . GLY B 1 176 ? -0.596 -5.665 -15.709 1.00 25.68 176 GLY B C 1
ATOM 3463 O O . GLY B 1 176 ? -1.657 -6.282 -15.859 1.00 26.61 176 GLY B O 1
ATOM 3464 N N . HIS B 1 177 ? 0.287 -5.973 -14.761 1.00 25.12 177 HIS B N 1
ATOM 3465 C CA . HIS B 1 177 ? 0.075 -7.133 -13.852 1.00 23.58 177 HIS B CA 1
ATOM 3466 C C . HIS B 1 177 ? -0.203 -6.682 -12.429 1.00 23.28 177 HIS B C 1
ATOM 3467 O O . HIS B 1 177 ? -0.380 -7.550 -11.602 1.00 22.80 177 HIS B O 1
ATOM 3474 N N . ALA B 1 178 ? -0.253 -5.389 -12.150 1.00 23.35 178 ALA B N 1
ATOM 3475 C CA . ALA B 1 178 ? -0.505 -4.908 -10.783 1.00 23.49 178 ALA B CA 1
ATOM 3476 C C . ALA B 1 178 ? -1.913 -5.337 -10.354 1.00 24.06 178 ALA B C 1
ATOM 3477 O O . ALA B 1 178 ? -2.869 -5.134 -11.092 1.00 24.79 178 ALA B O 1
ATOM 3479 N N . GLY B 1 179 ? -2.039 -5.953 -9.181 1.00 24.25 179 GLY B N 1
ATOM 3480 C CA . GLY B 1 179 ? -3.362 -6.265 -8.622 1.00 24.68 179 GLY B CA 1
ATOM 3481 C C . GLY B 1 179 ? -3.943 -7.531 -9.199 1.00 24.41 179 GLY B C 1
ATOM 3482 O O . GLY B 1 179 ? -5.145 -7.800 -8.972 1.00 26.13 179 GLY B O 1
ATOM 3483 N N . GLN B 1 180 ? -3.111 -8.301 -9.875 1.00 23.99 180 GLN B N 1
ATOM 3484 C CA . GLN B 1 180 ? -3.501 -9.584 -10.507 1.00 24.32 180 GLN B CA 1
ATOM 3485 C C . GLN B 1 180 ? -2.959 -10.709 -9.635 1.00 24.23 180 GLN B C 1
ATOM 3486 O O . GLN B 1 180 ? -1.834 -10.587 -9.077 1.00 24.52 180 GLN B O 1
ATOM 3492 N N . ALA B 1 181 ? -3.750 -11.755 -9.522 1.00 24.84 181 ALA B N 1
ATOM 3493 C CA . ALA B 1 181 ? -3.339 -13.045 -8.958 1.00 25.09 181 ALA B CA 1
ATOM 3494 C C . ALA B 1 181 ? -3.478 -14.057 -10.085 1.00 24.75 181 ALA B C 1
ATOM 3495 O O . ALA B 1 181 ? -4.598 -14.357 -10.450 1.00 26.05 181 ALA B O 1
ATOM 3497 N N . TYR B 1 182 ? -2.380 -14.543 -10.622 1.00 23.54 182 TYR B N 1
ATOM 3498 C CA . TYR B 1 182 ? -2.412 -15.463 -11.772 1.00 23.10 182 TYR B CA 1
ATOM 3499 C C . TYR B 1 182 ? -2.343 -16.903 -11.275 1.00 23.67 182 TYR B C 1
ATOM 3500 O O . TYR B 1 182 ? -1.320 -17.288 -10.722 1.00 23.15 182 TYR B O 1
ATOM 3509 N N . THR B 1 183 ? -3.398 -17.677 -11.463 1.00 23.99 183 THR B N 1
ATOM 3510 C CA . THR B 1 183 ? -3.355 -19.109 -11.106 1.00 24.69 183 THR B CA 1
ATOM 3511 C C . THR B 1 183 ? -2.739 -19.900 -12.273 1.00 25.33 183 THR B C 1
ATOM 3512 O O . THR B 1 183 ? -3.212 -19.739 -13.443 1.00 25.67 183 THR B O 1
ATOM 3516 N N . LEU B 1 184 ? -1.736 -20.736 -11.987 1.00 25.10 184 LEU B N 1
ATOM 3517 C CA . LEU B 1 184 ? -0.924 -21.423 -13.024 1.00 25.10 184 LEU B CA 1
ATOM 3518 C C . LEU B 1 184 ? -1.069 -22.934 -12.911 1.00 25.75 184 LEU B C 1
ATOM 3519 O O . LEU B 1 184 ? -0.405 -23.519 -12.085 1.00 26.04 184 LEU B O 1
ATOM 3524 N N . ASN B 1 185 ? -1.841 -23.531 -13.802 1.00 26.80 185 ASN B N 1
ATOM 3525 C CA . ASN B 1 185 ? -1.910 -25.000 -14.004 1.00 27.75 185 ASN B CA 1
ATOM 3526 C C . ASN B 1 185 ? -1.092 -25.356 -15.256 1.00 28.68 185 ASN B C 1
ATOM 3527 O O . ASN B 1 185 ? -0.827 -24.458 -16.141 1.00 27.45 185 ASN B O 1
ATOM 3532 N N . GLY B 1 186 ? -0.701 -26.628 -15.311 1.00 29.71 186 GLY B N 1
ATOM 3533 C CA . GLY B 1 186 ? -0.194 -27.270 -16.527 1.00 30.94 186 GLY B CA 1
ATOM 3534 C C . GLY B 1 186 ? -1.324 -27.400 -17.536 1.00 32.32 186 GLY B C 1
ATOM 3535 O O . GLY B 1 186 ? -2.504 -27.318 -17.189 1.00 32.08 186 GLY B O 1
ATOM 3536 N N . PRO B 1 187 ? -0.969 -27.610 -18.817 1.00 33.03 187 PRO B N 1
ATOM 3537 C CA . PRO B 1 187 ? -1.940 -27.565 -19.891 1.00 33.99 187 PRO B CA 1
ATOM 3538 C C . PRO B 1 187 ? -2.838 -28.794 -19.979 1.00 35.33 187 PRO B C 1
ATOM 3539 O O . PRO B 1 187 ? -3.681 -28.759 -20.789 1.00 36.54 187 PRO B O 1
ATOM 3543 N N . GLU B 1 188 ? -2.606 -29.849 -19.214 1.00 37.15 188 GLU B N 1
ATOM 3544 C CA . GLU B 1 188 ? -3.466 -31.056 -19.342 1.00 39.81 188 GLU B CA 1
ATOM 3545 C C . GLU B 1 188 ? -3.631 -31.800 -18.013 1.00 38.55 188 GLU B C 1
ATOM 3546 O O . GLU B 1 188 ? -2.700 -31.790 -17.152 1.00 37.48 188 GLU B O 1
ATOM 3552 N N . LEU B 1 189 ? -4.820 -32.383 -17.862 1.00 38.61 189 LEU B N 1
ATOM 3553 C CA . LEU B 1 189 ? -5.109 -33.483 -16.911 1.00 40.14 189 LEU B CA 1
ATOM 3554 C C . LEU B 1 189 ? -4.333 -34.761 -17.302 1.00 40.77 189 LEU B C 1
ATOM 3555 O O . LEU B 1 189 ? -4.498 -35.273 -18.399 1.00 40.21 189 LEU B O 1
ATOM 3560 N N . LEU B 1 190 ? -3.517 -35.259 -16.378 1.00 41.29 190 LEU B N 1
ATOM 3561 C CA . LEU B 1 190 ? -2.736 -36.511 -16.510 1.00 42.87 190 LEU B CA 1
ATOM 3562 C C . LEU B 1 190 ? -2.942 -37.383 -15.268 1.00 42.99 190 LEU B C 1
ATOM 3563 O O . LEU B 1 190 ? -2.675 -36.905 -14.179 1.00 42.75 190 LEU B O 1
ATOM 3568 N N . THR B 1 191 ? -3.312 -38.648 -15.441 1.00 44.14 191 THR B N 1
ATOM 3569 C CA . THR B 1 191 ? -3.237 -39.668 -14.376 1.00 44.93 191 THR B CA 1
ATOM 3570 C C . THR B 1 191 ? -1.774 -39.836 -13.956 1.00 45.00 191 THR B C 1
ATOM 3571 O O . THR B 1 191 ? -0.845 -39.545 -14.761 1.00 44.60 191 THR B O 1
ATOM 3575 N N . HIS B 1 192 ? -1.569 -40.306 -12.734 1.00 45.68 192 HIS B N 1
ATOM 3576 C CA . HIS B 1 192 ? -0.230 -40.641 -12.189 1.00 46.12 192 HIS B CA 1
ATOM 3577 C C . HIS B 1 192 ? 0.429 -41.665 -13.119 1.00 46.85 192 HIS B C 1
ATOM 3578 O O . HIS B 1 192 ? 1.623 -41.522 -13.452 1.00 45.82 192 HIS B O 1
ATOM 3585 N N . ARG B 1 193 ? -0.361 -42.630 -13.572 1.00 48.83 193 ARG B N 1
ATOM 3586 C CA . ARG B 1 193 ? 0.088 -43.697 -14.493 1.00 50.86 193 ARG B CA 1
ATOM 3587 C C . ARG B 1 193 ? 0.675 -43.053 -15.745 1.00 49.64 193 ARG B C 1
ATOM 3588 O O . ARG B 1 193 ? 1.775 -43.430 -16.155 1.00 49.61 193 ARG B O 1
ATOM 3596 N N . ARG B 1 194 ? -0.065 -42.125 -16.339 1.00 48.76 194 ARG B N 1
ATOM 3597 C CA . ARG B 1 194 ? 0.369 -41.441 -17.571 1.00 47.85 194 ARG B CA 1
ATOM 3598 C C . ARG B 1 194 ? 1.632 -40.645 -17.241 1.00 45.79 194 ARG B C 1
ATOM 3599 O O . ARG B 1 194 ? 2.551 -40.640 -18.063 1.00 46.53 194 ARG B O 1
ATOM 3607 N N . GLN B 1 195 ? 1.689 -40.017 -16.066 1.00 44.03 195 GLN B N 1
ATOM 3608 C CA . GLN B 1 195 ? 2.860 -39.201 -15.662 1.00 42.27 195 GLN B CA 1
ATOM 3609 C C . GLN B 1 195 ? 4.100 -40.089 -15.601 1.00 43.49 195 GLN B C 1
ATOM 3610 O O . GLN B 1 195 ? 5.144 -39.633 -16.075 1.00 43.05 195 GLN B O 1
ATOM 3616 N N . VAL B 1 196 ? 3.981 -41.302 -15.067 1.00 44.98 196 VAL B N 1
ATOM 3617 C CA . VAL B 1 196 ? 5.118 -42.268 -14.990 1.00 47.32 196 VAL B CA 1
ATOM 3618 C C . VAL B 1 196 ? 5.486 -42.694 -16.415 1.00 48.90 196 VAL B C 1
ATOM 3619 O O . VAL B 1 196 ? 6.689 -42.722 -16.721 1.00 49.42 196 VAL B O 1
ATOM 3623 N N . GLU B 1 197 ? 4.507 -42.954 -17.281 1.00 50.54 197 GLU B N 1
ATOM 3624 C CA . GLU B 1 197 ? 4.789 -43.275 -18.713 1.00 52.58 197 GLU B CA 1
ATOM 3625 C C . GLU B 1 197 ? 5.665 -42.161 -19.314 1.00 49.79 197 GLU B C 1
ATOM 3626 O O . GLU B 1 197 ? 6.679 -42.467 -19.969 1.00 49.86 197 GLU B O 1
ATOM 3632 N N . LEU B 1 198 ? 5.297 -40.903 -19.097 1.00 46.93 198 LEU B N 1
ATOM 3633 C CA . LEU B 1 198 ? 6.003 -39.756 -19.727 1.00 45.37 198 LEU B CA 1
ATOM 3634 C C . LEU B 1 198 ? 7.432 -39.634 -19.193 1.00 45.74 198 LEU B C 1
ATOM 3635 O O . LEU B 1 198 ? 8.322 -39.158 -19.945 1.00 46.11 198 LEU B O 1
ATOM 3640 N N . ILE B 1 199 ? 7.671 -40.063 -17.955 1.00 46.08 199 ILE B N 1
ATOM 3641 C CA . ILE B 1 199 ? 9.034 -40.022 -17.369 1.00 45.82 199 ILE B CA 1
ATOM 3642 C C . ILE B 1 199 ? 9.805 -41.174 -17.999 1.00 47.69 199 ILE B C 1
ATOM 3643 O O . ILE B 1 199 ? 10.924 -40.920 -18.441 1.00 48.18 199 ILE B O 1
ATOM 3648 N N . ALA B 1 200 ? 9.214 -42.373 -18.052 1.00 49.28 200 ALA B N 1
ATOM 3649 C CA . ALA B 1 200 ? 9.788 -43.542 -18.769 1.00 51.85 200 ALA B CA 1
ATOM 3650 C C . ALA B 1 200 ? 10.147 -43.127 -20.209 1.00 52.17 200 ALA B C 1
ATOM 3651 O O . ALA B 1 200 ? 11.280 -43.392 -20.629 1.00 51.96 200 ALA B O 1
ATOM 3653 N N . ASP B 1 201 ? 9.248 -42.439 -20.913 1.00 52.62 201 ASP B N 1
ATOM 3654 C CA . ASP B 1 201 ? 9.550 -41.940 -22.279 1.00 54.99 201 ASP B CA 1
ATOM 3655 C C . ASP B 1 201 ? 10.749 -40.991 -22.222 1.00 53.70 201 ASP B C 1
ATOM 3656 O O . ASP B 1 201 ? 11.691 -41.205 -22.988 1.00 54.46 201 ASP B O 1
ATOM 3661 N N . ALA B 1 202 ? 10.746 -39.994 -21.345 1.00 51.66 202 ALA B N 1
ATOM 3662 C CA . ALA B 1 202 ? 11.817 -38.969 -21.312 1.00 51.41 202 ALA B CA 1
ATOM 3663 C C . ALA B 1 202 ? 13.173 -39.636 -21.039 1.00 52.78 202 ALA B C 1
ATOM 3664 O O . ALA B 1 202 ? 14.188 -39.155 -21.559 1.00 51.91 202 ALA B O 1
ATOM 3666 N N . MET B 1 203 ? 13.188 -40.696 -20.233 1.00 54.25 203 MET B N 1
ATOM 3667 C CA . MET B 1 203 ? 14.429 -41.409 -19.845 1.00 57.17 203 MET B CA 1
ATOM 3668 C C . MET B 1 203 ? 14.877 -42.377 -20.952 1.00 60.09 203 MET B C 1
ATOM 3669 O O . MET B 1 203 ? 16.085 -42.732 -20.985 1.00 60.88 203 MET B O 1
ATOM 3674 N N . GLY B 1 204 ? 13.930 -42.859 -21.764 1.00 61.02 204 GLY B N 1
ATOM 3675 C CA . GLY B 1 204 ? 14.164 -43.936 -22.741 1.00 63.87 204 GLY B CA 1
ATOM 3676 C C . GLY B 1 204 ? 14.482 -45.244 -22.050 1.00 66.27 204 GLY B C 1
ATOM 3677 O O . GLY B 1 204 ? 15.343 -45.976 -22.537 1.00 67.12 204 GLY B O 1
ATOM 3678 N N . GLU B 1 205 ? 13.773 -45.518 -20.962 1.00 67.98 205 GLU B N 1
ATOM 3679 C CA . GLU B 1 205 ? 13.995 -46.680 -20.074 1.00 71.00 205 GLU B CA 1
ATOM 3680 C C . GLU B 1 205 ? 12.653 -47.079 -19.463 1.00 69.82 205 GLU B C 1
ATOM 3681 O O . GLU B 1 205 ? 11.851 -46.178 -19.162 1.00 66.70 205 GLU B O 1
ATOM 3687 N N . GLU B 1 206 ? 12.425 -48.385 -19.325 1.00 72.21 206 GLU B N 1
ATOM 3688 C CA . GLU B 1 206 ? 11.221 -48.959 -18.679 1.00 72.75 206 GLU B CA 1
ATOM 3689 C C . GLU B 1 206 ? 11.209 -48.499 -17.223 1.00 69.92 206 GLU B C 1
ATOM 3690 O O . GLU B 1 206 ? 12.279 -48.455 -16.579 1.00 71.06 206 GLU B O 1
ATOM 3696 N N . ILE B 1 207 ? 10.033 -48.123 -16.749 1.00 66.47 207 ILE B N 1
ATOM 3697 C CA . ILE B 1 207 ? 9.752 -47.928 -15.306 1.00 65.33 207 ILE B CA 1
ATOM 3698 C C . ILE B 1 207 ? 8.515 -48.754 -14.985 1.00 66.39 207 ILE B C 1
ATOM 3699 O O . ILE B 1 207 ? 7.498 -48.516 -15.634 1.00 64.56 207 ILE B O 1
ATOM 3704 N N . ARG B 1 208 ? 8.610 -49.662 -14.011 1.00 69.51 208 ARG B N 1
ATOM 3705 C CA . ARG B 1 208 ? 7.466 -50.489 -13.552 1.00 71.64 208 ARG B CA 1
ATOM 3706 C C . ARG B 1 208 ? 6.595 -49.642 -12.630 1.00 69.42 208 ARG B C 1
ATOM 3707 O O . ARG B 1 208 ? 7.151 -48.990 -11.741 1.00 67.83 208 ARG B O 1
ATOM 3715 N N . LEU B 1 209 ? 5.281 -49.671 -12.836 1.00 69.22 209 LEU B N 1
ATOM 3716 C CA . LEU B 1 209 ? 4.306 -49.126 -11.866 1.00 69.21 209 LEU B CA 1
ATOM 3717 C C . LEU B 1 209 ? 3.742 -50.275 -11.026 1.00 72.31 209 LEU B C 1
ATOM 3718 O O . LEU B 1 209 ? 3.067 -51.146 -11.584 1.00 74.91 209 LEU B O 1
ATOM 3723 N N . GLU B 1 210 ? 4.010 -50.257 -9.725 1.00 73.52 210 GLU B N 1
ATOM 3724 C CA . GLU B 1 210 ? 3.454 -51.211 -8.738 1.00 76.17 210 GLU B CA 1
ATOM 3725 C C . GLU B 1 210 ? 2.295 -50.491 -8.040 1.00 74.68 210 GLU B C 1
ATOM 3726 O O . GLU B 1 210 ? 2.526 -49.452 -7.412 1.00 72.63 210 GLU B O 1
ATOM 3732 N N . VAL B 1 211 ? 1.074 -50.982 -8.172 1.00 75.47 211 VAL B N 1
ATOM 3733 C CA . VAL B 1 211 ? -0.067 -50.327 -7.486 1.00 75.18 211 VAL B CA 1
ATOM 3734 C C . VAL B 1 211 ? -0.118 -50.875 -6.077 1.00 77.45 211 VAL B C 1
ATOM 3735 O O . VAL B 1 211 ? -0.194 -52.080 -5.947 1.00 80.28 211 VAL B O 1
ATOM 3739 N N . VAL B 1 212 ? -0.156 -50.012 -5.078 1.00 77.35 212 VAL B N 1
ATOM 3740 C CA . VAL B 1 212 ? -0.214 -50.463 -3.663 1.00 78.68 212 VAL B CA 1
ATOM 3741 C C . VAL B 1 212 ? -1.431 -49.833 -3.001 1.00 78.65 212 VAL B C 1
ATOM 3742 O O . VAL B 1 212 ? -2.101 -48.999 -3.639 1.00 77.54 212 VAL B O 1
ATOM 3746 N N . THR B 1 213 ? -1.653 -50.186 -1.742 1.00 79.12 213 THR B N 1
ATOM 3747 C CA . THR B 1 213 ? -2.743 -49.634 -0.914 1.00 79.37 213 THR B CA 1
ATOM 3748 C C . THR B 1 213 ? -2.294 -48.294 -0.353 1.00 77.15 213 THR B C 1
ATOM 3749 O O . THR B 1 213 ? -1.099 -48.048 -0.178 1.00 76.61 213 THR B O 1
ATOM 3753 N N . PRO B 1 214 ? -3.241 -47.413 0.012 1.00 74.88 214 PRO B N 1
ATOM 3754 C CA . PRO B 1 214 ? -2.873 -46.157 0.650 1.00 73.94 214 PRO B CA 1
ATOM 3755 C C . PRO B 1 214 ? -2.008 -46.363 1.907 1.00 76.00 214 PRO B C 1
ATOM 3756 O O . PRO B 1 214 ? -1.189 -45.513 2.169 1.00 76.65 214 PRO B O 1
ATOM 3760 N N . GLN B 1 215 ? -2.207 -47.444 2.670 1.00 79.85 215 GLN B N 1
ATOM 3761 C CA . GLN B 1 215 ? -1.470 -47.668 3.947 1.00 81.27 215 GLN B CA 1
ATOM 3762 C C . GLN B 1 215 ? -0.032 -48.076 3.608 1.00 79.81 215 GLN B C 1
ATOM 3763 O O . GLN B 1 215 ? 0.903 -47.411 4.121 1.00 77.39 215 GLN B O 1
ATOM 3769 N N . GLN B 1 216 ? 0.127 -49.086 2.742 1.00 79.28 216 GLN B N 1
ATOM 3770 C CA . GLN B 1 216 ? 1.431 -49.480 2.143 1.00 79.66 216 GLN B CA 1
ATOM 3771 C C . GLN B 1 216 ? 2.158 -48.249 1.601 1.00 76.32 216 GLN B C 1
ATOM 3772 O O . GLN B 1 216 ? 3.387 -48.129 1.820 1.00 74.55 216 GLN B O 1
ATOM 3778 N N . ALA B 1 217 ? 1.426 -47.372 0.911 1.00 73.22 217 ALA B N 1
ATOM 3779 C CA . ALA B 1 217 ? 1.997 -46.137 0.339 1.00 72.38 217 ALA B CA 1
ATOM 3780 C C . ALA B 1 217 ? 2.554 -45.274 1.471 1.00 71.48 217 ALA B C 1
ATOM 3781 O O . ALA B 1 217 ? 3.673 -44.741 1.343 1.00 69.10 217 ALA B O 1
ATOM 3783 N N . ARG B 1 218 ? 1.770 -45.128 2.534 1.00 74.03 218 ARG B N 1
ATOM 3784 C CA . ARG B 1 218 ? 2.118 -44.291 3.706 1.00 75.46 218 ARG B CA 1
ATOM 3785 C C . ARG B 1 218 ? 3.449 -44.786 4.295 1.00 76.65 218 ARG B C 1
ATOM 3786 O O . ARG B 1 218 ? 4.317 -43.939 4.621 1.00 74.41 218 ARG B O 1
ATOM 3794 N N . GLU B 1 219 ? 3.611 -46.111 4.407 1.00 78.69 219 GLU B N 1
ATOM 3795 C CA . GLU B 1 219 ? 4.845 -46.772 4.929 1.00 79.76 219 GLU B CA 1
ATOM 3796 C C . GLU B 1 219 ? 6.043 -46.366 4.053 1.00 76.06 219 GLU B C 1
ATOM 3797 O O . GLU B 1 219 ? 7.014 -45.787 4.605 1.00 73.96 219 GLU B O 1
ATOM 3803 N N . ILE B 1 220 ? 5.935 -46.601 2.737 1.00 72.88 220 ILE B N 1
ATOM 3804 C CA . ILE B 1 220 ? 6.978 -46.295 1.712 1.00 69.60 220 ILE B CA 1
ATOM 3805 C C . ILE B 1 220 ? 7.394 -44.825 1.825 1.00 65.63 220 ILE B C 1
ATOM 3806 O O . ILE B 1 220 ? 8.597 -44.571 1.794 1.00 64.61 220 ILE B O 1
ATOM 3811 N N . TYR B 1 221 ? 6.451 -43.889 1.949 1.00 63.44 221 TYR B N 1
ATOM 3812 C CA . TYR B 1 221 ? 6.762 -42.434 1.895 1.00 63.20 221 TYR B CA 1
ATOM 3813 C C . TYR B 1 221 ? 7.538 -42.052 3.153 1.00 63.67 221 TYR B C 1
ATOM 3814 O O . TYR B 1 221 ? 8.421 -41.179 3.080 1.00 61.93 221 TYR B O 1
ATOM 3823 N N . LEU B 1 222 ? 7.177 -42.663 4.284 1.00 66.70 222 LEU B N 1
ATOM 3824 C CA . LEU B 1 222 ? 7.812 -42.401 5.603 1.00 67.39 222 LEU B CA 1
ATOM 3825 C C . LEU B 1 222 ? 9.240 -42.969 5.588 1.00 67.45 222 LEU B C 1
ATOM 3826 O O . LEU B 1 222 ? 10.152 -42.259 6.079 1.00 64.91 222 LEU B O 1
ATOM 3831 N N . ALA B 1 223 ? 9.426 -44.161 4.998 1.00 68.50 223 ALA B N 1
ATOM 3832 C CA . ALA B 1 223 ? 10.745 -44.812 4.781 1.00 70.45 223 ALA B CA 1
ATOM 3833 C C . ALA B 1 223 ? 11.606 -43.925 3.868 1.00 69.90 223 ALA B C 1
ATOM 3834 O O . ALA B 1 223 ? 12.785 -43.709 4.182 1.00 71.39 223 ALA B O 1
ATOM 3836 N N . GLN B 1 224 ? 11.030 -43.414 2.779 1.00 66.90 224 GLN B N 1
ATOM 3837 C CA . GLN B 1 224 ? 11.722 -42.560 1.789 1.00 63.48 224 GLN B CA 1
ATOM 3838 C C . GLN B 1 224 ? 12.194 -41.254 2.451 1.00 61.66 224 GLN B C 1
ATOM 3839 O O . GLN B 1 224 ? 13.224 -40.724 2.046 1.00 61.17 224 GLN B O 1
ATOM 3845 N N . GLY B 1 225 ? 11.456 -40.713 3.415 1.00 60.09 225 GLY B N 1
ATOM 3846 C CA . GLY B 1 225 ? 11.790 -39.400 3.994 1.00 58.49 225 GLY B CA 1
ATOM 3847 C C . GLY B 1 225 ? 11.586 -38.281 2.989 1.00 56.20 225 GLY B C 1
ATOM 3848 O O . GLY B 1 225 ? 10.744 -38.451 2.096 1.00 54.82 225 GLY B O 1
ATOM 3849 N N . GLY B 1 226 ? 12.322 -37.177 3.162 1.00 55.77 226 GLY B N 1
ATOM 3850 C CA . GLY B 1 226 ? 12.262 -35.936 2.363 1.00 54.15 226 GLY B CA 1
ATOM 3851 C C . GLY B 1 226 ? 10.850 -35.397 2.199 1.00 52.33 226 GLY B C 1
ATOM 3852 O O . GLY B 1 226 ? 10.048 -35.530 3.117 1.00 52.84 226 GLY B O 1
ATOM 3853 N N . PHE B 1 227 ? 10.554 -34.832 1.031 1.00 52.48 227 PHE B N 1
ATOM 3854 C CA . PHE B 1 227 ? 9.210 -34.342 0.610 1.00 51.27 227 PHE B CA 1
ATOM 3855 C C . PHE B 1 227 ? 8.083 -35.361 0.893 1.00 51.57 227 PHE B C 1
ATOM 3856 O O . PHE B 1 227 ? 7.001 -34.969 1.330 1.00 50.24 227 PHE B O 1
ATOM 3864 N N . ALA B 1 228 ? 8.311 -36.645 0.622 1.00 53.96 228 ALA B N 1
ATOM 3865 C CA . ALA B 1 228 ? 7.279 -37.704 0.647 1.00 55.75 228 ALA B CA 1
ATOM 3866 C C . ALA B 1 228 ? 6.777 -37.918 2.077 1.00 59.71 228 ALA B C 1
ATOM 3867 O O . ALA B 1 228 ? 5.553 -38.077 2.236 1.00 61.58 228 ALA B O 1
ATOM 3869 N N . ALA B 1 229 ? 7.680 -37.918 3.070 1.00 61.12 229 ALA B N 1
ATOM 3870 C CA . ALA B 1 229 ? 7.370 -38.147 4.506 1.00 61.93 229 ALA B CA 1
ATOM 3871 C C . ALA B 1 229 ? 6.740 -36.880 5.074 1.00 59.95 229 ALA B C 1
ATOM 3872 O O . ALA B 1 229 ? 5.708 -36.971 5.712 1.00 57.83 229 ALA B O 1
ATOM 3874 N N . GLU B 1 230 ? 7.349 -35.740 4.771 1.00 61.01 230 GLU B N 1
ATOM 3875 C CA . GLU B 1 230 ? 7.003 -34.390 5.280 1.00 62.19 230 GLU B CA 1
ATOM 3876 C C . GLU B 1 230 ? 5.532 -34.055 4.988 1.00 60.85 230 GLU B C 1
ATOM 3877 O O . GLU B 1 230 ? 4.967 -33.255 5.744 1.00 61.45 230 GLU B O 1
ATOM 3883 N N . ASN B 1 231 ? 4.942 -34.626 3.930 1.00 60.49 231 ASN B N 1
ATOM 3884 C CA . ASN B 1 231 ? 3.585 -34.289 3.427 1.00 58.20 231 ASN B CA 1
ATOM 3885 C C . ASN B 1 231 ? 2.757 -35.568 3.274 1.00 58.78 231 ASN B C 1
ATOM 3886 O O . ASN B 1 231 ? 1.704 -35.499 2.650 1.00 59.81 231 ASN B O 1
ATOM 3891 N N . VAL B 1 232 ? 3.201 -36.705 3.800 1.00 60.16 232 VAL B N 1
ATOM 3892 C CA . VAL B 1 232 ? 2.596 -38.024 3.441 1.00 63.26 232 VAL B CA 1
ATOM 3893 C C . VAL B 1 232 ? 1.078 -37.992 3.648 1.00 63.41 232 VAL B C 1
ATOM 3894 O O . VAL B 1 232 ? 0.359 -38.581 2.836 1.00 63.64 232 VAL B O 1
ATOM 3898 N N . ASP B 1 233 ? 0.615 -37.379 4.731 1.00 66.28 233 ASP B N 1
ATOM 3899 C CA . ASP B 1 233 ? -0.804 -37.478 5.159 1.00 68.08 233 ASP B CA 1
ATOM 3900 C C . ASP B 1 233 ? -1.646 -36.711 4.142 1.00 65.33 233 ASP B C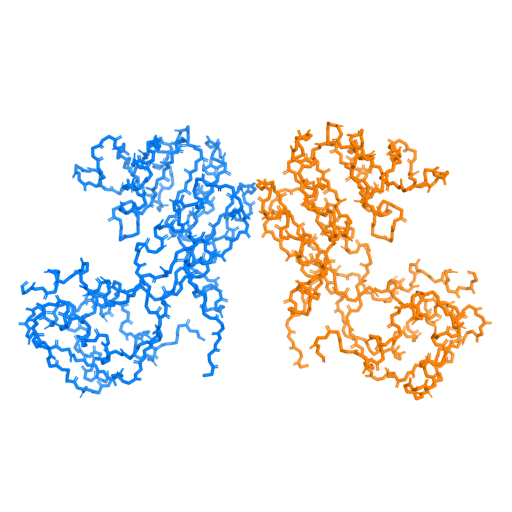 1
ATOM 3901 O O . ASP B 1 233 ? -2.718 -37.201 3.732 1.00 63.40 233 ASP B O 1
ATOM 3906 N N . PHE B 1 234 ? -1.131 -35.567 3.718 1.00 64.85 234 PHE B N 1
ATOM 3907 C CA . PHE B 1 234 ? -1.841 -34.635 2.811 1.00 67.61 234 PHE B CA 1
ATOM 3908 C C . PHE B 1 234 ? -1.895 -35.253 1.403 1.00 66.40 234 PHE B C 1
ATOM 3909 O O . PHE B 1 234 ? -2.982 -35.210 0.799 1.00 66.15 234 PHE B O 1
ATOM 3917 N N . LEU B 1 235 ? -0.820 -35.915 0.963 1.00 65.49 235 LEU B N 1
ATOM 3918 C CA . LEU B 1 235 ? -0.697 -36.535 -0.384 1.00 64.62 235 LEU B CA 1
ATOM 3919 C C . LEU B 1 235 ? -1.600 -37.772 -0.535 1.00 65.81 235 LEU B C 1
ATOM 3920 O O . LEU B 1 235 ? -1.949 -38.091 -1.674 1.00 65.88 235 LEU B O 1
ATOM 3925 N N . LEU B 1 236 ? -1.943 -38.487 0.534 1.00 66.25 236 LEU B N 1
ATOM 3926 C CA . LEU B 1 236 ? -2.722 -39.747 0.406 1.00 68.88 236 LEU B CA 1
ATOM 3927 C C . LEU B 1 236 ? -4.144 -39.576 0.938 1.00 70.24 236 LEU B C 1
ATOM 3928 O O . LEU B 1 236 ? -4.863 -40.612 0.994 1.00 68.51 236 LEU B O 1
ATOM 3933 N N . GLY B 1 237 ? -4.513 -38.344 1.322 1.00 71.61 237 GLY B N 1
ATOM 3934 C CA . GLY B 1 237 ? -5.842 -37.967 1.854 1.00 74.42 237 GLY B CA 1
ATOM 3935 C C . GLY B 1 237 ? -6.158 -38.612 3.200 1.00 78.81 237 GLY B C 1
ATOM 3936 O O . GLY B 1 237 ? -7.324 -38.987 3.405 1.00 81.34 237 GLY B O 1
ATOM 3937 N N . PHE B 1 238 ? -5.169 -38.739 4.090 1.00 81.09 238 PHE B N 1
ATOM 3938 C CA . PHE B 1 238 ? -5.341 -39.223 5.485 1.00 83.35 238 PHE B CA 1
ATOM 3939 C C . PHE B 1 238 ? -5.692 -38.035 6.380 1.00 85.43 238 PHE B C 1
ATOM 3940 O O . PHE B 1 238 ? -6.459 -38.209 7.320 1.00 87.57 238 PHE B O 1
ATOM 3948 N N . GLU B 1 239 ? -5.113 -36.870 6.101 1.00 89.82 239 GLU B N 1
ATOM 3949 C CA . GLU B 1 239 ? -5.652 -35.560 6.544 1.00 92.89 239 GLU B CA 1
ATOM 3950 C C . GLU B 1 239 ? -6.031 -34.737 5.298 1.00 88.15 239 GLU B C 1
ATOM 3951 O O . GLU B 1 239 ? -5.442 -34.934 4.211 1.00 83.65 239 GLU B O 1
ATOM 3957 N N . ASP B 1 240 ? -7.033 -33.878 5.449 1.00 86.03 240 ASP B N 1
ATOM 3958 C CA . ASP B 1 240 ? -7.644 -33.121 4.336 1.00 85.49 240 ASP B CA 1
ATOM 3959 C C . ASP B 1 240 ? -6.859 -31.832 4.103 1.00 80.86 240 ASP B C 1
ATOM 3960 O O . ASP B 1 240 ? -6.552 -31.106 5.060 1.00 80.68 240 ASP B O 1
ATOM 3965 N N . TYR B 1 241 ? -6.568 -31.546 2.848 1.00 76.71 241 TYR B N 1
ATOM 3966 C CA . TYR B 1 241 ? -5.971 -30.258 2.447 1.00 73.15 241 TYR B CA 1
ATOM 3967 C C . TYR B 1 241 ? -7.088 -29.216 2.410 1.00 73.52 241 TYR B C 1
ATOM 3968 O O . TYR B 1 241 ? -6.795 -28.056 2.692 1.00 69.37 241 TYR B O 1
ATOM 3977 N N . GLY B 1 242 ? -8.323 -29.637 2.114 1.00 76.02 242 GLY B N 1
ATOM 3978 C CA . GLY B 1 242 ? -9.498 -28.746 2.034 1.00 78.25 242 GLY B CA 1
ATOM 3979 C C . GLY B 1 242 ? -10.658 -29.412 1.313 1.00 82.25 242 GLY B C 1
ATOM 3980 O O . GLY B 1 242 ? -11.806 -29.294 1.805 1.00 88.29 242 GLY B O 1
ATOM 3981 N N . GLY B 1 243 ? -10.368 -30.132 0.220 1.00 80.99 243 GLY B N 1
ATOM 3982 C CA . GLY B 1 243 ? -11.345 -30.930 -0.554 1.00 81.20 243 GLY B CA 1
ATOM 3983 C C . GLY B 1 243 ? -11.083 -32.424 -0.429 1.00 80.79 243 GLY B C 1
ATOM 3984 O O . GLY B 1 243 ? -11.560 -33.164 -1.306 1.00 78.12 243 GLY B O 1
ATOM 3985 N N . SER B 1 261 ? -14.730 -33.102 -16.948 1.00 96.31 261 SER B N 1
ATOM 3986 C CA . SER B 1 261 ? -15.968 -32.421 -16.476 1.00 97.04 261 SER B CA 1
ATOM 3987 C C . SER B 1 261 ? -15.639 -31.358 -15.415 1.00 97.36 261 SER B C 1
ATOM 3988 O O . SER B 1 261 ? -16.546 -30.997 -14.636 1.00 93.96 261 SER B O 1
ATOM 3991 N N . LEU B 1 262 ? -14.410 -30.835 -15.398 1.00 97.75 262 LEU B N 1
ATOM 3992 C CA . LEU B 1 262 ? -13.954 -29.885 -14.349 1.00 94.81 262 LEU B CA 1
ATOM 3993 C C . LEU B 1 262 ? -14.379 -28.451 -14.655 1.00 97.03 262 LEU B C 1
ATOM 3994 O O . LEU B 1 262 ? -15.173 -28.217 -15.592 1.00 95.79 262 LEU B O 1
ATOM 3999 N N . GLY B 1 263 ? -13.835 -27.531 -13.856 1.00 99.89 263 GLY B N 1
ATOM 4000 C CA . GLY B 1 263 ? -13.855 -26.080 -14.099 1.00 100.61 263 GLY B CA 1
ATOM 4001 C C . GLY B 1 263 ? -12.900 -25.631 -15.211 1.00 103.85 263 GLY B C 1
ATOM 4002 O O . GLY B 1 263 ? -12.324 -26.429 -15.971 1.00 104.46 263 GLY B O 1
ATOM 4003 N N . PRO B 1 264 ? -12.719 -24.295 -15.341 1.00 99.45 264 PRO B N 1
ATOM 4004 C CA . PRO B 1 264 ? -11.886 -23.723 -16.398 1.00 88.33 264 PRO B CA 1
ATOM 4005 C C . PRO B 1 264 ? -10.482 -23.648 -15.784 1.00 73.92 264 PRO B C 1
ATOM 4006 O O . PRO B 1 264 ? -10.381 -23.022 -14.727 1.00 75.61 264 PRO B O 1
ATOM 4010 N N . MET B 1 265 ? -9.455 -24.284 -16.358 1.00 58.45 265 MET B N 1
ATOM 4011 C CA . MET B 1 265 ? -8.148 -24.328 -15.631 1.00 51.22 265 MET B CA 1
ATOM 4012 C C . MET B 1 265 ? -7.127 -23.340 -16.220 1.00 43.59 265 MET B C 1
ATOM 4013 O O . 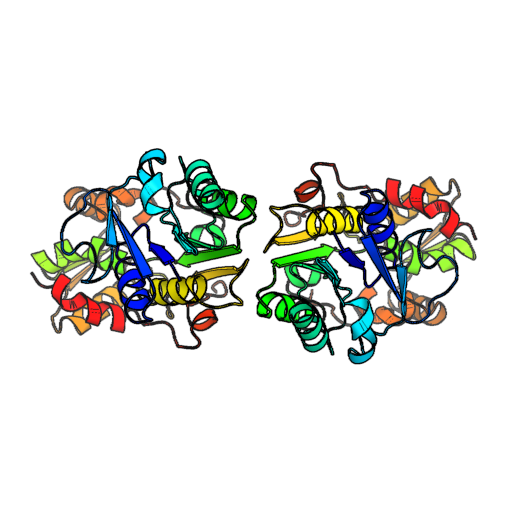MET B 1 265 ? -6.559 -23.551 -17.285 1.00 42.19 265 MET B O 1
ATOM 4018 N N . PRO B 1 266 ? -6.863 -22.186 -15.575 1.00 36.52 266 PRO B N 1
ATOM 4019 C CA . PRO B 1 266 ? -5.918 -21.230 -16.132 1.00 33.72 266 PRO B CA 1
ATOM 4020 C C . PRO B 1 266 ? -4.458 -21.693 -16.129 1.00 31.11 266 PRO B C 1
ATOM 4021 O O . PRO B 1 266 ? -4.046 -22.512 -15.316 1.00 29.64 266 PRO B O 1
ATOM 4025 N N . THR B 1 267 ? -3.701 -21.139 -17.072 1.00 28.91 267 THR B N 1
ATOM 4026 C CA . THR B 1 267 ? -2.286 -21.476 -17.316 1.00 27.86 267 THR B CA 1
ATOM 4027 C C . THR B 1 267 ? -1.546 -20.175 -17.501 1.00 26.39 267 THR B C 1
ATOM 4028 O O . THR B 1 267 ? -2.183 -19.115 -17.639 1.00 26.18 267 THR B O 1
ATOM 4032 N N . ALA B 1 268 ? -0.238 -20.274 -17.562 1.00 26.33 268 ALA B N 1
ATOM 4033 C CA . ALA B 1 268 ? 0.666 -19.132 -17.805 1.00 25.72 268 ALA B CA 1
ATOM 4034 C C . ALA B 1 268 ? 0.433 -18.532 -19.193 1.00 25.70 268 ALA B C 1
ATOM 4035 O O . ALA B 1 268 ? 0.902 -17.399 -19.392 1.00 25.07 268 ALA B O 1
ATOM 4037 N N . GLU B 1 269 ? -0.199 -19.266 -20.134 1.00 26.44 269 GLU B N 1
ATOM 4038 C CA . GLU B 1 269 ? -0.532 -18.742 -21.497 1.00 27.23 269 GLU B CA 1
ATOM 4039 C C . GLU B 1 269 ? -1.250 -17.391 -21.314 1.00 26.15 269 GLU B C 1
ATOM 4040 O O . GLU B 1 269 ? -1.017 -16.442 -22.125 1.00 25.32 269 GLU B O 1
ATOM 4046 N N . ALA B 1 270 ? -2.115 -17.296 -20.305 1.00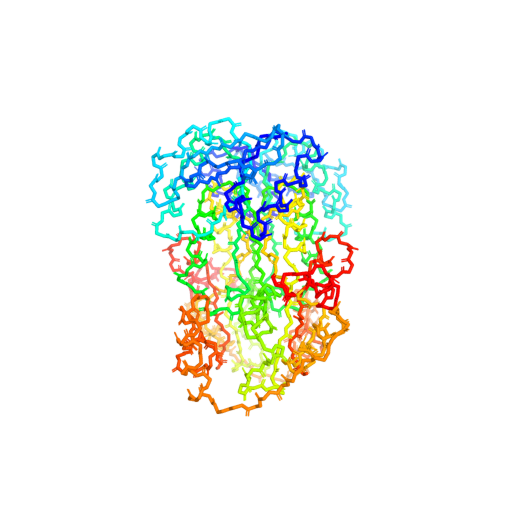 24.77 270 ALA B N 1
ATOM 4047 C CA . ALA B 1 270 ? -2.852 -16.050 -20.016 1.00 24.84 270 ALA B CA 1
ATOM 4048 C C . ALA B 1 270 ? -1.883 -14.896 -19.779 1.00 23.98 270 ALA B C 1
ATOM 4049 O O . ALA B 1 270 ? -2.315 -13.799 -20.021 1.00 24.08 270 ALA B O 1
ATOM 4051 N N . VAL B 1 271 ? -0.650 -15.111 -19.328 1.00 23.06 271 VAL B N 1
ATOM 4052 C CA . VAL B 1 271 ? 0.245 -13.964 -19.013 1.00 23.31 271 VAL B CA 1
ATOM 4053 C C . VAL B 1 271 ? 1.329 -13.817 -20.074 1.00 23.95 271 VAL B C 1
ATOM 4054 O O . VAL B 1 271 ? 1.574 -12.659 -20.470 1.00 24.06 271 VAL B O 1
ATOM 4058 N N . THR B 1 272 ? 1.933 -14.933 -20.496 1.00 24.06 272 THR B N 1
ATOM 4059 C CA . THR B 1 272 ? 3.110 -14.987 -21.401 1.00 25.06 272 THR B CA 1
ATOM 4060 C C . THR B 1 272 ? 2.714 -14.797 -22.869 1.00 26.44 272 THR B C 1
ATOM 4061 O O . THR B 1 272 ? 3.559 -14.376 -23.656 1.00 26.74 272 THR B O 1
ATOM 4065 N N . GLY B 1 273 ? 1.498 -15.169 -23.229 1.00 27.01 273 GLY B N 1
ATOM 4066 C CA . GLY B 1 273 ? 1.085 -15.262 -24.633 1.00 29.01 273 GLY B CA 1
ATOM 4067 C C . GLY B 1 273 ? 1.588 -16.525 -25.328 1.00 30.19 273 GLY B C 1
ATOM 4068 O O . GLY B 1 273 ? 1.268 -16.649 -26.489 1.00 30.28 273 GLY B O 1
ATOM 4069 N N . ARG B 1 274 ? 2.315 -17.407 -24.643 1.00 31.13 274 ARG B N 1
ATOM 4070 C CA . ARG B 1 274 ? 2.871 -18.671 -25.181 1.00 34.14 274 ARG B CA 1
ATOM 4071 C C . ARG B 1 274 ? 2.161 -19.845 -24.518 1.00 31.76 274 ARG B C 1
ATOM 4072 O O . ARG B 1 274 ? 1.753 -19.769 -23.376 1.00 29.73 274 ARG B O 1
ATOM 4080 N N . PRO B 1 275 ? 1.969 -20.974 -25.215 1.00 31.74 275 PRO B N 1
ATOM 4081 C CA . PRO B 1 275 ? 1.327 -22.146 -24.608 1.00 31.44 275 PRO B CA 1
ATOM 4082 C C . PRO B 1 275 ? 2.091 -22.650 -23.376 1.00 30.84 275 PRO B C 1
ATOM 4083 O O . PRO B 1 275 ? 3.281 -22.538 -23.349 1.00 30.91 275 PRO B O 1
ATOM 4087 N N . ALA B 1 276 ? 1.381 -23.160 -22.372 1.00 30.18 276 ALA B N 1
ATOM 4088 C CA . ALA B 1 276 ? 1.995 -23.714 -21.153 1.00 29.66 276 ALA B CA 1
ATOM 4089 C C . ALA B 1 276 ? 2.868 -24.913 -21.525 1.00 29.83 276 ALA B C 1
ATOM 4090 O O . ALA B 1 276 ? 2.580 -25.607 -22.514 1.00 30.18 276 ALA B O 1
ATOM 4092 N N . ARG B 1 277 ? 3.936 -25.123 -20.770 1.00 28.88 277 ARG B N 1
ATOM 4093 C CA . ARG B 1 277 ? 4.834 -26.265 -21.022 1.00 29.14 277 ARG B CA 1
ATOM 4094 C C . ARG B 1 277 ? 4.116 -27.530 -20.586 1.00 29.34 277 ARG B C 1
ATOM 4095 O O . ARG B 1 277 ? 3.402 -27.514 -19.579 1.00 29.26 277 ARG B O 1
ATOM 4103 N N . THR B 1 278 ? 4.281 -28.597 -21.334 1.00 30.19 278 THR B N 1
ATOM 4104 C CA . THR B 1 278 ? 3.645 -29.875 -20.996 1.00 30.61 278 THR B CA 1
ATOM 4105 C C . THR B 1 278 ? 4.526 -30.600 -19.982 1.00 30.75 278 THR B C 1
ATOM 4106 O O . THR B 1 278 ? 5.738 -30.301 -19.881 1.00 29.69 278 THR B O 1
ATOM 4110 N N . PHE B 1 279 ? 3.916 -31.540 -19.273 1.00 31.39 279 PHE B N 1
ATOM 4111 C CA . PHE B 1 279 ? 4.613 -32.474 -18.372 1.00 32.52 279 PHE B CA 1
ATOM 4112 C C . PHE B 1 279 ? 5.645 -33.298 -19.158 1.00 34.44 279 PHE B C 1
ATOM 4113 O O . PHE B 1 279 ? 6.723 -33.597 -18.632 1.00 35.91 279 PHE B O 1
ATOM 4121 N N . ALA B 1 280 ? 5.357 -33.650 -20.412 1.00 35.90 280 ALA B N 1
ATOM 4122 C CA . ALA B 1 280 ? 6.314 -34.387 -21.267 1.00 37.10 280 ALA B CA 1
ATOM 4123 C C . ALA B 1 280 ? 7.568 -33.533 -21.466 1.00 36.57 280 ALA B C 1
ATOM 4124 O O . ALA B 1 280 ? 8.677 -34.082 -21.305 1.00 37.02 280 ALA B O 1
ATOM 4126 N N . GLN B 1 281 ? 7.405 -32.255 -21.799 1.00 35.82 281 GLN B N 1
ATOM 4127 C CA . GLN B 1 281 ? 8.550 -31.318 -21.935 1.00 36.48 281 GLN B CA 1
ATOM 4128 C C . GLN B 1 281 ? 9.284 -31.286 -20.586 1.00 36.05 281 GLN B C 1
ATOM 4129 O O . GLN B 1 281 ? 10.511 -31.382 -20.581 1.00 36.73 281 GLN B O 1
ATOM 4135 N N . TRP B 1 282 ? 8.561 -31.202 -19.470 1.00 34.43 282 TRP B N 1
ATOM 4136 C CA . TRP B 1 282 ? 9.164 -31.151 -18.119 1.00 33.66 282 TRP B CA 1
ATOM 4137 C C . TRP B 1 282 ? 9.970 -32.428 -17.853 1.00 35.09 282 TRP B C 1
ATOM 4138 O O . TRP B 1 282 ? 11.083 -32.342 -17.310 1.00 35.19 282 TRP B O 1
ATOM 4149 N N . ALA B 1 283 ? 9.419 -33.591 -18.158 1.00 36.25 283 ALA B N 1
ATOM 4150 C CA . ALA B 1 283 ? 10.136 -34.867 -17.968 1.00 39.07 283 ALA B CA 1
ATOM 4151 C C . ALA B 1 283 ? 11.464 -34.860 -18.740 1.00 41.46 283 ALA B C 1
ATOM 4152 O O . ALA B 1 283 ? 12.471 -35.400 -18.241 1.00 41.74 283 ALA B O 1
ATOM 4154 N N . ARG B 1 284 ? 11.455 -34.317 -19.962 1.00 44.09 284 ARG B N 1
ATOM 4155 C CA . ARG B 1 284 ? 12.655 -34.251 -20.840 1.00 46.50 284 ARG B CA 1
ATOM 4156 C C . ARG B 1 284 ? 13.649 -33.295 -20.176 1.00 46.34 284 ARG B C 1
ATOM 4157 O O . ARG B 1 284 ? 14.838 -33.653 -20.063 1.00 47.05 284 ARG B O 1
ATOM 4165 N N . ASP B 1 285 ? 13.151 -32.184 -19.631 1.00 45.86 285 ASP B N 1
ATOM 4166 C CA . ASP B 1 285 ? 14.001 -31.157 -18.978 1.00 45.39 285 ASP B CA 1
ATOM 4167 C C . ASP B 1 285 ? 14.718 -31.797 -17.787 1.00 45.65 285 ASP B C 1
ATOM 4168 O O . ASP B 1 285 ? 15.868 -31.379 -17.509 1.00 46.28 285 ASP B O 1
ATOM 4173 N N . HIS B 1 286 ? 14.116 -32.797 -17.135 1.00 45.51 286 HIS B N 1
ATOM 4174 C CA . HIS B 1 286 ? 14.642 -33.317 -15.841 1.00 46.17 286 HIS B CA 1
ATOM 4175 C C . HIS B 1 286 ? 15.050 -34.788 -15.926 1.00 48.30 286 HIS B C 1
ATOM 4176 O O . HIS B 1 286 ? 15.294 -35.348 -14.844 1.00 50.34 286 HIS B O 1
ATOM 4183 N N . ALA B 1 287 ? 15.199 -35.368 -17.123 1.00 48.72 287 ALA B N 1
ATOM 4184 C CA . ALA B 1 287 ? 15.395 -36.824 -17.272 1.00 51.60 287 ALA B CA 1
ATOM 4185 C C . ALA B 1 287 ? 16.642 -37.268 -16.496 1.00 53.66 287 ALA B C 1
ATOM 4186 O O . ALA B 1 287 ? 16.611 -38.351 -15.894 1.00 54.73 287 ALA B O 1
ATOM 4188 N N . ASP B 1 288 ? 17.706 -36.469 -16.503 1.00 54.74 288 ASP B N 1
ATOM 4189 C CA . ASP B 1 288 ? 19.011 -36.857 -15.905 1.00 58.17 288 ASP B CA 1
ATOM 4190 C C . ASP B 1 288 ? 18.875 -36.987 -14.389 1.00 57.71 288 ASP B C 1
ATOM 4191 O O . ASP B 1 288 ? 19.612 -37.799 -13.770 1.00 59.10 288 ASP B O 1
ATOM 4196 N N . GLU B 1 289 ? 18.012 -36.163 -13.802 1.00 54.83 289 GLU B N 1
ATOM 4197 C CA . GLU B 1 289 ? 17.829 -36.109 -12.342 1.00 53.04 289 GLU B CA 1
ATOM 4198 C C . GLU B 1 289 ? 17.133 -37.398 -11.918 1.00 51.95 289 GLU B C 1
ATOM 4199 O O . GLU B 1 289 ? 17.219 -37.720 -10.746 1.00 52.88 289 GLU B O 1
ATOM 4205 N N . PHE B 1 290 ? 16.474 -38.098 -12.836 1.00 50.90 290 PHE B N 1
ATOM 4206 C CA . PHE B 1 290 ? 15.865 -39.424 -12.578 1.00 51.51 290 PHE B CA 1
ATOM 4207 C C . PHE B 1 290 ? 16.862 -40.557 -12.828 1.00 55.45 290 PHE B C 1
ATOM 4208 O O . PHE B 1 290 ? 16.584 -41.700 -12.412 1.00 57.27 290 PHE B O 1
ATOM 4216 N N . ARG B 1 291 ? 17.977 -40.302 -13.497 1.00 59.18 291 ARG B N 1
ATOM 4217 C CA . ARG B 1 291 ? 18.890 -41.422 -13.847 1.00 64.54 291 ARG B CA 1
ATOM 4218 C C . ARG B 1 291 ? 19.648 -41.801 -12.586 1.00 68.28 291 ARG B C 1
ATOM 4219 O O . ARG B 1 291 ? 19.391 -42.902 -12.063 1.00 71.56 291 ARG B O 1
ATOM 4227 N N . ALA B 1 292 ? 20.515 -40.919 -12.105 1.00 70.88 292 ALA B N 1
ATOM 4228 C CA . ALA B 1 292 ? 21.238 -41.112 -10.826 1.00 75.81 292 ALA B CA 1
ATOM 4229 C C . ALA B 1 292 ? 21.643 -39.735 -10.305 1.00 76.77 292 ALA B C 1
ATOM 4230 O O . ALA B 1 292 ? 20.948 -38.762 -10.694 1.00 75.03 292 ALA B O 1
#